Protein AF-0000000069166174 (afdb_homodimer)

Secondary structure (DSSP, 8-state):
-EE--------SS-EEEEEEEEEEE-S-HHHHHHHHHHHH--EEEEEESGGGT-SSEEEEEEEETTEEEEEEEE-STT-HHHHHHHHHHSSEEEEEEEEEE-HHHHHHHHHHTT--EEEEEEEEEETTEEEEEEEEE-STT-EEEEEEEEEE-SSSSTT-B--S---GGGGGSPP--EEEEEEEEEE--TT-HHHHHHHIIIII--EEEEEE-HHHH--SS-EEEEEEEE-TTS-SEEEEEEEE--SS--HHHHHHHHHTSSEEEEEEEEES-HHHHHHTTT-TTEEEESTT-----TT--SSSS---TTHHHHHHHHTSSS-EEEEEE--S----S---S--------------/-EE--------SS-EEEEEEEEEEE-S-HHHHHHHHHHHH--EEEEEESGGGT-SSEEEEEEEETTEEEEEEEE-STT-HHHHHHHHHHSSEEEEEEEEEE-HHHHHHHHHHTT--EEEEEEEEEETTEEEEEEEEE-STT-EEEEEEEEEE-SSSSTT-B--S---GGGGGSPP--EEEEEEEEEE--TT-HHHHHHHIIIII--EEEEEE-HHHH--SS-EEEEEEEE-TTS-SEEEEEEEE--SS--HHHHHHHHHTSSEEEEEEEEES-HHHHHHTTT-TTEEEESTT-----TT--SSSS---TTHHHHHHHHTSSS-EEEEEE--S----S------------------

pLDDT: mean 79.1, std 25.5, range [17.84, 98.94]

Structure (mmCIF, N/CA/C/O backbone):
data_AF-0000000069166174-model_v1
#
loop_
_entity.id
_entity.type
_entity.pdbx_description
1 polymer '4-hydroxyphenylpyruvate dioxygenase'
#
loop_
_atom_site.group_PDB
_atom_site.id
_atom_site.type_symbol
_atom_site.label_atom_id
_atom_site.label_alt_id
_atom_site.label_comp_id
_atom_site.label_asym_id
_atom_site.label_entity_id
_atom_site.label_seq_id
_atom_site.pdbx_PDB_ins_code
_atom_site.Cartn_x
_atom_site.Cartn_y
_atom_site.Cartn_z
_atom_site.occupancy
_atom_site.B_iso_or_equiv
_atom_site.auth_seq_id
_atom_site.auth_comp_id
_atom_site.auth_asym_id
_atom_site.auth_atom_id
_atom_site.pdbx_PDB_model_num
ATOM 1 N N . GLN A 1 1 ? -22.594 30.578 10.625 1 45.16 1 GLN A N 1
ATOM 2 C CA . GLN A 1 1 ? -21.141 30.547 10.734 1 45.16 1 GLN A CA 1
ATOM 3 C C . GLN A 1 1 ? -20.656 31.531 11.797 1 45.16 1 GLN A C 1
ATOM 5 O O . GLN A 1 1 ? -21.094 32.688 11.844 1 45.16 1 GLN A O 1
ATOM 10 N N . THR A 1 2 ? -20.219 30.969 12.828 1 47 2 THR A N 1
ATOM 11 C CA . THR A 1 2 ? -19.719 31.859 13.859 1 47 2 THR A CA 1
ATOM 12 C C . THR A 1 2 ? -18.219 32.094 13.695 1 47 2 THR A C 1
ATOM 14 O O . THR A 1 2 ? -17.438 31.125 13.648 1 47 2 THR A O 1
ATOM 17 N N . THR A 1 3 ? -17.828 33.344 13.242 1 56.03 3 THR A N 1
ATOM 18 C CA . THR A 1 3 ? -16.422 33.75 13.195 1 56.03 3 THR A CA 1
ATOM 19 C C . THR A 1 3 ? -15.961 34.281 14.562 1 56.03 3 THR A C 1
ATOM 21 O O . THR A 1 3 ? -16.719 34.938 15.258 1 56.03 3 THR A O 1
ATOM 24 N N . TYR A 1 4 ? -14.844 33.781 14.938 1 65.44 4 TYR A N 1
ATOM 25 C CA . TYR A 1 4 ? -14.273 34.25 16.203 1 65.44 4 TYR A CA 1
ATOM 26 C C . TYR A 1 4 ? -13.203 35.281 15.953 1 65.44 4 TYR A C 1
ATOM 28 O O . TYR A 1 4 ? -12.336 35.125 15.102 1 65.44 4 TYR A O 1
ATOM 36 N N . THR A 1 5 ? -13.383 36.469 16.547 1 67.75 5 THR A N 1
ATOM 37 C CA . THR A 1 5 ? -12.406 37.531 16.375 1 67.75 5 THR A CA 1
ATOM 38 C C . THR A 1 5 ? -11.359 37.5 17.484 1 67.75 5 THR A C 1
ATOM 40 O O . THR A 1 5 ? -10.281 38.062 17.359 1 67.75 5 THR A O 1
ATOM 43 N N . ASP A 1 6 ? -11.641 36.781 18.5 1 76.25 6 ASP A N 1
ATOM 44 C CA . ASP A 1 6 ? -10.688 36.688 19.609 1 76.25 6 ASP A CA 1
ATOM 45 C C . ASP A 1 6 ? -9.688 35.562 19.375 1 76.25 6 ASP A C 1
ATOM 47 O O . ASP A 1 6 ? -10.039 34.375 19.422 1 76.25 6 ASP A O 1
ATOM 51 N N . LYS A 1 7 ? -8.406 36 19.141 1 83.94 7 LYS A N 1
ATOM 52 C CA . LYS A 1 7 ? -7.383 35 18.859 1 83.94 7 LYS A CA 1
ATOM 53 C C . LYS A 1 7 ? -6.73 34.5 20.141 1 83.94 7 LYS A C 1
ATOM 55 O O . LYS A 1 7 ? -5.961 33.562 20.125 1 83.94 7 LYS A O 1
ATOM 60 N N . GLY A 1 8 ? -7.078 35.062 21.156 1 85.56 8 GLY A N 1
ATOM 61 C CA . GLY A 1 8 ? -6.574 34.594 22.438 1 85.56 8 GLY A CA 1
ATOM 62 C C . GLY A 1 8 ? -5.113 34.938 22.672 1 85.56 8 GLY A C 1
ATOM 63 O O . GLY A 1 8 ? -4.629 35.969 22.188 1 85.56 8 GLY A O 1
ATOM 64 N N . GLU A 1 9 ? -4.473 34.219 23.547 1 89.5 9 GLU A N 1
ATOM 65 C CA . GLU A 1 9 ? -3.082 34.406 23.938 1 89.5 9 GLU A CA 1
ATOM 66 C C . GLU A 1 9 ? -2.131 34.031 22.797 1 89.5 9 GLU A C 1
ATOM 68 O O . GLU A 1 9 ? -2.412 33.094 22.031 1 89.5 9 GLU A O 1
ATOM 73 N N . LYS A 1 10 ? -1.096 34.781 22.75 1 92.69 10 LYS A N 1
ATOM 74 C CA . LYS A 1 10 ? 0.006 34.531 21.828 1 92.69 10 LYS A CA 1
ATOM 75 C C . LYS A 1 10 ? 1.261 34.094 22.578 1 92.69 10 LYS A C 1
ATOM 77 O O . LYS A 1 10 ? 1.539 34.594 23.672 1 92.69 10 LYS A O 1
ATOM 82 N N . HIS A 1 11 ? 2.004 33.188 22.016 1 95 11 HIS A N 1
ATOM 83 C CA . HIS A 1 11 ? 3.264 32.812 22.641 1 95 11 HIS A CA 1
ATOM 84 C C . HIS A 1 11 ? 4.199 34 22.781 1 95 11 HIS A C 1
ATOM 86 O O . HIS A 1 11 ? 4.285 34.844 21.875 1 95 11 HIS A O 1
ATOM 92 N N . GLU A 1 12 ? 4.895 34.031 23.859 1 94.81 12 GLU A N 1
ATOM 93 C CA . GLU A 1 12 ? 5.879 35.094 24.078 1 94.81 12 GLU A CA 1
ATOM 94 C C . GLU A 1 12 ? 7.07 34.938 23.141 1 94.81 12 GLU A C 1
ATOM 96 O O . GLU A 1 12 ? 7.633 35.938 22.672 1 94.81 12 GLU A O 1
ATOM 101 N N . LYS A 1 13 ? 7.43 33.75 23.031 1 95.31 13 LYS A N 1
ATOM 102 C CA . LYS A 1 13 ? 8.516 33.375 22.125 1 95.31 13 LYS A CA 1
ATOM 103 C C . LYS A 1 13 ? 8.109 32.188 21.234 1 95.31 13 LYS A C 1
ATOM 105 O O . LYS A 1 13 ? 7.277 31.375 21.625 1 95.31 13 LYS A O 1
ATOM 110 N N . GLY A 1 14 ? 8.703 32.188 20.016 1 94.88 14 GLY A N 1
ATOM 111 C CA . GLY A 1 14 ? 8.391 31.094 19.109 1 94.88 14 GLY A CA 1
ATOM 112 C C . GLY A 1 14 ? 7.082 31.297 18.359 1 94.88 14 GLY A C 1
ATOM 113 O O . GLY A 1 14 ? 6.23 32.094 18.797 1 94.88 14 GLY A O 1
ATOM 114 N N . LYS A 1 15 ? 6.949 30.656 17.297 1 96.25 15 LYS A N 1
ATOM 115 C CA . LYS A 1 15 ? 5.691 30.719 16.562 1 96.25 15 LYS A CA 1
ATOM 116 C C . LYS A 1 15 ? 5.586 29.562 15.555 1 96.25 15 LYS A C 1
ATOM 118 O O . LYS A 1 15 ? 6.602 28.984 15.164 1 96.25 15 LYS A O 1
ATOM 123 N N . PHE A 1 16 ? 4.379 29.219 15.227 1 98.06 16 PHE A N 1
ATOM 124 C CA . PHE A 1 16 ? 4.066 28.312 14.141 1 98.06 16 PHE A CA 1
ATOM 125 C C . PHE A 1 16 ? 4.008 29.047 12.805 1 98.06 16 PHE A C 1
ATOM 127 O O . PHE A 1 16 ? 3.387 30.109 12.703 1 98.06 16 PHE A O 1
ATOM 134 N N . LEU A 1 17 ? 4.672 28.5 11.805 1 97.44 17 LEU A N 1
ATOM 135 C CA . LEU A 1 17 ? 4.801 29.234 10.547 1 97.44 17 LEU A CA 1
ATOM 136 C C . LEU A 1 17 ? 3.871 28.656 9.484 1 97.44 17 LEU A C 1
ATOM 138 O O . LEU A 1 17 ? 3.143 29.406 8.828 1 97.44 17 LEU A O 1
ATOM 142 N N . CYS A 1 18 ? 3.889 27.391 9.234 1 97.69 18 CYS A N 1
ATOM 143 C CA . CYS A 1 18 ? 3.105 26.719 8.211 1 97.69 18 CYS A CA 1
ATOM 144 C C . CYS A 1 18 ? 3.162 25.203 8.391 1 97.69 18 CYS A C 1
ATOM 146 O O . CYS A 1 18 ? 3.842 24.703 9.289 1 97.69 18 CYS A O 1
ATOM 148 N N . PHE A 1 19 ? 2.324 24.531 7.641 1 98.44 19 PHE A N 1
ATOM 149 C CA . PHE A 1 19 ? 2.514 23.094 7.547 1 98.44 19 PHE A CA 1
ATOM 150 C C . PHE A 1 19 ? 3.877 22.766 6.949 1 98.44 19 PHE A C 1
ATOM 152 O O . PHE A 1 19 ? 4.281 23.359 5.945 1 98.44 19 PHE A O 1
ATOM 159 N N . ASP A 1 20 ? 4.594 21.891 7.594 1 98.69 20 ASP A N 1
ATOM 160 C CA . ASP A 1 20 ? 5.906 21.5 7.09 1 98.69 20 ASP A CA 1
ATOM 161 C C . ASP A 1 20 ? 5.785 20.328 6.117 1 98.69 20 ASP A C 1
ATOM 163 O O . ASP A 1 20 ? 6.219 20.422 4.965 1 98.69 20 ASP A O 1
ATOM 167 N N . HIS A 1 21 ? 5.344 19.234 6.531 1 98.75 21 HIS A N 1
ATOM 168 C CA . HIS A 1 21 ? 5.098 18.031 5.754 1 98.75 21 HIS A CA 1
ATOM 169 C C . HIS A 1 21 ? 4.16 17.078 6.496 1 98.75 21 HIS A C 1
ATOM 171 O O . HIS A 1 21 ? 3.93 17.25 7.695 1 98.75 21 HIS A O 1
ATOM 177 N N . LEU A 1 22 ? 3.537 16.156 5.801 1 98.69 22 LEU A N 1
ATOM 178 C CA . LEU A 1 22 ? 2.736 15.102 6.398 1 98.69 22 LEU A CA 1
ATOM 179 C C . LEU A 1 22 ? 3.387 13.742 6.18 1 98.69 22 LEU A C 1
ATOM 181 O O . LEU A 1 22 ? 3.879 13.453 5.086 1 98.69 22 LEU A O 1
ATOM 185 N N . THR A 1 23 ? 3.408 12.961 7.227 1 98.81 23 THR A N 1
ATOM 186 C CA . THR A 1 23 ? 3.938 11.609 7.145 1 98.81 23 THR A CA 1
ATOM 187 C C . THR A 1 23 ? 2.809 10.578 7.176 1 98.81 23 THR A C 1
ATOM 189 O O . THR A 1 23 ? 1.985 10.586 8.094 1 98.81 23 THR A O 1
ATOM 192 N N . PHE A 1 24 ? 2.82 9.742 6.168 1 98.44 24 PHE A N 1
ATOM 193 C CA . PHE A 1 24 ? 1.901 8.617 6.07 1 98.44 24 PHE A CA 1
ATOM 194 C C . PHE A 1 24 ? 2.602 7.312 6.449 1 98.44 24 PHE A C 1
ATOM 196 O O . PHE A 1 24 ? 3.711 7.043 5.984 1 98.44 24 PHE A O 1
ATOM 203 N N . TRP A 1 25 ? 1.977 6.609 7.332 1 98.06 25 TRP A N 1
ATOM 204 C CA . TRP A 1 25 ? 2.352 5.207 7.465 1 98.06 25 TRP A CA 1
ATOM 205 C C . TRP A 1 25 ? 1.491 4.324 6.562 1 98.06 25 TRP A C 1
ATOM 207 O O . TRP A 1 25 ? 0.261 4.359 6.641 1 98.06 25 TRP A O 1
ATOM 217 N N . VAL A 1 26 ? 2.207 3.609 5.719 1 97.38 26 VAL A N 1
ATOM 218 C CA . VAL A 1 26 ? 1.524 2.873 4.66 1 97.38 26 VAL A CA 1
ATOM 219 C C . VAL A 1 26 ? 2.117 1.47 4.543 1 97.38 26 VAL A C 1
ATOM 221 O O . VAL A 1 26 ? 3.176 1.186 5.109 1 97.38 26 VAL A O 1
ATOM 224 N N . GLY A 1 27 ? 1.354 0.621 3.871 1 94.88 27 GLY A N 1
ATOM 225 C CA . GLY A 1 27 ? 1.841 -0.733 3.664 1 94.88 27 GLY A CA 1
ATOM 226 C C . GLY A 1 27 ? 3.031 -0.803 2.727 1 94.88 27 GLY A C 1
ATOM 227 O O . GLY A 1 27 ? 3.945 -1.604 2.934 1 94.88 27 GLY A O 1
ATOM 228 N N . ASN A 1 28 ? 2.996 -0.038 1.695 1 94.88 28 ASN A N 1
ATOM 229 C CA . ASN A 1 28 ? 4.039 0.008 0.676 1 94.88 28 ASN A CA 1
ATOM 230 C C . ASN A 1 28 ? 4.355 1.443 0.264 1 94.88 28 ASN A C 1
ATOM 232 O O . ASN A 1 28 ? 3.68 2.012 -0.594 1 94.88 28 ASN A O 1
ATOM 236 N N . ALA A 1 29 ? 5.441 1.91 0.824 1 97 29 ALA A N 1
ATOM 237 C CA . ALA A 1 29 ? 5.801 3.318 0.667 1 97 29 ALA A CA 1
ATOM 238 C C . ALA A 1 29 ? 6.094 3.648 -0.793 1 97 29 ALA A C 1
ATOM 240 O O . ALA A 1 29 ? 5.723 4.719 -1.281 1 97 29 ALA A O 1
ATOM 241 N N . LYS A 1 30 ? 6.754 2.789 -1.473 1 93.88 30 LYS A N 1
ATOM 242 C CA . LYS A 1 30 ? 7.105 3.006 -2.873 1 93.88 30 LYS A CA 1
ATOM 243 C C . LYS A 1 30 ? 5.859 3.131 -3.742 1 93.88 30 LYS A C 1
ATOM 245 O O . LYS A 1 30 ? 5.746 4.055 -4.551 1 93.88 30 LYS A O 1
ATOM 250 N N . GLN A 1 31 ? 4.953 2.23 -3.559 1 93 31 GLN A N 1
ATOM 251 C CA . GLN A 1 31 ? 3.721 2.252 -4.34 1 93 31 GLN A CA 1
ATOM 252 C C . GLN A 1 31 ? 2.873 3.475 -3.998 1 93 31 GLN A C 1
ATOM 254 O O . GLN A 1 31 ? 2.258 4.078 -4.879 1 93 31 GLN A O 1
ATOM 259 N N . ALA A 1 32 ? 2.83 3.82 -2.74 1 95.44 32 ALA A N 1
ATOM 260 C CA . ALA A 1 32 ? 2.098 5.02 -2.342 1 95.44 32 ALA A CA 1
ATOM 261 C C . ALA A 1 32 ? 2.689 6.266 -2.996 1 95.44 32 ALA A C 1
ATOM 263 O O . ALA A 1 32 ? 1.96 7.074 -3.574 1 95.44 32 ALA A O 1
ATOM 264 N N . ALA A 1 33 ? 3.98 6.379 -2.93 1 96.19 33 ALA A N 1
ATOM 265 C CA . ALA A 1 33 ? 4.652 7.516 -3.557 1 96.19 33 ALA A CA 1
ATOM 266 C C . ALA A 1 33 ? 4.367 7.562 -5.055 1 96.19 33 ALA A C 1
ATOM 268 O O . ALA A 1 33 ? 4.051 8.625 -5.602 1 96.19 33 ALA A O 1
ATOM 269 N N . SER A 1 34 ? 4.48 6.438 -5.656 1 92.69 34 SER A N 1
ATOM 270 C CA . SER A 1 34 ? 4.223 6.34 -7.09 1 92.69 34 SER A CA 1
ATOM 271 C C . SER A 1 34 ? 2.805 6.789 -7.43 1 92.69 34 SER A C 1
ATOM 273 O O . SER A 1 34 ? 2.592 7.488 -8.422 1 92.69 34 SER A O 1
ATOM 275 N N . PHE A 1 35 ? 1.894 6.43 -6.609 1 92.69 35 PHE A N 1
ATOM 276 C CA . PHE A 1 35 ? 0.494 6.785 -6.816 1 92.69 35 PHE A CA 1
ATOM 277 C C . PHE A 1 35 ? 0.312 8.297 -6.812 1 92.69 35 PHE A C 1
ATOM 279 O O . PHE A 1 35 ? -0.27 8.859 -7.742 1 92.69 35 PHE A O 1
ATOM 286 N N . TYR A 1 36 ? 0.823 8.977 -5.844 1 93.44 36 TYR A N 1
ATOM 287 C CA . TYR A 1 36 ? 0.668 10.422 -5.711 1 93.44 36 TYR A CA 1
ATOM 288 C C . TYR A 1 36 ? 1.413 11.156 -6.82 1 93.44 36 TYR A C 1
ATOM 290 O O . TYR A 1 36 ? 0.977 12.219 -7.273 1 93.44 36 TYR A O 1
ATOM 298 N N . CYS A 1 37 ? 2.463 10.594 -7.25 1 93.56 37 CYS A N 1
ATOM 299 C CA . CYS A 1 37 ? 3.201 11.203 -8.352 1 93.56 37 CYS A CA 1
ATOM 300 C C . CYS A 1 37 ? 2.445 11.055 -9.664 1 93.56 37 CYS A C 1
ATOM 302 O O . CYS A 1 37 ? 2.283 12.031 -10.406 1 93.56 37 CYS A O 1
ATOM 304 N N . ASN A 1 38 ? 1.945 9.883 -9.867 1 89.31 38 ASN A N 1
ATOM 305 C CA . ASN A 1 38 ? 1.285 9.609 -11.141 1 89.31 38 ASN A CA 1
ATOM 306 C C . ASN A 1 38 ? -0.099 10.242 -11.203 1 89.31 38 ASN A C 1
ATOM 308 O O . ASN A 1 38 ? -0.503 10.758 -12.25 1 89.31 38 ASN A O 1
ATOM 312 N N . LYS A 1 39 ? -0.758 10.227 -10.055 1 87.88 39 LYS A N 1
ATOM 313 C CA . LYS A 1 39 ? -2.166 10.617 -10.102 1 87.88 39 LYS A CA 1
ATOM 314 C C . LYS A 1 39 ? -2.344 12.078 -9.711 1 87.88 39 LYS A C 1
ATOM 316 O O . LYS A 1 39 ? -3.303 12.727 -10.133 1 87.88 39 LYS A O 1
ATOM 321 N N . LEU A 1 40 ? -1.406 12.617 -8.938 1 88.12 40 LEU A N 1
ATOM 322 C CA . LEU A 1 40 ? -1.65 13.953 -8.422 1 88.12 40 LEU A CA 1
ATOM 323 C C . LEU A 1 40 ? -0.551 14.914 -8.859 1 88.12 40 LEU A C 1
ATOM 325 O O . LEU A 1 40 ? -0.608 16.109 -8.555 1 88.12 40 LEU A O 1
ATOM 329 N N . GLY A 1 41 ? 0.458 14.438 -9.508 1 90 41 GLY A N 1
ATOM 330 C CA . GLY A 1 41 ? 1.454 15.312 -10.109 1 90 41 GLY A CA 1
ATOM 331 C C . GLY A 1 41 ? 2.6 15.633 -9.172 1 90 41 GLY A C 1
ATOM 332 O O . GLY A 1 41 ? 3.34 16.594 -9.398 1 90 41 GLY A O 1
ATOM 333 N N . PHE A 1 42 ? 2.721 14.906 -8.148 1 94.81 42 PHE A N 1
ATOM 334 C CA . PHE A 1 42 ? 3.867 15.102 -7.27 1 94.81 42 PHE A CA 1
ATOM 335 C C . PHE A 1 42 ? 5.148 14.602 -7.93 1 94.81 42 PHE A C 1
ATOM 337 O O . PHE A 1 42 ? 5.098 13.906 -8.945 1 94.81 42 PHE A O 1
ATOM 344 N N . GLU A 1 43 ? 6.316 15.016 -7.289 1 95.94 43 GLU A N 1
ATOM 345 C CA . GLU A 1 43 ? 7.633 14.562 -7.73 1 95.94 43 GLU A CA 1
ATOM 346 C C . GLU A 1 43 ? 8.445 14.008 -6.562 1 95.94 43 GLU A C 1
ATOM 348 O O . GLU A 1 43 ? 8.43 14.578 -5.469 1 95.94 43 GLU A O 1
ATOM 353 N N . PRO A 1 44 ? 9.109 12.836 -6.844 1 96.94 44 PRO A N 1
ATOM 354 C CA . PRO A 1 44 ? 10.008 12.359 -5.789 1 96.94 44 PRO A CA 1
ATOM 355 C C . PRO A 1 44 ? 11.156 13.328 -5.512 1 96.94 44 PRO A C 1
ATOM 357 O O . PRO A 1 44 ? 11.797 13.812 -6.445 1 96.94 44 PRO A O 1
ATOM 360 N N . VAL A 1 45 ? 11.492 13.57 -4.18 1 97.75 45 VAL A N 1
ATOM 361 C CA . VAL A 1 45 ? 12.531 14.57 -3.924 1 97.75 45 VAL A CA 1
ATOM 362 C C . VAL A 1 45 ? 13.547 14.016 -2.924 1 97.75 45 VAL A C 1
ATOM 364 O O . VAL A 1 45 ? 14.68 14.5 -2.854 1 97.75 45 VAL A O 1
ATOM 367 N N . ALA A 1 46 ? 13.188 13.07 -2.104 1 98.19 46 ALA A N 1
ATOM 368 C CA . ALA A 1 46 ? 14.109 12.531 -1.111 1 98.19 46 ALA A CA 1
ATOM 369 C C . ALA A 1 46 ? 13.75 11.086 -0.756 1 98.19 46 ALA A C 1
ATOM 371 O O . ALA A 1 46 ? 12.617 10.648 -0.986 1 98.19 46 ALA A O 1
ATOM 372 N N . TYR A 1 47 ? 14.742 10.414 -0.255 1 97.56 47 TYR A N 1
ATOM 373 C CA . TYR A 1 47 ? 14.617 8.992 0.043 1 97.56 47 TYR A CA 1
ATOM 374 C C . TYR A 1 47 ? 15.453 8.617 1.259 1 97.56 47 TYR A C 1
ATOM 376 O O . TYR A 1 47 ? 16.547 9.156 1.46 1 97.56 47 TYR A O 1
ATOM 384 N N . GLN A 1 48 ? 14.953 7.789 2.098 1 97.5 48 GLN A N 1
ATOM 385 C CA . GLN A 1 48 ? 15.695 7.176 3.193 1 97.5 48 GLN A CA 1
ATOM 386 C C . GLN A 1 48 ? 15.328 5.703 3.352 1 97.5 48 GLN A C 1
ATOM 388 O O . GLN A 1 48 ? 14.148 5.367 3.498 1 97.5 48 GLN A O 1
ATOM 393 N N . GLY A 1 49 ? 16.234 4.82 3.299 1 95.69 49 GLY A N 1
ATOM 394 C CA . GLY A 1 49 ? 16.031 3.383 3.41 1 95.69 49 GLY A CA 1
ATOM 395 C C . GLY A 1 49 ? 17.344 2.615 3.535 1 95.69 49 GLY A C 1
ATOM 396 O O . GLY A 1 49 ? 18.312 3.121 4.102 1 95.69 49 GLY A O 1
ATOM 397 N N . LEU A 1 50 ? 17.344 1.393 3.076 1 90.5 50 LEU A N 1
ATOM 398 C CA . LEU A 1 50 ? 18.5 0.526 3.225 1 90.5 50 LEU A CA 1
ATOM 399 C C . LEU A 1 50 ? 19.734 1.154 2.578 1 90.5 50 LEU A C 1
ATOM 401 O O . LEU A 1 50 ? 20.828 1.117 3.148 1 90.5 50 LEU A O 1
ATOM 405 N N . GLU A 1 51 ? 19.531 1.795 1.443 1 89.94 51 GLU A N 1
ATOM 406 C CA . GLU A 1 51 ? 20.625 2.375 0.672 1 89.94 51 GLU A CA 1
ATOM 407 C C . GLU A 1 51 ? 21.219 3.588 1.384 1 89.94 51 GLU A C 1
ATOM 409 O O . GLU A 1 51 ? 22.328 4.035 1.045 1 89.94 51 GLU A O 1
ATOM 414 N N . THR A 1 52 ? 20.516 4.129 2.314 1 93.44 52 THR A N 1
ATOM 415 C CA . THR A 1 52 ? 21 5.293 3.043 1 93.44 52 THR A CA 1
ATOM 416 C C . THR A 1 52 ? 21.375 4.922 4.477 1 93.44 52 THR A C 1
ATOM 418 O O . THR A 1 52 ? 21.594 5.797 5.312 1 93.44 52 THR A O 1
ATOM 421 N N . GLY A 1 53 ? 21.266 3.635 4.809 1 92.69 53 GLY A N 1
ATOM 422 C CA . GLY A 1 53 ? 21.719 3.166 6.105 1 92.69 53 GLY A CA 1
ATOM 423 C C . GLY A 1 53 ? 20.594 2.912 7.082 1 92.69 53 GLY A C 1
ATOM 424 O O . GLY A 1 53 ? 20.812 2.455 8.203 1 92.69 53 GLY A O 1
ATOM 425 N N . ARG A 1 54 ? 19.453 3.258 6.684 1 93.81 54 ARG A N 1
ATOM 426 C CA . ARG A 1 54 ? 18.312 2.957 7.539 1 93.81 54 ARG A CA 1
ATOM 427 C C . ARG A 1 54 ? 17.875 1.506 7.375 1 93.81 54 ARG A C 1
ATOM 429 O O . ARG A 1 54 ? 17.609 1.054 6.262 1 93.81 54 ARG A O 1
ATOM 436 N N . ARG A 1 55 ? 17.625 0.814 8.484 1 92.81 55 ARG A N 1
ATOM 437 C CA . ARG A 1 55 ? 17.438 -0.63 8.398 1 92.81 55 ARG A CA 1
ATOM 438 C C . ARG A 1 55 ? 16.016 -1.021 8.75 1 92.81 55 ARG A C 1
ATOM 440 O O . ARG A 1 55 ? 15.578 -2.143 8.477 1 92.81 55 ARG A O 1
ATOM 447 N N . ASP A 1 56 ? 15.25 -0.102 9.266 1 94.56 56 ASP A N 1
ATOM 448 C CA . ASP A 1 56 ? 13.977 -0.522 9.836 1 94.56 56 ASP A CA 1
ATOM 449 C C . ASP A 1 56 ? 12.805 0.038 9.039 1 94.56 56 ASP A C 1
ATOM 451 O O . ASP A 1 56 ? 11.727 -0.558 9.008 1 94.56 56 ASP A O 1
ATOM 455 N N . VAL A 1 57 ? 13.055 1.249 8.531 1 97.06 57 VAL A N 1
ATOM 456 C CA . VAL A 1 57 ? 11.961 1.949 7.867 1 97.06 57 VAL A CA 1
ATOM 457 C C . VAL A 1 57 ? 12.445 2.555 6.555 1 97.06 57 VAL A C 1
ATOM 459 O O . VAL A 1 57 ? 13.57 3.07 6.48 1 97.06 57 VAL A O 1
ATOM 462 N N . VAL A 1 58 ? 11.633 2.424 5.543 1 97.25 58 VAL A N 1
ATOM 463 C CA . VAL A 1 58 ? 11.898 3.125 4.293 1 97.25 58 VAL A CA 1
ATOM 464 C C . VAL A 1 58 ? 10.938 4.301 4.145 1 97.25 58 VAL A C 1
ATOM 466 O O . VAL A 1 58 ? 9.766 4.199 4.516 1 97.25 58 VAL A O 1
ATOM 469 N N . SER A 1 59 ? 11.438 5.414 3.676 1 98.44 59 SER A N 1
ATOM 470 C CA . SER A 1 59 ? 10.633 6.617 3.492 1 98.44 59 SER A CA 1
ATOM 471 C C . SER A 1 59 ? 10.891 7.25 2.129 1 98.44 59 SER A C 1
ATOM 473 O O . SER A 1 59 ? 12.039 7.441 1.733 1 98.44 59 SER A O 1
ATOM 475 N N . HIS A 1 60 ? 9.789 7.484 1.411 1 98.19 60 HIS A N 1
ATOM 476 C CA . HIS A 1 60 ? 9.805 8.242 0.166 1 98.19 60 HIS A CA 1
ATOM 477 C C . HIS A 1 60 ? 9.156 9.609 0.345 1 98.19 60 HIS A C 1
ATOM 479 O O . HIS A 1 60 ? 8.016 9.703 0.812 1 98.19 60 HIS A O 1
ATOM 485 N N . VAL A 1 61 ? 9.867 10.633 -0.029 1 98.69 61 VAL A N 1
ATOM 486 C CA . VAL A 1 61 ? 9.344 11.992 0.059 1 98.69 61 VAL A CA 1
ATOM 487 C C . VAL A 1 61 ? 8.977 12.5 -1.334 1 98.69 61 VAL A C 1
ATOM 489 O O . VAL A 1 61 ? 9.773 12.398 -2.268 1 98.69 61 VAL A O 1
ATOM 492 N N . VAL A 1 62 ? 7.758 12.977 -1.466 1 97.94 62 VAL A N 1
ATOM 493 C CA . VAL A 1 62 ? 7.312 13.562 -2.729 1 97.94 62 VAL A CA 1
ATOM 494 C C . VAL A 1 62 ? 6.902 15.016 -2.51 1 97.94 62 VAL A C 1
ATOM 496 O O . VAL A 1 62 ? 6.488 15.391 -1.41 1 97.94 62 VAL A O 1
ATOM 499 N N . LYS A 1 63 ? 7.031 15.797 -3.578 1 97.69 63 LYS A N 1
ATOM 500 C CA . LYS A 1 63 ? 6.824 17.234 -3.445 1 97.69 63 LYS A CA 1
ATOM 501 C C . LYS A 1 63 ? 6.012 17.781 -4.617 1 97.69 63 LYS A C 1
ATOM 503 O O . LYS A 1 63 ? 6.141 17.312 -5.746 1 97.69 63 LYS A O 1
ATOM 508 N N . GLN A 1 64 ? 5.184 18.656 -4.371 1 95.56 64 GLN A N 1
ATOM 509 C CA . GLN A 1 64 ? 4.535 19.562 -5.316 1 95.56 64 GLN A CA 1
ATOM 510 C C . GLN A 1 64 ? 4.359 20.953 -4.723 1 95.56 64 GLN A C 1
ATOM 512 O O . GLN A 1 64 ? 3.725 21.109 -3.676 1 95.56 64 GLN A O 1
ATOM 517 N N . GLY A 1 65 ? 4.887 22 -5.469 1 95.19 65 GLY A N 1
ATOM 518 C CA . GLY A 1 65 ? 4.922 23.281 -4.801 1 95.19 65 GLY A CA 1
ATOM 519 C C . GLY A 1 65 ? 5.594 23.234 -3.441 1 95.19 65 GLY A C 1
ATOM 520 O O . GLY A 1 65 ? 6.727 22.766 -3.32 1 95.19 65 GLY A O 1
ATOM 521 N N . LYS A 1 66 ? 4.867 23.688 -2.451 1 96.5 66 LYS A N 1
ATOM 522 C CA . LYS A 1 66 ? 5.383 23.688 -1.086 1 96.5 66 LYS A CA 1
ATOM 523 C C . LYS A 1 66 ? 4.875 22.484 -0.306 1 96.5 66 LYS A C 1
ATOM 525 O O . LYS A 1 66 ? 5.129 22.359 0.894 1 96.5 66 LYS A O 1
ATOM 530 N N . ILE A 1 67 ? 4.18 21.594 -0.948 1 97.25 67 ILE A N 1
ATOM 531 C CA . ILE A 1 67 ? 3.6 20.438 -0.29 1 97.25 67 ILE A CA 1
ATOM 532 C C . ILE A 1 67 ? 4.629 19.312 -0.231 1 97.25 67 ILE A C 1
ATOM 534 O O . ILE A 1 67 ? 5.227 18.953 -1.25 1 97.25 67 ILE A O 1
ATOM 538 N N . LEU A 1 68 ? 4.852 18.781 0.935 1 98.44 68 LEU A N 1
ATOM 539 C CA . LEU A 1 68 ? 5.715 17.609 1.123 1 98.44 68 LEU A CA 1
ATOM 540 C C . LEU A 1 68 ? 4.957 16.484 1.813 1 98.44 68 LEU A C 1
ATOM 542 O O . LEU A 1 68 ? 4.379 16.688 2.885 1 98.44 68 LEU A O 1
ATOM 546 N N . TYR A 1 69 ? 4.898 15.336 1.185 1 98.5 69 TYR A N 1
ATOM 547 C CA . TYR A 1 69 ? 4.383 14.109 1.782 1 98.5 69 TYR A CA 1
ATOM 548 C C . TYR A 1 69 ? 5.492 13.078 1.959 1 98.5 69 TYR A C 1
ATOM 550 O O . TYR A 1 69 ? 6.34 12.914 1.078 1 98.5 69 TYR A O 1
ATOM 558 N N . VAL A 1 70 ? 5.504 12.492 3.092 1 98.81 70 VAL A N 1
ATOM 559 C CA . VAL A 1 70 ? 6.418 11.398 3.396 1 98.81 70 VAL A CA 1
ATOM 560 C C . VAL A 1 70 ? 5.629 10.094 3.531 1 98.81 70 VAL A C 1
ATOM 562 O O . VAL A 1 70 ? 4.762 9.977 4.398 1 98.81 70 VAL A O 1
ATOM 565 N N . PHE A 1 71 ? 5.906 9.133 2.68 1 98.38 71 PHE A N 1
ATOM 566 C CA . PHE A 1 71 ? 5.328 7.797 2.803 1 98.38 71 PHE A CA 1
ATOM 567 C C . PHE A 1 71 ? 6.336 6.824 3.408 1 98.38 71 PHE A C 1
ATOM 569 O O . PHE A 1 71 ? 7.438 6.656 2.883 1 98.38 71 PHE A O 1
ATOM 576 N N . SER A 1 72 ? 5.941 6.219 4.512 1 98.38 72 SER A N 1
ATOM 577 C CA . SER A 1 72 ? 6.863 5.352 5.238 1 98.38 72 SER A CA 1
ATOM 578 C C . SER A 1 72 ? 6.27 3.961 5.441 1 98.38 72 SER A C 1
ATOM 580 O O . SER A 1 72 ? 5.07 3.824 5.711 1 98.38 72 SER A O 1
ATOM 582 N N . SER A 1 73 ? 7.047 2.943 5.312 1 97.31 73 SER A N 1
ATOM 583 C CA . SER A 1 73 ? 6.668 1.56 5.582 1 97.31 73 SER A CA 1
ATOM 584 C C . SER A 1 73 ? 7.797 0.805 6.281 1 97.31 73 SER A C 1
ATOM 586 O O . SER A 1 73 ? 8.969 1.144 6.117 1 97.31 73 SER A O 1
ATOM 588 N N . ALA A 1 74 ? 7.395 -0.145 7.051 1 96.69 74 ALA A N 1
ATOM 589 C CA . ALA A 1 74 ? 8.375 -0.988 7.738 1 96.69 74 ALA A CA 1
ATOM 590 C C . ALA A 1 74 ? 9.133 -1.865 6.746 1 96.69 74 ALA A C 1
ATOM 592 O O . ALA A 1 74 ? 8.562 -2.346 5.766 1 96.69 74 ALA A O 1
ATOM 593 N N . LEU A 1 75 ? 10.398 -2.104 7.059 1 93.25 75 LEU A N 1
ATOM 594 C CA . LEU A 1 75 ? 11.234 -2.934 6.199 1 93.25 75 LEU A CA 1
ATOM 595 C C . LEU A 1 75 ? 11.305 -4.363 6.727 1 93.25 75 LEU A C 1
ATOM 597 O O . LEU A 1 75 ? 11.414 -5.312 5.945 1 93.25 75 LEU A O 1
ATOM 601 N N . ASN A 1 76 ? 11.25 -4.488 8 1 94.06 76 ASN A N 1
ATOM 602 C CA . ASN A 1 76 ? 11.469 -5.793 8.609 1 94.06 76 ASN A CA 1
ATOM 603 C C . ASN A 1 76 ? 10.164 -6.418 9.094 1 94.06 76 ASN A C 1
ATOM 605 O O . ASN A 1 76 ? 9.266 -5.711 9.555 1 94.06 76 ASN A O 1
ATOM 609 N N . PRO A 1 77 ? 10.141 -7.758 9 1 95.25 77 PRO A N 1
ATOM 610 C CA . PRO A 1 77 ? 9 -8.445 9.602 1 95.25 77 PRO A CA 1
ATOM 611 C C . PRO A 1 77 ? 8.875 -8.18 11.102 1 95.25 77 PRO A C 1
ATOM 613 O O . PRO A 1 77 ? 9.883 -8.062 11.797 1 95.25 77 PRO A O 1
ATOM 616 N N . GLY A 1 78 ? 7.691 -8.102 11.539 1 94.5 78 GLY A N 1
ATOM 617 C CA . GLY A 1 78 ? 7.453 -8.062 12.969 1 94.5 78 GLY A CA 1
ATOM 618 C C . GLY A 1 78 ? 7.531 -6.66 13.547 1 94.5 78 GLY A C 1
ATOM 619 O O . GLY A 1 78 ? 7.547 -6.488 14.766 1 94.5 78 GLY A O 1
ATOM 620 N N . ASN A 1 79 ? 7.664 -5.68 12.734 1 94.75 79 ASN A N 1
ATOM 621 C CA . ASN A 1 79 ? 7.559 -4.32 13.258 1 94.75 79 ASN A CA 1
ATOM 622 C C . ASN A 1 79 ? 6.203 -4.078 13.914 1 94.75 79 ASN A C 1
ATOM 624 O O . ASN A 1 79 ? 5.207 -3.844 13.227 1 94.75 79 ASN A O 1
ATOM 628 N N . LYS A 1 80 ? 6.188 -4.039 15.125 1 93.44 80 LYS A N 1
ATOM 629 C CA . LYS A 1 80 ? 4.922 -3.99 15.852 1 93.44 80 LYS A CA 1
ATOM 630 C C . LYS A 1 80 ? 4.305 -2.596 15.789 1 93.44 80 LYS A C 1
ATOM 632 O O . LYS A 1 80 ? 3.098 -2.455 15.586 1 93.44 80 LYS A O 1
ATOM 637 N N . GLU A 1 81 ? 5.094 -1.583 15.945 1 96.19 81 GLU A N 1
ATOM 638 C CA . GLU A 1 81 ? 4.57 -0.222 16 1 96.19 81 GLU A CA 1
ATOM 639 C C . GLU A 1 81 ? 3.84 0.147 14.711 1 96.19 81 GLU A C 1
ATOM 641 O O . GLU A 1 81 ? 2.65 0.467 14.742 1 96.19 81 GLU A O 1
ATOM 646 N N . MET A 1 82 ? 4.477 0.071 13.641 1 96.81 82 MET A N 1
ATOM 647 C CA . MET A 1 82 ? 3.842 0.402 12.367 1 96.81 82 MET A CA 1
ATOM 648 C C . MET A 1 82 ? 2.818 -0.659 11.977 1 96.81 82 MET A C 1
ATOM 650 O O . MET A 1 82 ? 1.797 -0.347 11.359 1 96.81 82 MET A O 1
ATOM 654 N N . GLY A 1 83 ? 3.125 -1.885 12.32 1 95.62 83 GLY A N 1
ATOM 655 C CA . GLY A 1 83 ? 2.209 -2.973 12.023 1 95.62 83 GLY A CA 1
ATOM 656 C C . GLY A 1 83 ? 0.853 -2.811 12.688 1 95.62 83 GLY A C 1
ATOM 657 O O . GLY A 1 83 ? -0.183 -2.961 12.031 1 95.62 83 GLY A O 1
ATOM 658 N N . GLU A 1 84 ? 0.882 -2.541 13.945 1 96.44 84 GLU A N 1
ATOM 659 C CA . GLU A 1 84 ? -0.372 -2.342 14.664 1 96.44 84 GLU A CA 1
ATOM 660 C C . GLU A 1 84 ? -1.136 -1.138 14.125 1 96.44 84 GLU A C 1
ATOM 662 O O . GLU A 1 84 ? -2.367 -1.155 14.055 1 96.44 84 GLU A O 1
ATOM 667 N N . HIS A 1 85 ? -0.414 -0.129 13.789 1 97.06 85 HIS A N 1
ATOM 668 C CA . HIS A 1 85 ? -1.042 1.034 13.172 1 97.06 85 HIS A CA 1
ATOM 669 C C . HIS A 1 85 ? -1.724 0.663 11.859 1 97.06 85 HIS A C 1
ATOM 671 O O . HIS A 1 85 ? -2.848 1.096 11.594 1 97.06 85 HIS A O 1
ATOM 677 N N . LEU A 1 86 ? -1.099 -0.166 11.086 1 95.12 86 LEU A N 1
ATOM 678 C CA . LEU A 1 86 ? -1.648 -0.584 9.797 1 95.12 86 LEU A CA 1
ATOM 679 C C . LEU A 1 86 ? -2.875 -1.469 9.992 1 95.12 86 LEU A C 1
ATOM 681 O O . LEU A 1 86 ? -3.848 -1.363 9.242 1 95.12 86 LEU A O 1
ATOM 685 N N . ILE A 1 87 ? -2.791 -2.33 10.961 1 95.88 87 ILE A N 1
ATOM 686 C CA . ILE A 1 87 ? -3.912 -3.225 11.234 1 95.88 87 ILE A CA 1
ATOM 687 C C . ILE A 1 87 ? -5.133 -2.408 11.648 1 95.88 87 ILE A C 1
ATOM 689 O O . ILE A 1 87 ? -6.258 -2.703 11.234 1 95.88 87 ILE A O 1
ATOM 693 N N . LYS A 1 88 ? -4.875 -1.434 12.367 1 96.69 88 LYS A N 1
ATOM 694 C CA . LYS A 1 88 ? -5.969 -0.64 12.914 1 96.69 88 LYS A CA 1
ATOM 695 C C . LYS A 1 88 ? -6.48 0.376 11.898 1 96.69 88 LYS A C 1
ATOM 697 O O . LYS A 1 88 ? -7.688 0.514 11.703 1 96.69 88 LYS A O 1
ATOM 702 N N . HIS A 1 89 ? -5.586 1.089 11.227 1 96.06 89 HIS A N 1
ATOM 703 C CA . HIS A 1 89 ? -5.961 2.266 10.445 1 96.06 89 HIS A CA 1
ATOM 704 C C . HIS A 1 89 ? -5.832 2 8.953 1 96.06 89 HIS A C 1
ATOM 706 O O . HIS A 1 89 ? -6.414 2.721 8.133 1 96.06 89 HIS A O 1
ATOM 712 N N . GLY A 1 90 ? -5.059 0.959 8.539 1 94.25 90 GLY A N 1
ATOM 713 C CA . GLY A 1 90 ? -4.609 0.897 7.16 1 94.25 90 GLY A CA 1
ATOM 714 C C . GLY A 1 90 ? -3.65 2.012 6.793 1 94.25 90 GLY A C 1
ATOM 715 O O . GLY A 1 90 ? -2.865 2.463 7.629 1 94.25 90 GLY A O 1
ATOM 716 N N . ASP A 1 91 ? -3.588 2.35 5.512 1 95.06 91 ASP A N 1
ATOM 717 C CA . ASP A 1 91 ? -2.82 3.535 5.137 1 95.06 91 ASP A CA 1
ATOM 718 C C . ASP A 1 91 ? -3.428 4.797 5.746 1 95.06 91 ASP A C 1
ATOM 720 O O . ASP A 1 91 ? -4.645 4.992 5.699 1 95.06 91 ASP A O 1
ATOM 724 N N . GLY A 1 92 ? -2.576 5.594 6.32 1 95.5 92 GLY A N 1
ATOM 725 C CA . GLY A 1 92 ? -3.115 6.805 6.918 1 95.5 92 GLY A CA 1
ATOM 726 C C . GLY A 1 92 ? -2.043 7.777 7.375 1 95.5 92 GLY A C 1
ATOM 727 O O . GLY A 1 92 ? -0.861 7.426 7.418 1 95.5 92 GLY A O 1
ATOM 728 N N . VAL A 1 93 ? -2.51 8.953 7.648 1 97.94 93 VAL A N 1
ATOM 729 C CA . VAL A 1 93 ? -1.602 9.984 8.141 1 97.94 93 VAL A CA 1
ATOM 730 C C . VAL A 1 93 ? -1.243 9.711 9.594 1 97.94 93 VAL A C 1
ATOM 732 O O . VAL A 1 93 ? -2.123 9.641 10.453 1 97.94 93 VAL A O 1
ATOM 735 N N . LYS A 1 94 ? -0.016 9.562 9.812 1 98.56 94 LYS A N 1
ATOM 736 C CA . LYS A 1 94 ? 0.469 9.336 11.164 1 98.56 94 LYS A CA 1
ATOM 737 C C . LYS A 1 94 ? 0.876 10.656 11.828 1 98.56 94 LYS A C 1
ATOM 739 O O . LYS A 1 94 ? 0.728 10.812 13.039 1 98.56 94 LYS A O 1
ATOM 744 N N . ASP A 1 95 ? 1.387 11.57 10.984 1 98.81 95 ASP A N 1
ATOM 745 C CA . ASP A 1 95 ? 1.968 12.773 11.578 1 98.81 95 ASP A CA 1
ATOM 746 C C . ASP A 1 95 ? 1.72 14 10.695 1 98.81 95 ASP A C 1
ATOM 748 O O . ASP A 1 95 ? 1.85 13.93 9.477 1 98.81 95 ASP A O 1
ATOM 752 N N . VAL A 1 96 ? 1.317 15.055 11.352 1 98.81 96 VAL A N 1
ATOM 753 C CA . VAL A 1 96 ? 1.227 16.375 10.734 1 98.81 96 VAL A CA 1
ATOM 754 C C . VAL A 1 96 ? 2.299 17.297 11.32 1 98.81 96 VAL A C 1
ATOM 756 O O . VAL A 1 96 ? 2.193 17.719 12.477 1 98.81 96 VAL A O 1
ATOM 759 N N . ALA A 1 97 ? 3.252 17.656 10.477 1 98.94 97 ALA A N 1
ATOM 760 C CA . ALA A 1 97 ? 4.387 18.438 10.969 1 98.94 97 ALA A CA 1
ATOM 761 C C . ALA A 1 97 ? 4.188 19.922 10.703 1 98.94 97 ALA A C 1
ATOM 763 O O . ALA A 1 97 ? 3.656 20.312 9.656 1 98.94 97 ALA A O 1
ATOM 764 N N . PHE A 1 98 ? 4.711 20.75 11.648 1 98.81 98 PHE A N 1
ATOM 765 C CA . PHE A 1 98 ? 4.68 22.203 11.539 1 98.81 98 PHE A CA 1
ATOM 766 C C . PHE A 1 98 ? 6.09 22.781 11.516 1 98.81 98 PHE A C 1
ATOM 768 O O . PHE A 1 98 ? 6.949 22.375 12.297 1 98.81 98 PHE A O 1
ATOM 775 N N . THR A 1 99 ? 6.254 23.688 10.586 1 98.56 99 THR A N 1
ATOM 776 C CA . THR A 1 99 ? 7.445 24.516 10.695 1 98.56 99 THR A CA 1
ATOM 777 C C . THR A 1 99 ? 7.293 25.531 11.828 1 98.56 99 THR A C 1
ATOM 779 O O . THR A 1 99 ? 6.273 26.219 11.914 1 98.56 99 THR A O 1
ATOM 782 N N . VAL A 1 100 ? 8.352 25.609 12.688 1 98.56 100 VAL A N 1
ATOM 783 C CA . VAL A 1 100 ? 8.219 26.5 13.828 1 98.56 100 VAL A CA 1
ATOM 784 C C . VAL A 1 100 ? 9.508 27.312 14.016 1 98.56 100 VAL A C 1
ATOM 786 O O . VAL A 1 100 ? 10.547 26.969 13.445 1 98.56 100 VAL A O 1
ATOM 789 N N . GLU A 1 101 ? 9.383 28.391 14.727 1 97.56 101 GLU A N 1
ATOM 790 C CA . GLU A 1 101 ? 10.492 29.125 15.336 1 97.56 101 GLU A CA 1
ATOM 791 C C . GLU A 1 101 ? 10.57 28.859 16.828 1 97.56 101 GLU A C 1
ATOM 793 O O . GLU A 1 101 ? 9.562 28.953 17.531 1 97.56 101 GLU A O 1
ATOM 798 N N . ASP A 1 102 ? 11.758 28.453 17.266 1 97.75 102 ASP A N 1
ATOM 799 C CA . ASP A 1 102 ? 12.031 28.188 18.672 1 97.75 102 ASP A CA 1
ATOM 800 C C . ASP A 1 102 ? 11.281 26.953 19.156 1 97.75 102 ASP A C 1
ATOM 802 O O . ASP A 1 102 ? 10.438 27.047 20.047 1 97.75 102 ASP A O 1
ATOM 806 N N . CYS A 1 103 ? 11.633 25.859 18.672 1 98.31 103 CYS A N 1
ATOM 807 C CA . CYS A 1 103 ? 11.055 24.562 18.984 1 98.31 103 CYS A CA 1
ATOM 808 C C . CYS A 1 103 ? 11.133 24.25 20.469 1 98.31 103 CYS A C 1
ATOM 810 O O . CYS A 1 103 ? 10.148 23.828 21.078 1 98.31 103 CYS A O 1
ATOM 812 N N . ASP A 1 104 ? 12.211 24.625 21.109 1 98.25 104 ASP A N 1
ATOM 813 C CA . ASP A 1 104 ? 12.422 24.344 22.516 1 98.25 104 ASP A CA 1
ATOM 814 C C . ASP A 1 104 ? 11.383 25.047 23.375 1 98.25 104 ASP A C 1
ATOM 816 O O . ASP A 1 104 ? 10.781 24.438 24.266 1 98.25 104 ASP A O 1
ATOM 820 N N . TYR A 1 105 ? 11.195 26.234 23.078 1 98.31 105 TYR A N 1
ATOM 821 C CA . TYR A 1 105 ? 10.266 27.031 23.875 1 98.31 105 TYR A CA 1
ATOM 822 C C . TYR A 1 105 ? 8.836 26.516 23.703 1 98.31 105 TYR A C 1
ATOM 824 O O . TYR A 1 105 ? 8.102 26.391 24.688 1 98.31 105 TYR A O 1
ATOM 832 N N . LEU A 1 106 ? 8.461 26.266 22.5 1 98.44 106 LEU A N 1
ATOM 833 C CA . LEU A 1 106 ? 7.102 25.812 22.219 1 98.44 106 LEU A CA 1
ATOM 834 C C . LEU A 1 106 ? 6.82 24.484 22.922 1 98.44 106 LEU A C 1
ATOM 836 O O . LEU A 1 106 ? 5.734 24.281 23.469 1 98.44 106 LEU A O 1
ATOM 840 N N . VAL A 1 107 ? 7.801 23.594 22.922 1 98.69 107 VAL A N 1
ATOM 841 C CA . VAL A 1 107 ? 7.629 22.297 23.547 1 98.69 107 VAL A CA 1
ATOM 842 C C . VAL A 1 107 ? 7.559 22.469 25.062 1 98.69 107 VAL A C 1
ATOM 844 O O . VAL A 1 107 ? 6.758 21.812 25.734 1 98.69 107 VAL A O 1
ATOM 847 N N . GLN A 1 108 ? 8.398 23.297 25.578 1 98.31 108 GLN A N 1
ATOM 848 C CA . GLN A 1 108 ? 8.375 23.594 27 1 98.31 108 GLN A CA 1
ATOM 849 C C . GLN A 1 108 ? 7 24.094 27.438 1 98.31 108 GLN A C 1
ATOM 851 O O . GLN A 1 108 ? 6.449 23.625 28.438 1 98.31 108 GLN A O 1
ATOM 856 N N . LYS A 1 109 ? 6.492 25.031 26.719 1 97.75 109 LYS A N 1
ATOM 857 C CA . LYS A 1 109 ? 5.195 25.609 27.062 1 97.75 109 LYS A CA 1
ATOM 858 C C . LYS A 1 109 ? 4.078 24.578 26.906 1 97.75 109 LYS A C 1
ATOM 860 O O . LYS A 1 109 ? 3.168 24.516 27.734 1 97.75 109 LYS A O 1
ATOM 865 N N . ALA A 1 110 ? 4.113 23.797 25.844 1 98.25 110 ALA A N 1
ATOM 866 C CA . ALA A 1 110 ? 3.119 22.75 25.641 1 98.25 110 ALA A CA 1
ATOM 867 C C . ALA A 1 110 ? 3.143 21.75 26.797 1 98.25 110 ALA A C 1
ATOM 869 O O . ALA A 1 110 ? 2.09 21.359 27.312 1 98.25 110 ALA A O 1
ATOM 870 N N . ARG A 1 111 ? 4.309 21.391 27.203 1 97.5 111 ARG A N 1
ATOM 871 C CA . ARG A 1 111 ? 4.473 20.453 28.312 1 97.5 111 ARG A CA 1
ATOM 872 C C . ARG A 1 111 ? 3.885 21.016 29.594 1 97.5 111 ARG A C 1
ATOM 874 O O . ARG A 1 111 ? 3.188 20.328 30.328 1 97.5 111 ARG A O 1
ATOM 881 N N . GLU A 1 112 ? 4.156 22.234 29.844 1 97.69 112 GLU A N 1
ATOM 882 C CA . GLU A 1 112 ? 3.654 22.922 31.047 1 97.69 112 GLU A CA 1
ATOM 883 C C . GLU A 1 112 ? 2.129 22.938 31.062 1 97.69 112 GLU A C 1
ATOM 885 O O . GLU A 1 112 ? 1.518 22.938 32.125 1 97.69 112 GLU A O 1
ATOM 890 N N . ARG A 1 113 ? 1.641 22.891 29.906 1 97.19 113 ARG A N 1
ATOM 891 C CA . ARG A 1 113 ? 0.191 23.016 29.797 1 97.19 113 ARG A CA 1
ATOM 892 C C . ARG A 1 113 ? -0.466 21.641 29.672 1 97.19 113 ARG A C 1
ATOM 894 O O . ARG A 1 113 ? -1.675 21.547 29.438 1 97.19 113 ARG A O 1
ATOM 901 N N . GLY A 1 114 ? 0.361 20.578 29.641 1 97.06 114 GLY A N 1
ATOM 902 C CA . GLY A 1 114 ? -0.213 19.25 29.797 1 97.06 114 GLY A CA 1
ATOM 903 C C . GLY A 1 114 ? -0.088 18.391 28.547 1 97.06 114 GLY A C 1
ATOM 904 O O . GLY A 1 114 ? -0.579 17.266 28.5 1 97.06 114 GLY A O 1
ATOM 905 N N . ALA A 1 115 ? 0.526 18.859 27.578 1 98.19 115 ALA A N 1
ATOM 906 C CA . ALA A 1 115 ? 0.697 18.062 26.375 1 98.19 115 ALA A CA 1
ATOM 907 C C . ALA A 1 115 ? 1.626 16.891 26.625 1 98.19 115 ALA A C 1
ATOM 909 O O . ALA A 1 115 ? 2.623 17.016 27.344 1 98.19 115 ALA A O 1
ATOM 910 N N . LEU A 1 116 ? 1.288 15.742 26.078 1 98.31 116 LEU A N 1
ATOM 911 C CA . LEU A 1 116 ? 2.195 14.602 26.078 1 98.31 116 LEU A CA 1
ATOM 912 C C . LEU A 1 116 ? 3.26 14.766 25 1 98.31 116 LEU A C 1
ATOM 914 O O . LEU A 1 116 ? 2.943 14.805 23.797 1 98.31 116 LEU A O 1
ATOM 918 N N . VAL A 1 117 ? 4.453 14.852 25.438 1 98.56 117 VAL A N 1
ATOM 919 C CA . VAL A 1 117 ? 5.578 14.93 24.516 1 98.56 117 VAL A CA 1
ATOM 920 C C . VAL A 1 117 ? 6.078 13.523 24.188 1 98.56 117 VAL A C 1
ATOM 922 O O . VAL A 1 117 ? 6.688 12.859 25.031 1 98.56 117 VAL A O 1
ATOM 925 N N . VAL A 1 118 ? 5.859 13.07 23 1 98.44 118 VAL A N 1
ATOM 926 C CA . VAL A 1 118 ? 6.23 11.734 22.547 1 98.44 118 VAL A CA 1
ATOM 927 C C . VAL A 1 118 ? 7.746 11.641 22.375 1 98.44 118 VAL A C 1
ATOM 929 O O . VAL A 1 118 ? 8.352 10.625 22.719 1 98.44 118 VAL A O 1
ATOM 932 N N . ARG A 1 119 ? 8.297 12.688 21.797 1 98.38 119 ARG A N 1
ATOM 933 C CA . ARG A 1 119 ? 9.742 12.82 21.672 1 98.38 119 ARG A CA 1
ATOM 934 C C . ARG A 1 119 ? 10.195 14.227 22.031 1 98.38 119 ARG A C 1
ATOM 936 O O . ARG A 1 119 ? 9.781 15.203 21.391 1 98.38 119 ARG A O 1
ATOM 943 N N . GLU A 1 120 ? 11.016 14.25 23 1 98.5 120 GLU A N 1
ATOM 944 C CA . GLU A 1 120 ? 11.57 15.531 23.422 1 98.5 120 GLU A CA 1
ATOM 945 C C . GLU A 1 120 ? 12.406 16.156 22.312 1 98.5 120 GLU A C 1
ATOM 947 O O . GLU A 1 120 ? 12.859 15.461 21.391 1 98.5 120 GLU A O 1
ATOM 952 N N . PRO A 1 121 ? 12.594 17.484 22.422 1 98.5 121 PRO A N 1
ATOM 953 C CA . PRO A 1 121 ? 13.383 18.141 21.375 1 98.5 121 PRO A CA 1
ATOM 954 C C . PRO A 1 121 ? 14.742 17.484 21.156 1 98.5 121 PRO A C 1
ATOM 956 O O . PRO A 1 121 ? 15.438 17.156 22.125 1 98.5 121 PRO A O 1
ATOM 959 N N . TYR A 1 122 ? 15.016 17.234 19.953 1 98.12 122 TYR A N 1
ATOM 960 C CA . TYR A 1 122 ? 16.297 16.672 19.562 1 98.12 122 TYR A CA 1
ATOM 961 C C . TYR A 1 122 ? 16.781 17.281 18.25 1 98.12 122 TYR A C 1
ATOM 963 O O . TYR A 1 122 ? 15.992 17.844 17.484 1 98.12 122 TYR A O 1
ATOM 971 N N . THR A 1 123 ? 18.078 17.203 18.062 1 97 123 THR A N 1
ATOM 972 C CA . THR A 1 123 ? 18.688 17.781 16.875 1 97 123 THR A CA 1
ATOM 973 C C . THR A 1 123 ? 19.156 16.688 15.914 1 97 123 THR A C 1
ATOM 975 O O . THR A 1 123 ? 19.812 15.742 16.344 1 97 123 THR A O 1
ATOM 978 N N . MET A 1 124 ? 18.688 16.797 14.633 1 96.31 124 MET A N 1
ATOM 979 C CA . MET A 1 124 ? 19.266 16 13.547 1 96.31 124 MET A CA 1
ATOM 980 C C . MET A 1 124 ? 20.266 16.812 12.75 1 96.31 124 MET A C 1
ATOM 982 O O . MET A 1 124 ? 20.078 18 12.516 1 96.31 124 MET A O 1
ATOM 986 N N . GLU A 1 125 ? 21.359 16.125 12.336 1 95.69 125 GLU A N 1
ATOM 987 C CA . GLU A 1 125 ? 22.375 16.891 11.641 1 95.69 125 GLU A CA 1
ATOM 988 C C . GLU A 1 125 ? 23.062 16.047 10.562 1 95.69 125 GLU A C 1
ATOM 990 O O . GLU A 1 125 ? 23.078 14.82 10.641 1 95.69 125 GLU A O 1
ATOM 995 N N . ASP A 1 126 ? 23.438 16.625 9.523 1 94.62 126 ASP A N 1
ATOM 996 C CA . ASP A 1 126 ? 24.344 16.094 8.5 1 94.62 126 ASP A CA 1
ATOM 997 C C . ASP A 1 126 ? 25.203 17.203 7.895 1 94.62 126 ASP A C 1
ATOM 999 O O . ASP A 1 126 ? 25.375 18.266 8.5 1 94.62 126 ASP A O 1
ATOM 1003 N N . THR A 1 127 ? 25.922 17 6.793 1 94.81 127 THR A N 1
ATOM 1004 C CA . THR A 1 127 ? 26.859 17.938 6.207 1 94.81 127 THR A CA 1
ATOM 1005 C C . THR A 1 127 ? 26.156 19.203 5.75 1 94.81 127 THR A C 1
ATOM 1007 O O . THR A 1 127 ? 26.797 20.234 5.496 1 94.81 127 THR A O 1
ATOM 1010 N N . GLN A 1 128 ? 24.844 19.109 5.789 1 95.75 128 GLN A N 1
ATOM 1011 C CA . GLN A 1 128 ? 24.109 20.25 5.262 1 95.75 128 GLN A CA 1
ATOM 1012 C C . GLN A 1 128 ? 23.531 21.109 6.391 1 95.75 128 GLN A C 1
ATOM 1014 O O . GLN A 1 128 ? 22.828 22.094 6.141 1 95.75 128 GLN A O 1
ATOM 1019 N N . GLY A 1 129 ? 23.75 20.734 7.598 1 96.31 129 GLY A N 1
ATOM 1020 C CA . GLY A 1 129 ? 23.297 21.562 8.711 1 96.31 129 GLY A CA 1
ATOM 1021 C C . GLY A 1 129 ? 22.516 20.766 9.75 1 96.31 129 GLY A C 1
ATOM 1022 O O . GLY A 1 129 ? 22.734 19.562 9.906 1 96.31 129 GLY A O 1
ATOM 1023 N N . GLN A 1 130 ? 21.781 21.609 10.5 1 96.62 130 GLN A N 1
ATOM 1024 C CA . GLN A 1 130 ? 21.062 21.016 11.625 1 96.62 130 GLN A CA 1
ATOM 1025 C C . GLN A 1 130 ? 19.578 21.375 11.586 1 96.62 130 GLN A C 1
ATOM 1027 O O . GLN A 1 130 ? 19.219 22.469 11.148 1 96.62 130 GLN A O 1
ATOM 1032 N N . VAL A 1 131 ? 18.766 20.422 12.055 1 98.19 131 VAL A N 1
ATOM 1033 C CA . VAL A 1 131 ? 17.328 20.609 12.219 1 98.19 131 VAL A CA 1
ATOM 1034 C C . VAL A 1 131 ? 16.891 20.156 13.609 1 98.19 131 VAL A C 1
ATOM 1036 O O . VAL A 1 131 ? 17.281 19.062 14.055 1 98.19 131 VAL A O 1
ATOM 1039 N N . LYS A 1 132 ? 16.156 20.984 14.312 1 98.19 132 LYS A N 1
ATOM 1040 C CA . LYS A 1 132 ? 15.586 20.609 15.609 1 98.19 132 LYS A CA 1
ATOM 1041 C C . LYS A 1 132 ? 14.148 20.125 15.461 1 98.19 132 LYS A C 1
ATOM 1043 O O . LYS A 1 132 ? 13.344 20.734 14.758 1 98.19 132 LYS A O 1
ATOM 1048 N N . LEU A 1 133 ? 13.875 19 16.125 1 98.62 133 LEU A N 1
ATOM 1049 C CA . LEU A 1 133 ? 12.555 18.391 16.016 1 98.62 133 LEU A CA 1
ATOM 1050 C C . LEU A 1 133 ? 12.016 18.031 17.391 1 98.62 133 LEU A C 1
ATOM 1052 O O . LEU A 1 133 ? 12.781 17.859 18.344 1 98.62 133 LEU A O 1
ATOM 1056 N N . ALA A 1 134 ? 10.734 17.953 17.516 1 98.88 134 ALA A N 1
ATOM 1057 C CA . ALA A 1 134 ? 10.016 17.391 18.656 1 98.88 134 ALA A CA 1
ATOM 1058 C C . ALA A 1 134 ? 8.656 16.844 18.234 1 98.88 134 ALA A C 1
ATOM 1060 O O . ALA A 1 134 ? 8.094 17.281 17.234 1 98.88 134 ALA A O 1
ATOM 1061 N N . VAL A 1 135 ? 8.211 15.844 19 1 98.88 135 VAL A N 1
ATOM 1062 C CA . VAL A 1 135 ? 6.957 15.211 18.625 1 98.88 135 VAL A CA 1
ATOM 1063 C C . VAL A 1 135 ? 5.977 15.266 19.797 1 98.88 135 VAL A C 1
ATOM 1065 O O . VAL A 1 135 ? 6.316 14.883 20.922 1 98.88 135 VAL A O 1
ATOM 1068 N N . LEU A 1 136 ? 4.766 15.781 19.484 1 98.81 136 LEU A N 1
ATOM 1069 C CA . LEU A 1 136 ? 3.682 15.859 20.469 1 98.81 136 LEU A CA 1
ATOM 1070 C C . LEU A 1 136 ? 2.539 14.93 20.078 1 98.81 136 LEU A C 1
ATOM 1072 O O . LEU A 1 136 ? 2.236 14.758 18.891 1 98.81 136 LEU A O 1
ATOM 1076 N N . GLN A 1 137 ? 1.913 14.359 21.109 1 98.56 137 GLN A N 1
ATOM 1077 C CA . GLN A 1 137 ? 0.706 13.57 20.875 1 98.56 137 GLN A CA 1
ATOM 1078 C C . GLN A 1 137 ? -0.526 14.469 20.781 1 98.56 137 GLN A C 1
ATOM 1080 O O . GLN A 1 137 ? -0.691 15.383 21.594 1 98.56 137 GLN A O 1
ATOM 1085 N N . THR A 1 138 ? -1.32 14.305 19.766 1 98.19 138 THR A N 1
ATOM 1086 C CA . THR A 1 138 ? -2.627 14.945 19.703 1 98.19 138 THR A CA 1
ATOM 1087 C C . THR A 1 138 ? -3.744 13.906 19.734 1 98.19 138 THR A C 1
ATOM 1089 O O . THR A 1 138 ? -3.773 13.047 20.625 1 98.19 138 THR A O 1
ATOM 1092 N N . TYR A 1 139 ? -4.758 13.977 18.797 1 98.31 139 TYR A N 1
ATOM 1093 C CA . TYR A 1 139 ? -5.91 13.086 18.875 1 98.31 139 TYR A CA 1
ATOM 1094 C C . TYR A 1 139 ? -5.59 11.727 18.266 1 98.31 139 TYR A C 1
ATOM 1096 O O . TYR A 1 139 ? -4.844 11.633 17.281 1 98.31 139 TYR A O 1
ATOM 1104 N N . GLY A 1 140 ? -6.234 10.695 18.844 1 97.44 140 GLY A N 1
ATOM 1105 C CA . GLY A 1 140 ? -6 9.352 18.344 1 97.44 140 GLY A CA 1
ATOM 1106 C C . GLY A 1 140 ? -4.535 8.961 18.359 1 97.44 140 GLY A C 1
ATOM 1107 O O . GLY A 1 140 ? -3.848 9.141 19.375 1 97.44 140 GLY A O 1
ATOM 1108 N N . ASP A 1 141 ? -4.137 8.352 17.25 1 97.5 141 ASP A N 1
ATOM 1109 C CA . ASP A 1 141 ? -2.744 7.945 17.109 1 97.5 141 ASP A CA 1
ATOM 1110 C C . ASP A 1 141 ? -1.943 8.984 16.328 1 97.5 141 ASP A C 1
ATOM 1112 O O . ASP A 1 141 ? -0.783 8.75 15.977 1 97.5 141 ASP A O 1
ATOM 1116 N N . THR A 1 142 ? -2.564 10.117 16.047 1 98.38 142 THR A N 1
ATOM 1117 C CA . THR A 1 142 ? -1.917 11.18 15.281 1 98.38 142 THR A CA 1
ATOM 1118 C C . THR A 1 142 ? -0.941 11.961 16.156 1 98.38 142 THR A C 1
ATOM 1120 O O . THR A 1 142 ? -1.21 12.195 17.344 1 98.38 142 THR A O 1
ATOM 1123 N N . THR A 1 143 ? 0.156 12.352 15.547 1 98.81 143 THR A N 1
ATOM 1124 C CA . THR A 1 143 ? 1.137 13.188 16.234 1 98.81 143 THR A CA 1
ATOM 1125 C C . THR A 1 143 ? 1.415 14.461 15.43 1 98.81 143 THR A C 1
ATOM 1127 O O . THR A 1 143 ? 1.074 14.547 14.25 1 98.81 143 THR A O 1
ATOM 1130 N N . HIS A 1 144 ? 1.921 15.461 16.094 1 98.88 144 HIS A N 1
ATOM 1131 C CA . HIS A 1 144 ? 2.498 16.641 15.484 1 98.88 144 HIS A CA 1
ATOM 1132 C C . HIS A 1 144 ? 4.008 16.703 15.695 1 98.88 144 HIS A C 1
ATOM 1134 O O . HIS A 1 144 ? 4.492 16.516 16.812 1 98.88 144 HIS A O 1
ATOM 1140 N N . THR A 1 145 ? 4.699 16.891 14.633 1 98.94 145 THR A N 1
ATOM 1141 C CA . THR A 1 145 ? 6.129 17.156 14.719 1 98.94 145 THR A CA 1
ATOM 1142 C C . THR A 1 145 ? 6.406 18.641 14.539 1 98.94 145 THR A C 1
ATOM 1144 O O . THR A 1 145 ? 5.898 19.266 13.609 1 98.94 145 THR A O 1
ATOM 1147 N N . LEU A 1 146 ? 7.086 19.234 15.492 1 98.88 146 LEU A N 1
ATOM 1148 C CA . LEU A 1 146 ? 7.617 20.578 15.344 1 98.88 146 LEU A CA 1
ATOM 1149 C C . LEU A 1 146 ? 8.992 20.547 14.68 1 98.88 146 LEU A C 1
ATOM 1151 O O . LEU A 1 146 ? 9.883 19.812 15.125 1 98.88 146 LEU A O 1
ATOM 1155 N N . VAL A 1 147 ? 9.109 21.312 13.625 1 98.75 147 VAL A N 1
ATOM 1156 C CA . VAL A 1 147 ? 10.344 21.312 12.844 1 98.75 147 VAL A CA 1
ATOM 1157 C C . VAL A 1 147 ? 10.953 22.719 12.828 1 98.75 147 VAL A C 1
ATOM 1159 O O . VAL A 1 147 ? 10.328 23.656 12.336 1 98.75 147 VAL A O 1
ATOM 1162 N N . GLU A 1 148 ? 12.133 22.891 13.273 1 98.5 148 GLU A N 1
ATOM 1163 C CA . GLU A 1 148 ? 12.859 24.141 13.219 1 98.5 148 GLU A CA 1
ATOM 1164 C C . GLU A 1 148 ? 14.148 24 12.414 1 98.5 148 GLU A C 1
ATOM 1166 O O . GLU A 1 148 ? 15.086 23.328 12.844 1 98.5 148 GLU A O 1
ATOM 1171 N N . ARG A 1 149 ? 14.086 24.672 11.242 1 95.88 149 ARG A N 1
ATOM 1172 C CA . ARG A 1 149 ? 15.281 24.719 10.406 1 95.88 149 ARG A CA 1
ATOM 1173 C C . ARG A 1 149 ? 16.016 26.031 10.578 1 95.88 149 ARG A C 1
ATOM 1175 O O . ARG A 1 149 ? 15.492 27.094 10.242 1 95.88 149 ARG A O 1
ATOM 1182 N N . THR A 1 150 ? 17.094 26.156 11.234 1 83.81 150 THR A N 1
ATOM 1183 C CA . THR A 1 150 ? 17.828 27.406 11.414 1 83.81 150 THR A CA 1
ATOM 1184 C C . THR A 1 150 ? 18.984 27.5 10.414 1 83.81 150 THR A C 1
ATOM 1186 O O . THR A 1 150 ? 19.188 28.547 9.797 1 83.81 150 THR A O 1
ATOM 1189 N N . ALA A 1 151 ? 19.766 26.469 10.289 1 86.75 151 ALA A N 1
ATOM 1190 C CA . ALA A 1 151 ? 20.891 26.453 9.367 1 86.75 151 ALA A CA 1
ATOM 1191 C C . ALA A 1 151 ? 20.969 25.141 8.602 1 86.75 151 ALA A C 1
ATOM 1193 O O . ALA A 1 151 ? 22 24.453 8.633 1 86.75 151 ALA A O 1
ATOM 1194 N N . TYR A 1 152 ? 19.781 24.828 7.988 1 95.25 152 TYR A N 1
ATOM 1195 C CA . TYR A 1 152 ? 19.797 23.594 7.215 1 95.25 152 TYR A CA 1
ATOM 1196 C C . TYR A 1 152 ? 19.547 23.875 5.738 1 95.25 152 TYR A C 1
ATOM 1198 O O . TYR A 1 152 ? 18.516 24.453 5.379 1 95.25 152 TYR A O 1
ATOM 1206 N N . ASN A 1 153 ? 20.422 23.453 4.895 1 91.81 153 ASN A N 1
ATOM 1207 C CA . ASN A 1 153 ? 20.328 23.719 3.463 1 91.81 153 ASN A CA 1
ATOM 1208 C C . ASN A 1 153 ? 20.203 22.438 2.654 1 91.81 153 ASN A C 1
ATOM 1210 O O . ASN A 1 153 ? 20.484 22.422 1.457 1 91.81 153 ASN A O 1
ATOM 1214 N N . GLY A 1 154 ? 19.812 21.406 3.295 1 93.31 154 GLY A N 1
ATOM 1215 C CA . GLY A 1 154 ? 19.719 20.125 2.615 1 93.31 154 GLY A CA 1
ATOM 1216 C C . GLY A 1 154 ? 18.391 19.906 1.93 1 93.31 154 GLY A C 1
ATOM 1217 O O . GLY A 1 154 ? 17.562 20.812 1.854 1 93.31 154 GLY A O 1
ATOM 1218 N N . LEU A 1 155 ? 18.172 18.75 1.392 1 91.88 155 LEU A N 1
ATOM 1219 C CA . LEU A 1 155 ? 17.047 18.375 0.532 1 91.88 155 LEU A CA 1
ATOM 1220 C C . LEU A 1 155 ? 15.742 18.359 1.312 1 91.88 155 LEU A C 1
ATOM 1222 O O . LEU A 1 155 ? 14.727 18.875 0.831 1 91.88 155 LEU A O 1
ATOM 1226 N N . PHE A 1 156 ? 15.656 17.797 2.426 1 97.25 156 PHE A N 1
ATOM 1227 C CA . PHE A 1 156 ? 14.469 17.641 3.246 1 97.25 156 PHE A CA 1
ATOM 1228 C C . PHE A 1 156 ? 14.82 17.656 4.727 1 97.25 156 PHE A C 1
ATOM 1230 O O . PHE A 1 156 ? 14.812 18.719 5.359 1 97.25 156 PHE A O 1
ATOM 1237 N N . LEU A 1 157 ? 15.273 16.641 5.172 1 97.81 157 LEU A N 1
ATOM 1238 C CA . LEU A 1 157 ? 15.789 16.484 6.527 1 97.81 157 LEU A CA 1
ATOM 1239 C C . LEU A 1 157 ? 17.141 15.766 6.516 1 97.81 157 LEU A C 1
ATOM 1241 O O . LEU A 1 157 ? 17.453 15.039 5.566 1 97.81 157 LEU A O 1
ATOM 1245 N N . PRO A 1 158 ? 17.969 16.031 7.57 1 97 158 PRO A N 1
ATOM 1246 C CA . PRO A 1 158 ? 19.234 15.297 7.629 1 97 158 PRO A CA 1
ATOM 1247 C C . PRO A 1 158 ? 19.047 13.789 7.539 1 97 158 PRO A C 1
ATOM 1249 O O . PRO A 1 158 ? 18.141 13.234 8.164 1 97 158 PRO A O 1
ATOM 1252 N N . GLY A 1 159 ? 19.859 13.148 6.73 1 95.44 159 GLY A N 1
ATOM 1253 C CA . GLY A 1 159 ? 19.797 11.711 6.566 1 95.44 159 GLY A CA 1
ATOM 1254 C C . GLY A 1 159 ? 19.094 11.289 5.285 1 95.44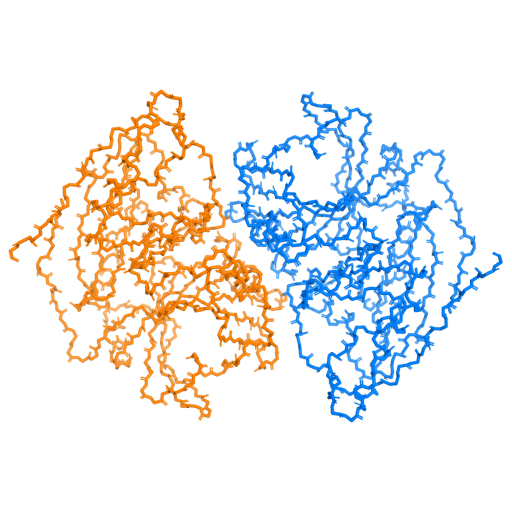 159 GLY A C 1
ATOM 1255 O O . GLY A 1 159 ? 19.25 10.148 4.832 1 95.44 159 GLY A O 1
ATOM 1256 N N . PHE A 1 160 ? 18.312 12.133 4.762 1 97.5 160 PHE A N 1
ATOM 1257 C CA . PHE A 1 160 ? 17.656 11.844 3.488 1 97.5 160 PHE A CA 1
ATOM 1258 C C . PHE A 1 160 ? 18.594 12.125 2.322 1 97.5 160 PHE A C 1
ATOM 1260 O O . PHE A 1 160 ? 19.438 13.016 2.398 1 97.5 160 PHE A O 1
ATOM 1267 N N . LYS A 1 161 ? 18.453 11.312 1.278 1 96.81 161 LYS A N 1
ATOM 1268 C CA . LYS A 1 161 ? 19.234 11.438 0.052 1 96.81 161 LYS A CA 1
ATOM 1269 C C . LYS A 1 161 ? 18.328 11.594 -1.165 1 96.81 161 LYS A C 1
ATOM 1271 O O . LYS A 1 161 ? 17.125 11.367 -1.079 1 96.81 161 LYS A O 1
ATOM 1276 N N . PRO A 1 162 ? 18.969 12.031 -2.256 1 96.19 162 PRO A N 1
ATOM 1277 C CA . PRO A 1 162 ? 18.156 12.078 -3.475 1 96.19 162 PRO A CA 1
ATOM 1278 C C . PRO A 1 162 ? 17.578 10.719 -3.861 1 96.19 162 PRO A C 1
ATOM 1280 O O . PRO A 1 162 ? 18.188 9.688 -3.547 1 96.19 162 PRO A O 1
ATOM 1283 N N . PRO A 1 163 ? 16.406 10.781 -4.496 1 94.38 163 PRO A N 1
ATOM 1284 C CA . PRO A 1 163 ? 15.828 9.508 -4.926 1 94.38 163 PRO A CA 1
ATOM 1285 C C . PRO A 1 163 ? 16.781 8.68 -5.781 1 94.38 163 PRO A C 1
ATOM 1287 O O . PRO A 1 163 ? 17.547 9.242 -6.57 1 94.38 163 PRO A O 1
ATOM 1290 N N . LEU A 1 164 ? 16.641 7.441 -5.645 1 85.44 164 LEU A N 1
ATOM 1291 C CA . LEU A 1 164 ? 17.547 6.512 -6.297 1 85.44 164 LEU A CA 1
ATOM 1292 C C . LEU A 1 164 ? 17.266 6.434 -7.797 1 85.44 164 LEU A C 1
ATOM 1294 O O . LEU A 1 164 ? 18.188 6.191 -8.594 1 85.44 164 LEU A O 1
ATOM 1298 N N . HIS A 1 165 ? 16.016 6.555 -8.141 1 82.62 165 HIS A N 1
ATOM 1299 C CA . HIS A 1 165 ? 15.625 6.414 -9.531 1 82.62 165 HIS A CA 1
ATOM 1300 C C . HIS A 1 165 ? 14.672 7.531 -9.953 1 82.62 165 HIS A C 1
ATOM 1302 O O . HIS A 1 165 ? 13.883 8.016 -9.133 1 82.62 165 HIS A O 1
ATOM 1308 N N . LYS A 1 166 ? 14.875 7.914 -11.203 1 84.5 166 LYS A N 1
ATOM 1309 C CA . LYS A 1 166 ? 13.93 8.844 -11.805 1 84.5 166 LYS A CA 1
ATOM 1310 C C . LYS A 1 166 ? 12.938 8.117 -12.703 1 84.5 166 LYS A C 1
ATOM 1312 O O . LYS A 1 166 ? 13.328 7.289 -13.523 1 84.5 166 LYS A O 1
ATOM 1317 N N . ASP A 1 167 ? 11.742 8.367 -12.461 1 85.56 167 ASP A N 1
ATOM 1318 C CA . ASP A 1 167 ? 10.703 7.793 -13.305 1 85.56 167 ASP A CA 1
ATOM 1319 C C . ASP A 1 167 ? 10.469 8.641 -14.555 1 85.56 167 ASP A C 1
ATOM 1321 O O . ASP A 1 167 ? 9.922 9.742 -14.469 1 85.56 167 ASP A O 1
ATOM 1325 N N . PRO A 1 168 ? 10.789 8.164 -15.695 1 83.81 168 PRO A N 1
ATOM 1326 C CA . PRO A 1 168 ? 10.664 8.969 -16.922 1 83.81 168 PRO A CA 1
ATOM 1327 C C . PRO A 1 168 ? 9.219 9.297 -17.266 1 83.81 168 PRO A C 1
ATOM 1329 O O . PRO A 1 168 ? 8.953 10.281 -17.969 1 83.81 168 PRO A O 1
ATOM 1332 N N . LEU A 1 169 ? 8.344 8.508 -16.859 1 84.62 169 LEU A N 1
ATOM 1333 C CA . LEU A 1 169 ? 6.934 8.727 -17.141 1 84.62 169 LEU A CA 1
ATOM 1334 C C . LEU A 1 169 ? 6.461 10.047 -16.547 1 84.62 169 LEU A C 1
ATOM 1336 O O . LEU A 1 169 ? 5.602 10.719 -17.125 1 84.62 169 LEU A O 1
ATOM 1340 N N . LEU A 1 170 ? 7 10.414 -15.461 1 89 170 LEU A N 1
ATOM 1341 C CA . LEU A 1 170 ? 6.512 11.57 -14.727 1 89 170 LEU A CA 1
ATOM 1342 C C . LEU A 1 170 ? 6.699 12.852 -15.539 1 89 170 LEU A C 1
ATOM 1344 O O . LEU A 1 170 ? 5.875 13.766 -15.469 1 89 170 LEU A O 1
ATOM 1348 N N . ALA A 1 171 ? 7.711 12.852 -16.328 1 87.06 171 ALA A N 1
ATOM 1349 C CA . ALA A 1 171 ? 8 14.031 -17.141 1 87.06 171 ALA A CA 1
ATOM 1350 C C . ALA A 1 171 ? 6.945 14.219 -18.219 1 87.06 171 ALA A C 1
ATOM 1352 O O . ALA A 1 171 ? 6.793 15.32 -18.766 1 87.06 171 ALA A O 1
ATOM 1353 N N . THR A 1 172 ? 6.262 13.195 -18.516 1 84.94 172 THR A N 1
ATOM 1354 C CA . THR A 1 172 ? 5.277 13.258 -19.578 1 84.94 172 THR A CA 1
ATOM 1355 C C . THR A 1 172 ? 3.9 13.617 -19.031 1 84.94 172 THR A C 1
ATOM 1357 O O . THR A 1 172 ? 2.982 13.922 -19.797 1 84.94 172 THR A O 1
ATOM 1360 N N . LEU A 1 173 ? 3.785 13.633 -17.797 1 85.81 173 LEU A N 1
ATOM 1361 C CA . LEU A 1 173 ? 2.482 13.859 -17.188 1 85.81 173 LEU A CA 1
ATOM 1362 C C . LEU A 1 173 ? 2.242 15.344 -16.938 1 85.81 173 LEU A C 1
ATOM 1364 O O . LEU A 1 173 ? 3.189 16.109 -16.734 1 85.81 173 LEU A O 1
ATOM 1368 N N . PRO A 1 174 ? 0.956 15.664 -16.969 1 82.94 174 PRO A N 1
ATOM 1369 C CA . PRO A 1 174 ? 0.648 17.078 -16.703 1 82.94 174 PRO A CA 1
ATOM 1370 C C . PRO A 1 174 ? 0.944 17.469 -15.258 1 82.94 174 PRO A C 1
ATOM 1372 O O . PRO A 1 174 ? 0.895 16.641 -14.359 1 82.94 174 PRO A O 1
ATOM 1375 N N . SER A 1 175 ? 1.122 18.75 -15.164 1 83.5 175 SER A N 1
ATOM 1376 C CA . SER A 1 175 ? 1.339 19.281 -13.82 1 83.5 175 SER A CA 1
ATOM 1377 C C . SER A 1 175 ? 0.058 19.25 -12.992 1 83.5 175 SER A C 1
ATOM 1379 O O . SER A 1 175 ? -1.037 19.438 -13.531 1 83.5 175 SER A O 1
ATOM 1381 N N . GLY A 1 176 ? 0.193 19.062 -11.719 1 85.5 176 GLY A N 1
ATOM 1382 C CA . GLY A 1 176 ? -0.97 19.031 -10.852 1 85.5 176 GLY A CA 1
ATOM 1383 C C . GLY A 1 176 ? -1.484 20.406 -10.477 1 85.5 176 GLY A C 1
ATOM 1384 O O . GLY A 1 176 ? -2.654 20.562 -10.117 1 85.5 176 GLY A O 1
ATOM 1385 N N . LYS A 1 177 ? -0.675 21.344 -10.484 1 88.19 177 LYS A N 1
ATOM 1386 C CA . LYS A 1 177 ? -1.005 22.734 -10.234 1 88.19 177 LYS A CA 1
ATOM 1387 C C . LYS A 1 177 ? -1.371 22.969 -8.766 1 88.19 177 LYS A C 1
ATOM 1389 O O . LYS A 1 177 ? -2.221 23.797 -8.453 1 88.19 177 LYS A O 1
ATOM 1394 N N . LEU A 1 178 ? -0.874 22.109 -7.898 1 90.31 178 LEU A N 1
ATOM 1395 C CA . LEU A 1 178 ? -1.043 22.297 -6.461 1 90.31 178 LEU A CA 1
ATOM 1396 C C . LEU A 1 178 ? 0.106 23.109 -5.879 1 90.31 178 LEU A C 1
ATOM 1398 O O . LEU A 1 178 ? 1.249 22.984 -6.324 1 90.31 178 LEU A O 1
ATOM 1402 N N . ASP A 1 179 ? -0.199 23.859 -4.875 1 92.25 179 ASP A N 1
ATOM 1403 C CA . ASP A 1 179 ? 0.806 24.812 -4.422 1 92.25 179 ASP A CA 1
ATOM 1404 C C . ASP A 1 179 ? 1.211 24.547 -2.977 1 92.25 179 ASP A C 1
ATOM 1406 O O . ASP A 1 179 ? 2.387 24.312 -2.688 1 92.25 179 ASP A O 1
ATOM 1410 N N . PHE A 1 180 ? 0.278 24.625 -2.074 1 93.81 180 PHE A N 1
ATOM 1411 C CA . PHE A 1 180 ? 0.585 24.406 -0.665 1 93.81 180 PHE A CA 1
ATOM 1412 C C . PHE A 1 180 ? -0.594 23.766 0.053 1 93.81 180 PHE A C 1
ATOM 1414 O O . PHE A 1 180 ? -1.699 23.703 -0.49 1 93.81 180 PHE A O 1
ATOM 1421 N N . ILE A 1 181 ? -0.29 23.203 1.257 1 94.69 181 ILE A N 1
ATOM 1422 C CA . ILE A 1 181 ? -1.342 22.609 2.082 1 94.69 181 ILE A CA 1
ATOM 1423 C C . ILE A 1 181 ? -2.221 23.719 2.658 1 94.69 181 ILE A C 1
ATOM 1425 O O . ILE A 1 181 ? -1.739 24.594 3.391 1 94.69 181 ILE A O 1
ATOM 1429 N N . ASP A 1 182 ? -3.469 23.672 2.279 1 91.81 182 ASP A N 1
ATOM 1430 C CA . ASP A 1 182 ? -4.41 24.688 2.768 1 91.81 182 ASP A CA 1
ATOM 1431 C C . ASP A 1 182 ? -4.875 24.359 4.184 1 91.81 182 ASP A C 1
ATOM 1433 O O . ASP A 1 182 ? -4.832 25.219 5.07 1 91.81 182 ASP A O 1
ATOM 1437 N N . HIS A 1 183 ? -5.395 23.219 4.348 1 92.88 183 HIS A N 1
ATOM 1438 C CA . HIS A 1 183 ? -5.805 22.781 5.676 1 92.88 183 HIS A CA 1
ATOM 1439 C C . HIS A 1 183 ? -5.824 21.266 5.773 1 92.88 183 HIS A C 1
ATOM 1441 O O . HIS A 1 183 ? -5.805 20.578 4.75 1 92.88 183 HIS A O 1
ATOM 1447 N N . VAL A 1 184 ? -5.793 20.766 7 1 95.81 184 VAL A N 1
ATOM 1448 C CA . VAL A 1 184 ? -5.848 19.344 7.305 1 95.81 184 VAL A CA 1
ATOM 1449 C C . VAL A 1 184 ? -7.02 19.047 8.242 1 95.81 184 VAL A C 1
ATOM 1451 O O . VAL A 1 184 ? -7.125 19.656 9.312 1 95.81 184 VAL A O 1
ATOM 1454 N N . VAL A 1 185 ? -7.871 18.109 7.836 1 93.19 185 VAL A N 1
ATOM 1455 C CA . VAL A 1 185 ? -9.094 17.844 8.594 1 93.19 185 VAL A CA 1
ATOM 1456 C C . VAL A 1 185 ? -8.891 16.641 9.5 1 93.19 185 VAL A C 1
ATOM 1458 O O . VAL A 1 185 ? -8.5 15.562 9.039 1 93.19 185 VAL A O 1
ATOM 1461 N N . GLY A 1 186 ? -9.156 16.844 10.789 1 96.31 186 GLY A N 1
ATOM 1462 C CA . GLY A 1 186 ? -9.18 15.75 11.75 1 96.31 186 GLY A CA 1
ATOM 1463 C C . GLY A 1 186 ? -10.586 15.344 12.156 1 96.31 186 GLY A C 1
ATOM 1464 O O . GLY A 1 186 ? -11.344 16.156 12.68 1 96.31 186 GLY A O 1
ATOM 1465 N N . ASN A 1 187 ? -10.93 14.102 11.883 1 95.62 187 ASN A N 1
ATOM 1466 C CA . ASN A 1 187 ? -12.227 13.57 12.273 1 95.62 187 ASN A CA 1
ATOM 1467 C C . ASN A 1 187 ? -12.156 12.852 13.625 1 95.62 187 ASN A C 1
ATOM 1469 O O . ASN A 1 187 ? -11.195 12.133 13.891 1 95.62 187 ASN A O 1
ATOM 1473 N N . GLN A 1 188 ? -13.18 13.141 14.43 1 97.38 188 GLN A N 1
ATOM 1474 C CA . GLN A 1 188 ? -13.266 12.602 15.781 1 97.38 188 GLN A CA 1
ATOM 1475 C C . GLN A 1 188 ? -14.539 11.781 15.969 1 97.38 188 GLN A C 1
ATOM 1477 O O . GLN A 1 188 ? -15.461 11.867 15.156 1 97.38 188 GLN A O 1
ATOM 1482 N N . GLY A 1 189 ? -14.508 10.875 17.109 1 95.25 189 GLY A N 1
ATOM 1483 C CA . GLY A 1 189 ? -15.742 10.219 17.516 1 95.25 189 GLY A CA 1
ATOM 1484 C C . GLY A 1 189 ? -16.75 11.164 18.156 1 95.25 189 GLY A C 1
ATOM 1485 O O . GLY A 1 189 ? -16.5 12.367 18.234 1 95.25 189 GLY A O 1
ATOM 1486 N N . ASP A 1 190 ? -17.828 10.547 18.578 1 92.69 190 ASP A N 1
ATOM 1487 C CA . ASP A 1 190 ? -18.891 11.32 19.219 1 92.69 190 ASP A CA 1
ATOM 1488 C C . ASP A 1 190 ? -18.391 12.031 20.469 1 92.69 190 ASP A C 1
ATOM 1490 O O . ASP A 1 190 ? -17.75 11.422 21.328 1 92.69 190 ASP A O 1
ATOM 1494 N N . ASP A 1 191 ? -18.641 13.359 20.453 1 93.69 191 ASP A N 1
ATOM 1495 C CA . ASP A 1 191 ? -18.359 14.203 21.609 1 93.69 191 ASP A CA 1
ATOM 1496 C C . ASP A 1 191 ? -16.859 14.328 21.859 1 93.69 191 ASP A C 1
ATOM 1498 O O . ASP A 1 191 ? -16.438 14.539 23 1 93.69 191 ASP A O 1
ATOM 1502 N N . GLU A 1 192 ? -16.125 14.164 20.844 1 96.38 192 GLU A N 1
ATOM 1503 C CA . GLU A 1 192 ? -14.68 14.227 21.016 1 96.38 192 GLU A CA 1
ATOM 1504 C C . GLU A 1 192 ? -14.094 15.453 20.312 1 96.38 192 GLU A C 1
ATOM 1506 O O . GLU A 1 192 ? -12.906 15.742 20.453 1 96.38 192 GLU A O 1
ATOM 1511 N N . MET A 1 193 ? -14.859 16.203 19.625 1 95.88 193 MET A N 1
ATOM 1512 C CA . MET A 1 193 ? -14.391 17.375 18.891 1 95.88 193 MET A CA 1
ATOM 1513 C C . MET A 1 193 ? -13.914 18.469 19.844 1 95.88 193 MET A C 1
ATOM 1515 O O . MET A 1 193 ? -12.797 18.969 19.719 1 95.88 193 MET A O 1
ATOM 1519 N N . VAL A 1 194 ? -14.711 18.828 20.812 1 96.25 194 VAL A N 1
ATOM 1520 C CA . VAL A 1 194 ? -14.445 19.953 21.703 1 96.25 194 VAL A CA 1
ATOM 1521 C C . VAL A 1 194 ? -13.188 19.688 22.516 1 96.25 194 VAL A C 1
ATOM 1523 O O . VAL A 1 194 ? -12.297 20.531 22.609 1 96.25 194 VAL A O 1
ATOM 1526 N N . PRO A 1 195 ? -13.078 18.453 23.094 1 97.69 195 PRO A N 1
ATOM 1527 C CA . PRO A 1 195 ? -11.836 18.172 23.812 1 97.69 195 PRO A CA 1
ATOM 1528 C C . PRO A 1 195 ? -10.594 18.359 22.953 1 97.69 195 PRO A C 1
ATOM 1530 O O . PRO A 1 195 ? -9.562 18.844 23.422 1 97.69 195 PRO A O 1
ATOM 1533 N N . VAL A 1 196 ? -10.625 17.969 21.766 1 98.25 196 VAL A N 1
ATOM 1534 C CA . VAL A 1 196 ? -9.477 18.094 20.859 1 98.25 196 VAL A CA 1
ATOM 1535 C C . VAL A 1 196 ? -9.227 19.578 20.562 1 98.25 196 VAL A C 1
ATOM 1537 O O . VAL A 1 196 ? -8.078 20.016 20.547 1 98.25 196 VAL A O 1
ATOM 1540 N N . VAL A 1 197 ? -10.258 20.312 20.312 1 97.06 197 VAL A N 1
ATOM 1541 C CA . VAL A 1 197 ? -10.133 21.75 20.078 1 97.06 197 VAL A CA 1
ATOM 1542 C C . VAL A 1 197 ? -9.477 22.406 21.297 1 97.06 197 VAL A C 1
ATOM 1544 O O . VAL A 1 197 ? -8.562 23.219 21.141 1 97.06 197 VAL A O 1
ATOM 1547 N N . GLU A 1 198 ? -9.969 22.031 22.406 1 97.38 198 GLU A N 1
ATOM 1548 C CA . GLU A 1 198 ? -9.414 22.578 23.641 1 97.38 198 GLU A CA 1
ATOM 1549 C C . GLU A 1 198 ? -7.941 22.219 23.797 1 97.38 198 GLU A C 1
ATOM 1551 O O . GLU A 1 198 ? -7.152 23 24.328 1 97.38 198 GLU A O 1
ATOM 1556 N N . TRP A 1 199 ? -7.621 21.016 23.375 1 98.25 199 TRP A N 1
ATOM 1557 C CA . TRP A 1 199 ? -6.219 20.625 23.406 1 98.25 199 TRP A CA 1
ATOM 1558 C C . TRP A 1 199 ? -5.371 21.594 22.578 1 98.25 199 TRP A C 1
ATOM 1560 O O . TRP A 1 199 ? -4.305 22.031 23.031 1 98.25 199 TRP A O 1
ATOM 1570 N N . TYR A 1 200 ? -5.742 21.969 21.422 1 98.12 200 TYR A N 1
ATOM 1571 C CA . TYR A 1 200 ? -4.996 22.875 20.562 1 98.12 200 TYR A CA 1
ATOM 1572 C C . TYR A 1 200 ? -4.914 24.266 21.172 1 98.12 200 TYR A C 1
ATOM 1574 O O . TYR A 1 200 ? -3.873 24.922 21.109 1 98.12 200 TYR A O 1
ATOM 1582 N N . GLN A 1 201 ? -5.992 24.703 21.734 1 96.81 201 GLN A N 1
ATOM 1583 C CA . GLN A 1 201 ? -6.027 26.016 22.359 1 96.81 201 GLN A CA 1
ATOM 1584 C C . GLN A 1 201 ? -5.086 26.078 23.562 1 96.81 201 GLN A C 1
ATOM 1586 O O . GLN A 1 201 ? -4.305 27.031 23.688 1 96.81 201 GLN A O 1
ATOM 1591 N N . ARG A 1 202 ? -5.164 25.094 24.344 1 97.06 202 ARG A N 1
ATOM 1592 C CA . ARG A 1 202 ? -4.418 25.078 25.594 1 97.06 202 ARG A CA 1
ATOM 1593 C C . ARG A 1 202 ? -2.934 24.812 25.344 1 97.06 202 ARG A C 1
ATOM 1595 O O . ARG A 1 202 ? -2.078 25.547 25.844 1 97.06 202 ARG A O 1
ATOM 1602 N N . ASN A 1 203 ? -2.645 23.797 24.562 1 97.62 203 ASN A N 1
ATOM 1603 C CA . ASN A 1 203 ? -1.276 23.297 24.469 1 97.62 203 ASN A CA 1
ATOM 1604 C C . ASN A 1 203 ? -0.475 24.031 23.406 1 97.62 203 ASN A C 1
ATOM 1606 O O . ASN A 1 203 ? 0.746 24.156 23.516 1 97.62 203 ASN A O 1
ATOM 1610 N N . LEU A 1 204 ? -1.164 24.5 22.344 1 97.88 204 LEU A N 1
ATOM 1611 C CA . LEU A 1 204 ? -0.426 25.109 21.25 1 97.88 204 LEU A CA 1
ATOM 1612 C C . LEU A 1 204 ? -0.812 26.578 21.094 1 97.88 204 LEU A C 1
ATOM 1614 O O . LEU A 1 204 ? -0.231 27.297 20.266 1 97.88 204 LEU A O 1
ATOM 1618 N N . LEU A 1 205 ? -1.781 27.062 21.812 1 97.12 205 LEU A N 1
ATOM 1619 C CA . LEU A 1 205 ? -2.326 28.406 21.766 1 97.12 205 LEU A CA 1
ATOM 1620 C C . LEU A 1 205 ? -2.889 28.719 20.375 1 97.12 205 LEU A C 1
ATOM 1622 O O . LEU A 1 205 ? -2.736 29.844 19.875 1 97.12 205 LEU A O 1
ATOM 1626 N N . PHE A 1 206 ? -3.359 27.688 19.734 1 97.06 206 PHE A N 1
ATOM 1627 C CA . PHE A 1 206 ? -4.211 27.938 18.578 1 97.06 206 PHE A CA 1
ATOM 1628 C C . PHE A 1 206 ? -5.539 28.562 19.016 1 97.06 206 PHE A C 1
ATOM 1630 O O . PHE A 1 206 ? -5.848 28.609 20.203 1 97.06 206 PHE A O 1
ATOM 1637 N N . HIS A 1 207 ? -6.309 29.172 18.078 1 94.62 207 HIS A N 1
ATOM 1638 C CA . HIS A 1 207 ? -7.605 29.75 18.406 1 94.62 207 HIS A CA 1
ATOM 1639 C C . HIS A 1 207 ? -8.695 29.219 17.484 1 94.62 207 HIS A C 1
ATOM 1641 O O . HIS A 1 207 ? -8.406 28.688 16.406 1 94.62 207 HIS A O 1
ATOM 1647 N N . ARG A 1 208 ? -9.922 29.344 17.984 1 91.62 208 ARG A N 1
ATOM 1648 C CA . ARG A 1 208 ? -11.062 29 17.141 1 91.62 208 ARG A CA 1
ATOM 1649 C C . ARG A 1 208 ? -11.227 30.016 16.016 1 91.62 208 ARG A C 1
ATOM 1651 O O . ARG A 1 208 ? -11.383 31.203 16.25 1 91.62 208 ARG A O 1
ATOM 1658 N N . PHE A 1 209 ? -11.117 29.562 14.891 1 85.44 209 PHE A N 1
ATOM 1659 C CA . PHE A 1 209 ? -11.188 30.406 13.711 1 85.44 209 PHE A CA 1
ATOM 1660 C C . PHE A 1 209 ? -12.609 30.469 13.156 1 85.44 209 PHE A C 1
ATOM 1662 O O . PHE A 1 209 ? -13.125 31.531 12.852 1 85.44 209 PHE A O 1
ATOM 1669 N N . TRP A 1 210 ? -13.164 29.312 12.898 1 77.12 210 TRP A N 1
ATOM 1670 C CA . TRP A 1 210 ? -14.516 29.188 12.375 1 77.12 210 TRP A CA 1
ATOM 1671 C C . TRP A 1 210 ? -15.211 27.953 12.938 1 77.12 210 TRP A C 1
ATOM 1673 O O . TRP A 1 210 ? -14.555 26.969 13.297 1 77.12 210 TRP A O 1
ATOM 1683 N N . SER A 1 211 ? -16.484 28.188 13.352 1 72.56 211 SER A N 1
ATOM 1684 C CA . SER A 1 211 ? -17.25 27.016 13.766 1 72.56 211 SER A CA 1
ATOM 1685 C C . SER A 1 211 ? -18.531 26.875 12.93 1 72.56 211 SER A C 1
ATOM 1687 O O . SER A 1 211 ? -19.094 27.875 12.477 1 72.56 211 SER A O 1
ATOM 1689 N N . VAL A 1 212 ? -18.641 25.75 12.344 1 62 212 VAL A N 1
ATOM 1690 C CA . VAL A 1 212 ? -19.906 25.438 11.695 1 62 212 VAL A CA 1
ATOM 1691 C C . VAL A 1 212 ? -20.719 24.469 12.562 1 62 212 VAL A C 1
ATOM 1693 O O . VAL A 1 212 ? -20.188 23.469 13.039 1 62 212 VAL A O 1
ATOM 1696 N N . ASP A 1 213 ? -21.859 24.875 13.25 1 55.56 213 ASP A N 1
ATOM 1697 C CA . ASP A 1 213 ? -22.781 23.984 13.961 1 55.56 213 ASP A CA 1
ATOM 1698 C C . ASP A 1 213 ? -23.797 23.359 13.008 1 55.56 213 ASP A C 1
ATOM 1700 O O . ASP A 1 213 ? -24 23.859 11.891 1 55.56 213 ASP A O 1
ATOM 1704 N N . ASP A 1 214 ? -24.375 22.125 13.398 1 51.09 214 ASP A N 1
ATOM 1705 C CA . ASP A 1 214 ? -25.328 21.25 12.719 1 51.09 214 ASP A CA 1
ATOM 1706 C C . ASP A 1 214 ? -26.344 22.047 11.906 1 51.09 214 ASP A C 1
ATOM 1708 O O . ASP A 1 214 ? -26.719 21.641 10.805 1 51.09 214 ASP A O 1
ATOM 1712 N N . LYS A 1 215 ? -26.844 22.922 12.547 1 47.78 215 LYS A N 1
ATOM 1713 C CA . LYS A 1 215 ? -28 23.531 11.914 1 47.78 215 LYS A CA 1
ATOM 1714 C C . LYS A 1 215 ? -27.625 24.203 10.594 1 47.78 215 LYS A C 1
ATOM 1716 O O . LYS A 1 215 ? -28.484 24.406 9.727 1 47.78 215 LYS A O 1
ATOM 1721 N N . GLN A 1 216 ? -26.391 24.297 10.477 1 44.56 216 GLN A N 1
ATOM 1722 C CA . GLN A 1 216 ? -26.016 25.062 9.297 1 44.56 216 GLN A CA 1
ATOM 1723 C C . GLN A 1 216 ? -25.438 24.172 8.211 1 44.56 216 GLN A C 1
ATOM 1725 O O . GLN A 1 216 ? -25.438 24.516 7.031 1 44.56 216 GLN A O 1
ATOM 1730 N N . LEU A 1 217 ? -24.797 23.047 8.531 1 50.12 217 LEU A N 1
ATOM 1731 C CA . LEU A 1 217 ? -24.203 22.156 7.539 1 50.12 217 LEU A CA 1
ATOM 1732 C C . LEU A 1 217 ? -25.016 20.875 7.398 1 50.12 217 LEU A C 1
ATOM 1734 O O . LEU A 1 217 ? -24.516 19.875 6.887 1 50.12 217 LEU A O 1
ATOM 1738 N N . GLN A 1 218 ? -26.219 20.938 7.953 1 45.66 218 GLN A N 1
ATOM 1739 C CA . GLN A 1 218 ? -27.094 19.781 7.824 1 45.66 218 GLN A CA 1
ATOM 1740 C C . GLN A 1 218 ? -27.547 19.578 6.383 1 45.66 218 GLN A C 1
ATOM 1742 O O . GLN A 1 218 ? -28.016 20.531 5.746 1 45.66 218 GLN A O 1
ATOM 1747 N N . THR A 1 219 ? -26.844 18.719 5.816 1 50 219 THR A N 1
ATOM 1748 C CA . THR A 1 219 ? -27.703 18.234 4.746 1 50 219 THR A CA 1
ATOM 1749 C C . THR A 1 219 ? -28.859 17.391 5.316 1 50 219 THR A C 1
ATOM 1751 O O . THR A 1 219 ? -28.844 17.031 6.492 1 50 219 THR A O 1
ATOM 1754 N N . GLU A 1 220 ? -29.953 17.406 4.648 1 48.53 220 GLU A N 1
ATOM 1755 C CA . GLU A 1 220 ? -31.094 16.594 5.066 1 48.53 220 GLU A CA 1
ATOM 1756 C C . GLU A 1 220 ? -30.641 15.258 5.629 1 48.53 220 GLU A C 1
ATOM 1758 O O . GLU A 1 220 ? -31.297 14.688 6.5 1 48.53 220 GLU A O 1
ATOM 1763 N N . PHE A 1 221 ? -29.531 14.719 5.25 1 50.28 221 PHE A N 1
ATOM 1764 C CA . PHE A 1 221 ? -29.25 13.32 5.555 1 50.28 221 PHE A CA 1
ATOM 1765 C C . PHE A 1 221 ? -28.016 13.195 6.445 1 50.28 221 PHE A C 1
ATOM 1767 O O . PHE A 1 221 ? -27.906 12.258 7.234 1 50.28 221 PHE A O 1
ATOM 1774 N N . SER A 1 222 ? -27.141 14.148 6.277 1 57.28 222 SER A N 1
ATOM 1775 C CA . SER A 1 222 ? -25.891 14.016 7.02 1 57.28 222 SER A CA 1
ATOM 1776 C C . SER A 1 222 ? -25.531 15.32 7.727 1 57.28 222 SER A C 1
ATOM 1778 O O . SER A 1 222 ? -25.609 16.391 7.133 1 57.28 222 SER A O 1
ATOM 1780 N N . ALA A 1 223 ? -25.484 15.156 9.156 1 65.38 223 ALA A N 1
ATOM 1781 C CA . ALA A 1 223 ? -25.125 16.312 9.961 1 65.38 223 ALA A CA 1
ATOM 1782 C C . ALA A 1 223 ? -23.734 16.156 10.562 1 65.38 223 ALA A C 1
ATOM 1784 O O . ALA A 1 223 ? -23.297 15.039 10.844 1 65.38 223 ALA A O 1
ATOM 1785 N N . LEU A 1 224 ? -22.922 17.188 10.266 1 77.38 224 LEU A N 1
ATOM 1786 C CA . LEU A 1 224 ? -21.641 17.203 10.961 1 77.38 224 LEU A CA 1
ATOM 1787 C C . LEU A 1 224 ? -21.438 18.516 11.711 1 77.38 224 LEU A C 1
ATOM 1789 O O . LEU A 1 224 ? -22.094 19.516 11.414 1 77.38 224 LEU A O 1
ATOM 1793 N N . ARG A 1 225 ? -20.719 18.406 12.867 1 86.12 225 ARG A N 1
ATOM 1794 C CA . ARG A 1 225 ? -20.203 19.562 13.586 1 86.12 225 ARG A CA 1
ATOM 1795 C C . ARG A 1 225 ? -18.719 19.766 13.32 1 86.12 225 ARG A C 1
ATOM 1797 O O . ARG A 1 225 ? -17.953 18.797 13.227 1 86.12 225 ARG A O 1
ATOM 1804 N N . SER A 1 226 ? -18.391 21.047 13.086 1 90 226 SER A N 1
ATOM 1805 C CA . SER A 1 226 ? -17 21.344 12.766 1 90 226 SER A CA 1
ATOM 1806 C C . SER A 1 226 ? -16.531 22.641 13.445 1 90 226 SER A C 1
ATOM 1808 O O . SER A 1 226 ? -17.281 23.609 13.5 1 90 226 SER A O 1
ATOM 1810 N N . ILE A 1 227 ? -15.344 22.562 14.039 1 92.75 227 ILE A N 1
ATOM 1811 C CA . ILE A 1 227 ? -14.648 23.734 14.531 1 92.75 227 ILE A CA 1
ATOM 1812 C C . ILE A 1 227 ? -13.258 23.828 13.898 1 92.75 227 ILE A C 1
ATOM 1814 O O . ILE A 1 227 ? -12.484 22.859 13.969 1 92.75 227 ILE A O 1
ATOM 1818 N N . VAL A 1 228 ? -12.969 24.922 13.289 1 93.62 228 VAL A N 1
ATOM 1819 C CA . VAL A 1 228 ? -11.641 25.125 12.719 1 93.62 228 VAL A CA 1
ATOM 1820 C C . VAL A 1 228 ? -10.734 25.797 13.742 1 93.62 228 VAL A C 1
ATOM 1822 O O . VAL A 1 228 ? -11.07 26.875 14.266 1 93.62 228 VAL A O 1
ATOM 1825 N N . VAL A 1 229 ? -9.602 25.156 14.055 1 95.69 229 VAL A N 1
ATOM 1826 C CA . VAL A 1 229 ? -8.594 25.797 14.875 1 95.69 229 VAL A CA 1
ATOM 1827 C C . VAL A 1 229 ? -7.449 26.297 14 1 95.69 229 VAL A C 1
ATOM 1829 O O . VAL A 1 229 ? -7.098 25.656 13.008 1 95.69 229 VAL A O 1
ATOM 1832 N N . ALA A 1 230 ? -6.883 27.422 14.352 1 96 230 ALA A N 1
ATOM 1833 C CA . ALA A 1 230 ? -5.785 28.016 13.602 1 96 230 ALA A CA 1
ATOM 1834 C C . ALA A 1 230 ? -4.719 28.578 14.539 1 96 230 ALA A C 1
ATOM 1836 O O . ALA A 1 230 ? -5.023 28.969 15.672 1 96 230 ALA A O 1
ATOM 1837 N N . ASN A 1 231 ? -3.48 28.516 14.031 1 96.25 231 ASN A N 1
ATOM 1838 C CA . ASN A 1 231 ? -2.461 29.234 14.781 1 96.25 231 ASN A CA 1
ATOM 1839 C C . ASN A 1 231 ? -2.725 30.75 14.773 1 96.25 231 ASN A C 1
ATOM 1841 O O . ASN A 1 231 ? -3.596 31.219 14.047 1 96.25 231 ASN A O 1
ATOM 1845 N N . TYR A 1 232 ? -1.972 31.453 15.57 1 93.94 232 TYR A N 1
ATOM 1846 C CA . TYR A 1 232 ? -2.217 32.875 15.758 1 93.94 232 TYR A CA 1
ATOM 1847 C C . TYR A 1 232 ? -2.152 33.625 14.438 1 93.94 232 TYR A C 1
ATOM 1849 O O . TYR A 1 232 ? -2.979 34.5 14.172 1 93.94 232 TYR A O 1
ATOM 1857 N N . GLU A 1 233 ? -1.177 33.281 13.578 1 92.69 233 GLU A N 1
ATOM 1858 C CA . GLU A 1 233 ? -0.962 33.938 12.289 1 92.69 233 GLU A CA 1
ATOM 1859 C C . GLU A 1 233 ? -1.964 33.469 11.25 1 92.69 233 GLU A C 1
ATOM 1861 O O . GLU A 1 233 ? -2.057 34.031 10.156 1 92.69 233 GLU A O 1
ATOM 1866 N N . GLU A 1 234 ? -2.693 32.344 11.562 1 93.88 234 GLU A N 1
ATOM 1867 C CA . GLU A 1 234 ? -3.732 31.766 10.727 1 93.88 234 GLU A CA 1
ATOM 1868 C C . GLU A 1 234 ? -3.15 31.234 9.414 1 93.88 234 GLU A C 1
ATOM 1870 O O . GLU A 1 234 ? -3.779 31.328 8.359 1 93.88 234 GLU A O 1
ATOM 1875 N N . THR A 1 235 ? -1.936 30.781 9.484 1 94.94 235 THR A N 1
ATOM 1876 C CA . THR A 1 235 ? -1.27 30.109 8.367 1 94.94 235 THR A CA 1
ATOM 1877 C C . THR A 1 235 ? -1.481 28.609 8.438 1 94.94 235 THR A C 1
ATOM 1879 O O . THR A 1 235 ? -1.269 27.906 7.445 1 94.94 235 THR A O 1
ATOM 1882 N N . VAL A 1 236 ? -1.807 28.109 9.586 1 96.75 236 VAL A N 1
ATOM 1883 C CA . VAL A 1 236 ? -2.141 26.703 9.805 1 96.75 236 VAL A CA 1
ATOM 1884 C C . VAL A 1 236 ? -3.6 26.578 10.242 1 96.75 236 VAL A C 1
ATOM 1886 O O . VAL A 1 236 ? -4.012 27.188 11.234 1 96.75 236 VAL A O 1
ATOM 1889 N N . LYS A 1 237 ? -4.355 25.859 9.516 1 94.56 237 LYS A N 1
ATOM 1890 C CA . LYS A 1 237 ? -5.77 25.656 9.828 1 94.56 237 LYS A CA 1
ATOM 1891 C C . LYS A 1 237 ? -6.102 24.172 9.906 1 94.56 237 LYS A C 1
ATOM 1893 O O . LYS A 1 237 ? -5.746 23.406 9.008 1 94.56 237 LYS A O 1
ATOM 1898 N N . MET A 1 238 ? -6.758 23.828 11 1 96.38 238 MET A N 1
ATOM 1899 C CA . MET A 1 238 ? -7.129 22.438 11.219 1 96.38 238 MET A CA 1
ATOM 1900 C C . MET A 1 238 ? -8.602 22.312 11.602 1 96.38 238 MET A C 1
ATOM 1902 O O . MET A 1 238 ? -8.953 22.484 12.766 1 96.38 238 MET A O 1
ATOM 1906 N N . PRO A 1 239 ? -9.477 22.062 10.594 1 94.19 239 PRO A N 1
ATOM 1907 C CA . PRO A 1 239 ? -10.844 21.703 10.984 1 94.19 239 PRO A CA 1
ATOM 1908 C C . PRO A 1 239 ? -10.906 20.406 11.781 1 94.19 239 PRO A C 1
ATOM 1910 O O . PRO A 1 239 ? -10.281 19.422 11.398 1 94.19 239 PRO A O 1
ATOM 1913 N N . ILE A 1 240 ? -11.562 20.438 12.875 1 96.44 240 ILE A N 1
ATOM 1914 C CA . ILE A 1 240 ? -11.836 19.281 13.719 1 96.44 240 ILE A CA 1
ATOM 1915 C C . ILE A 1 240 ? -13.336 18.969 13.688 1 96.44 240 ILE A C 1
ATOM 1917 O O . ILE A 1 240 ? -14.156 19.828 14.039 1 96.44 240 ILE A O 1
ATOM 1921 N N . ASN A 1 241 ? -13.703 17.719 13.211 1 93.56 241 ASN A N 1
ATOM 1922 C CA . ASN A 1 241 ? -15.102 17.375 12.984 1 93.56 241 ASN A CA 1
ATOM 1923 C C . ASN A 1 241 ? -15.547 16.219 13.875 1 93.56 241 ASN A C 1
ATOM 1925 O O . ASN A 1 241 ? -14.727 15.422 14.32 1 93.56 241 ASN A O 1
ATOM 1929 N N . GLU A 1 242 ? -16.797 16.188 14.211 1 94.19 242 GLU A N 1
ATOM 1930 C CA . GLU A 1 242 ? -17.453 15.039 14.828 1 94.19 242 GLU A CA 1
ATOM 1931 C C . GLU A 1 242 ? -18.828 14.805 14.203 1 94.19 242 GLU A C 1
ATOM 1933 O O . GLU A 1 242 ? -19.391 15.695 13.562 1 94.19 242 GLU A O 1
ATOM 1938 N N . PRO A 1 243 ? -19.281 13.508 14.328 1 89.19 243 PRO A N 1
ATOM 1939 C CA . PRO A 1 243 ? -20.609 13.258 13.773 1 89.19 243 PRO A CA 1
ATOM 1940 C C . PRO A 1 243 ? -21.719 14.031 14.5 1 89.19 243 PRO A C 1
ATOM 1942 O O . PRO A 1 243 ? -21.547 14.391 15.672 1 89.19 243 PRO A O 1
ATOM 1945 N N . ALA A 1 244 ? -22.688 14.359 13.719 1 82.19 244 ALA A N 1
ATOM 1946 C CA . ALA A 1 244 ? -23.891 14.945 14.312 1 82.19 244 ALA A CA 1
ATOM 1947 C C . ALA A 1 244 ? -25.109 14.055 14.086 1 82.19 244 ALA A C 1
ATOM 1949 O O . ALA A 1 244 ? -25.109 13.203 13.195 1 82.19 244 ALA A O 1
ATOM 1950 N N . THR A 1 245 ? -25.984 14.102 15.016 1 72.94 245 THR A N 1
ATOM 1951 C CA . THR A 1 245 ? -27.203 13.289 14.938 1 72.94 245 THR A CA 1
ATOM 1952 C C . THR A 1 245 ? -27.953 13.562 13.641 1 72.94 245 THR A C 1
ATOM 1954 O O . THR A 1 245 ? -28.188 14.719 13.289 1 72.94 245 THR A O 1
ATOM 1957 N N . GLY A 1 246 ? -27.906 12.688 12.766 1 68.69 246 GLY A N 1
ATOM 1958 C CA . GLY A 1 246 ? -28.688 12.797 11.539 1 68.69 246 GLY A CA 1
ATOM 1959 C C . GLY A 1 246 ? -29.391 11.508 11.172 1 68.69 246 GLY A C 1
ATOM 1960 O O . GLY A 1 246 ? -29.375 10.539 11.93 1 68.69 246 GLY A O 1
ATOM 1961 N N . LYS A 1 247 ? -30.25 11.648 10.117 1 62.59 247 LYS A N 1
ATOM 1962 C CA . LYS A 1 247 ? -31.047 10.523 9.641 1 62.59 247 LYS A CA 1
ATOM 1963 C C . LYS A 1 247 ? -30.156 9.422 9.086 1 62.59 247 LYS A C 1
ATOM 1965 O O . LYS A 1 247 ? -30.5 8.234 9.148 1 62.59 247 LYS A O 1
ATOM 1970 N N . ARG A 1 248 ? -29.078 9.852 8.586 1 67.75 248 ARG A N 1
ATOM 1971 C CA . ARG A 1 248 ? -28.156 8.891 7.996 1 67.75 248 ARG A CA 1
ATOM 1972 C C . ARG A 1 248 ? -26.781 9 8.617 1 67.75 248 ARG A C 1
ATOM 1974 O O . ARG A 1 248 ? -26.453 10 9.266 1 67.75 248 ARG A O 1
ATOM 1981 N N . LYS A 1 249 ? -26.094 7.867 8.391 1 76.06 249 LYS A N 1
ATOM 1982 C CA . LYS A 1 249 ? -24.719 7.836 8.891 1 76.06 249 LYS A CA 1
ATOM 1983 C C . LYS A 1 249 ? -23.859 8.906 8.219 1 76.06 249 LYS A C 1
ATOM 1985 O O . LYS A 1 249 ? -23.891 9.047 6.992 1 76.06 249 LYS A O 1
ATOM 1990 N N . SER A 1 250 ? -23.266 9.68 9.07 1 79.44 250 SER A N 1
ATOM 1991 C CA . SER A 1 250 ? -22.438 10.766 8.555 1 79.44 250 SER A CA 1
ATOM 1992 C C . SER A 1 250 ? -21.125 10.227 8 1 79.44 250 SER A C 1
ATOM 1994 O O . SER A 1 250 ? -20.656 9.156 8.391 1 79.44 250 SER A O 1
ATOM 1996 N N . GLN A 1 251 ? -20.516 10.867 7.047 1 80.31 251 GLN A N 1
ATOM 1997 C CA . GLN A 1 251 ? -19.203 10.547 6.492 1 80.31 251 GLN A CA 1
ATOM 1998 C C . GLN A 1 251 ? -18.141 10.508 7.586 1 80.31 251 GLN A C 1
ATOM 2000 O O . GLN A 1 251 ? -17.203 9.711 7.512 1 80.31 251 GLN A O 1
ATOM 2005 N N . ILE A 1 252 ? -18.359 11.359 8.523 1 89.25 252 ILE A N 1
ATOM 2006 C CA . ILE A 1 252 ? -17.422 11.391 9.641 1 89.25 252 ILE A CA 1
ATOM 2007 C C . ILE A 1 252 ? -17.5 10.078 10.422 1 89.25 252 ILE A C 1
ATOM 2009 O O . ILE A 1 252 ? -16.469 9.484 10.734 1 89.25 252 ILE A O 1
ATOM 2013 N N . GLN A 1 253 ? -18.688 9.719 10.719 1 89.44 253 GLN A N 1
ATOM 2014 C CA . GLN A 1 253 ? -18.875 8.469 11.438 1 89.44 253 GLN A CA 1
ATOM 2015 C C . GLN A 1 253 ? -18.297 7.289 10.648 1 89.44 253 GLN A C 1
ATOM 2017 O O . GLN A 1 253 ? -17.656 6.406 11.227 1 89.44 253 GLN A O 1
ATOM 2022 N N . GLU A 1 254 ? -18.562 7.258 9.438 1 87 254 GLU A N 1
ATOM 2023 C CA . GLU A 1 254 ? -18.016 6.215 8.586 1 87 254 GLU A CA 1
ATOM 2024 C C . GLU A 1 254 ? -16.484 6.203 8.641 1 87 254 GLU A C 1
ATOM 2026 O O . GLU A 1 254 ? -15.875 5.141 8.734 1 87 254 GLU A O 1
ATOM 2031 N N . TYR A 1 255 ? -15.945 7.355 8.562 1 90 255 TYR A N 1
ATOM 2032 C CA . TYR A 1 255 ? -14.492 7.441 8.648 1 90 255 TYR A CA 1
ATOM 2033 C C . TYR A 1 255 ? -13.977 6.836 9.945 1 90 255 TYR A C 1
ATOM 2035 O O . TYR A 1 255 ? -13.062 6.016 9.938 1 90 255 TYR A O 1
ATOM 2043 N N . VAL A 1 256 ? -14.523 7.258 11 1 93.81 256 VAL A N 1
ATOM 2044 C CA . VAL A 1 256 ? -14.055 6.832 12.312 1 93.81 256 VAL A CA 1
ATOM 2045 C C . VAL A 1 256 ? -14.195 5.32 12.453 1 93.81 256 VAL A C 1
ATOM 2047 O O . VAL A 1 256 ? -13.344 4.66 13.047 1 93.81 256 VAL A O 1
ATOM 2050 N N . GLU A 1 257 ? -15.234 4.812 11.867 1 91.44 257 GLU A N 1
ATOM 2051 C CA . GLU A 1 257 ? -15.477 3.373 11.922 1 91.44 257 GLU A CA 1
ATOM 2052 C C . GLU A 1 257 ? -14.438 2.604 11.117 1 91.44 257 GLU A C 1
ATOM 2054 O O . GLU A 1 257 ? -13.828 1.661 11.617 1 91.44 257 GLU A O 1
ATOM 2059 N N . TYR A 1 258 ? -14.18 3.039 9.914 1 90.69 258 TYR A N 1
ATOM 2060 C CA . TYR A 1 258 ? -13.297 2.295 9.023 1 90.69 258 TYR A CA 1
ATOM 2061 C C . TYR A 1 258 ? -11.836 2.596 9.336 1 90.69 258 TYR A C 1
ATOM 2063 O O . TYR A 1 258 ? -10.953 1.788 9.039 1 90.69 258 TYR A O 1
ATOM 2071 N N . TYR A 1 259 ? -11.594 3.744 9.945 1 94.56 259 TYR A N 1
ATOM 2072 C CA . TYR A 1 259 ? -10.234 4.094 10.344 1 94.56 259 TYR A CA 1
ATOM 2073 C C . TYR A 1 259 ? -9.906 3.516 11.719 1 94.56 259 TYR A C 1
ATOM 2075 O O . TYR A 1 259 ? -8.734 3.439 12.102 1 94.56 259 TYR A O 1
ATOM 2083 N N . GLY A 1 260 ? -10.867 3.158 12.477 1 95.94 260 GLY A N 1
ATOM 2084 C CA . GLY A 1 260 ? -10.672 2.605 13.805 1 95.94 260 GLY A CA 1
ATOM 2085 C C . GLY A 1 260 ? -10.367 3.662 14.852 1 95.94 260 GLY A C 1
ATOM 2086 O O . GLY A 1 260 ? -9.594 3.42 15.781 1 95.94 260 GLY A O 1
ATOM 2087 N N . GLY A 1 261 ? -10.875 4.844 14.727 1 97.06 261 GLY A N 1
ATOM 2088 C CA . GLY A 1 261 ? -10.648 5.93 15.672 1 97.06 261 GLY A CA 1
ATOM 2089 C C . GLY A 1 261 ? -10.461 7.277 14.992 1 97.06 261 GLY A C 1
ATOM 2090 O O . GLY A 1 261 ? -10.742 7.422 13.797 1 97.06 261 GLY A O 1
ATOM 2091 N N . ALA A 1 262 ? -10.078 8.234 15.773 1 98.06 262 ALA A N 1
ATOM 2092 C CA . ALA A 1 262 ? -9.844 9.586 15.281 1 98.06 262 ALA A CA 1
ATOM 2093 C C . ALA A 1 262 ? -8.609 9.641 14.383 1 98.06 262 ALA A C 1
ATOM 2095 O O . ALA A 1 262 ? -7.66 8.883 14.586 1 98.06 262 ALA A O 1
ATOM 2096 N N . GLY A 1 263 ? -8.688 10.484 13.383 1 97.5 263 GLY A N 1
ATOM 2097 C CA . GLY A 1 263 ? -7.555 10.625 12.484 1 97.5 263 GLY A CA 1
ATOM 2098 C C . GLY A 1 263 ? -7.777 11.672 11.406 1 97.5 263 GLY A C 1
ATOM 2099 O O . GLY A 1 263 ? -8.828 12.312 11.367 1 97.5 263 GLY A O 1
ATOM 2100 N N . VAL A 1 264 ? -6.762 11.883 10.586 1 97 264 VAL A N 1
ATOM 2101 C CA . VAL A 1 264 ? -6.824 12.836 9.484 1 97 264 VAL A CA 1
ATOM 2102 C C . VAL A 1 264 ? -7.59 12.227 8.312 1 97 264 VAL A C 1
ATOM 2104 O O . VAL A 1 264 ? -7.129 11.273 7.688 1 97 264 VAL A O 1
ATOM 2107 N N . GLN A 1 265 ? -8.688 12.781 8.031 1 91.12 265 GLN A N 1
ATOM 2108 C CA . GLN A 1 265 ? -9.5 12.234 6.945 1 91.12 265 GLN A CA 1
ATOM 2109 C C . GLN A 1 265 ? -9.016 12.734 5.59 1 91.12 265 GLN A C 1
ATOM 2111 O O . GLN A 1 265 ? -8.812 11.945 4.664 1 91.12 265 GLN A O 1
ATOM 2116 N N . HIS A 1 266 ? -8.859 14.086 5.461 1 89.25 266 HIS A N 1
ATOM 2117 C CA . HIS A 1 266 ? -8.414 14.586 4.168 1 89.25 266 HIS A CA 1
ATOM 2118 C C . HIS A 1 266 ? -7.473 15.773 4.332 1 89.25 266 HIS A C 1
ATOM 2120 O O . HIS A 1 266 ? -7.422 16.391 5.402 1 89.25 266 HIS A O 1
ATOM 2126 N N . ILE A 1 267 ? -6.742 16 3.346 1 93.31 267 ILE A N 1
ATOM 2127 C CA . ILE A 1 267 ? -5.805 17.109 3.213 1 93.31 267 ILE A CA 1
ATOM 2128 C C . ILE A 1 267 ? -6.207 17.984 2.027 1 93.31 267 ILE A C 1
ATOM 2130 O O . ILE A 1 267 ? -6.285 17.5 0.893 1 93.31 267 ILE A O 1
ATOM 2134 N N . ALA A 1 268 ? -6.488 19.188 2.316 1 90.62 268 ALA A N 1
ATOM 2135 C CA . ALA A 1 268 ? -6.824 20.141 1.252 1 90.62 268 ALA A CA 1
ATOM 2136 C C . ALA A 1 268 ? -5.582 20.875 0.76 1 90.62 268 ALA A C 1
ATOM 2138 O O . ALA A 1 268 ? -4.816 21.422 1.561 1 90.62 268 ALA A O 1
ATOM 2139 N N . MET A 1 269 ? -5.414 20.766 -0.506 1 91.69 269 MET A N 1
ATOM 2140 C CA . MET A 1 269 ? -4.273 21.438 -1.135 1 91.69 269 MET A CA 1
ATOM 2141 C C . MET A 1 269 ? -4.73 22.594 -2.01 1 91.69 269 MET A C 1
ATOM 2143 O O . MET A 1 269 ? -5.66 22.453 -2.803 1 91.69 269 MET A O 1
ATOM 2147 N N . ASN A 1 270 ? -4.055 23.672 -1.866 1 89.94 270 ASN A N 1
ATOM 2148 C CA . ASN A 1 270 ? -4.367 24.891 -2.6 1 89.94 270 ASN A CA 1
ATOM 2149 C C . ASN A 1 270 ? -3.982 24.781 -4.07 1 89.94 270 ASN A C 1
ATOM 2151 O O . ASN A 1 270 ? -2.988 24.125 -4.41 1 89.94 270 ASN A O 1
ATOM 2155 N N . THR A 1 271 ? -4.816 25.266 -4.926 1 87.5 271 THR A N 1
ATOM 2156 C CA . THR A 1 271 ? -4.504 25.359 -6.348 1 87.5 271 THR A CA 1
ATOM 2157 C C . THR A 1 271 ? -4.957 26.703 -6.914 1 87.5 271 THR A C 1
ATOM 2159 O O . THR A 1 271 ? -5.988 27.25 -6.5 1 87.5 271 THR A O 1
ATOM 2162 N N . SER A 1 272 ? -4.125 27.266 -7.832 1 81.56 272 SER A N 1
ATOM 2163 C CA . SER A 1 272 ? -4.5 28.516 -8.492 1 81.56 272 SER A CA 1
ATOM 2164 C C . SER A 1 272 ? -5.352 28.25 -9.727 1 81.56 272 SER A C 1
ATOM 2166 O O . SER A 1 272 ? -5.871 29.188 -10.336 1 81.56 272 SER A O 1
ATOM 2168 N N . ASP A 1 273 ? -5.5 27.047 -10.094 1 79.12 273 ASP A N 1
ATOM 2169 C CA . ASP A 1 273 ? -6.246 26.641 -11.281 1 79.12 273 ASP A CA 1
ATOM 2170 C C . ASP A 1 273 ? -7.02 25.344 -11.031 1 79.12 273 ASP A C 1
ATOM 2172 O O . ASP A 1 273 ? -6.629 24.281 -11.508 1 79.12 273 ASP A O 1
ATOM 2176 N N . ILE A 1 274 ? -8.141 25.531 -10.398 1 72.94 274 ILE A N 1
ATOM 2177 C CA . ILE A 1 274 ? -8.898 24.375 -9.938 1 72.94 274 ILE A CA 1
ATOM 2178 C C . ILE A 1 274 ? -9.438 23.594 -11.133 1 72.94 274 ILE A C 1
ATOM 2180 O O . ILE A 1 274 ? -9.492 22.359 -11.109 1 72.94 274 ILE A O 1
ATOM 2184 N N . ILE A 1 275 ? -9.766 24.328 -12.133 1 69.94 275 ILE A N 1
ATOM 2185 C CA . ILE A 1 275 ? -10.352 23.672 -13.305 1 69.94 275 ILE A CA 1
ATOM 2186 C C . ILE A 1 275 ? -9.32 22.734 -13.938 1 69.94 275 ILE A C 1
ATOM 2188 O O . ILE A 1 275 ? -9.602 21.562 -14.188 1 69.94 275 ILE A O 1
ATOM 2192 N N . THR A 1 276 ? -8.211 23.328 -14.156 1 72.81 276 THR A N 1
ATOM 2193 C CA . THR A 1 276 ? -7.152 22.531 -14.75 1 72.81 276 THR A CA 1
ATOM 2194 C C . THR A 1 276 ? -6.746 21.391 -13.812 1 72.81 276 THR A C 1
ATOM 2196 O O . THR A 1 276 ? -6.5 20.266 -14.258 1 72.81 276 THR A O 1
ATOM 2199 N N . ALA A 1 277 ? -6.754 21.703 -12.57 1 74.38 277 ALA A N 1
ATOM 2200 C CA . ALA A 1 277 ? -6.324 20.719 -11.586 1 74.38 277 ALA A CA 1
ATOM 2201 C C . ALA A 1 277 ? -7.27 19.516 -11.562 1 74.38 277 ALA A C 1
ATOM 2203 O O . ALA A 1 277 ? -6.832 18.375 -11.43 1 74.38 277 ALA A O 1
ATOM 2204 N N . VAL A 1 278 ? -8.484 19.828 -11.688 1 68.38 278 VAL A N 1
ATOM 2205 C CA . VAL A 1 278 ? -9.492 18.766 -11.617 1 68.38 278 VAL A CA 1
ATOM 2206 C C . VAL A 1 278 ? -9.594 18.062 -12.969 1 68.38 278 VAL A C 1
ATOM 2208 O O . VAL A 1 278 ? -9.766 16.844 -13.031 1 68.38 278 VAL A O 1
ATOM 2211 N N . SER A 1 279 ? -9.562 18.875 -14.055 1 64.44 279 SER A N 1
ATOM 2212 C CA . SER A 1 279 ? -9.766 18.328 -15.391 1 64.44 279 SER A CA 1
ATOM 2213 C C . SER A 1 279 ? -8.594 17.453 -15.82 1 64.44 279 SER A C 1
ATOM 2215 O O . SER A 1 279 ? -8.773 16.5 -16.578 1 64.44 279 SER A O 1
ATOM 2217 N N . THR A 1 280 ? -7.539 18.031 -15.672 1 58.31 280 THR A N 1
ATOM 2218 C CA . THR A 1 280 ? -6.363 17.297 -16.109 1 58.31 280 THR A CA 1
ATOM 2219 C C . THR A 1 280 ? -6.359 15.883 -15.516 1 58.31 280 THR A C 1
ATOM 2221 O O . THR A 1 280 ? -5.875 14.945 -16.156 1 58.31 280 THR A O 1
ATOM 2224 N N . ARG A 1 281 ? -6.902 15.961 -14.344 1 55.56 281 ARG A N 1
ATOM 2225 C CA . ARG A 1 281 ? -6.719 14.648 -13.742 1 55.56 281 ARG A CA 1
ATOM 2226 C C . ARG A 1 281 ? -8.047 13.906 -13.617 1 55.56 281 ARG A C 1
ATOM 2228 O O . ARG A 1 281 ? -8.117 12.844 -13.008 1 55.56 281 ARG A O 1
ATOM 2235 N N . LYS A 1 282 ? -8.805 14.078 -14.617 1 51.53 282 LYS A N 1
ATOM 2236 C CA . LYS A 1 282 ? -10.023 13.281 -14.539 1 51.53 282 LYS A CA 1
ATOM 2237 C C . LYS A 1 282 ? -9.953 12.266 -13.406 1 51.53 282 LYS A C 1
ATOM 2239 O O . LYS A 1 282 ? -10.406 11.125 -13.555 1 51.53 282 LYS A O 1
ATOM 2244 N N . ASN A 1 283 ? -9.141 12.758 -12.445 1 54.06 283 ASN A N 1
ATOM 2245 C CA . ASN A 1 283 ? -8.719 11.82 -11.406 1 54.06 283 ASN A CA 1
ATOM 2246 C C . ASN A 1 283 ? -9.773 11.695 -10.305 1 54.06 283 ASN A C 1
ATOM 2248 O O . ASN A 1 283 ? -10.18 12.695 -9.711 1 54.06 283 ASN A O 1
ATOM 2252 N N . THR A 1 284 ? -10.445 10.641 -10.375 1 50.22 284 THR A N 1
ATOM 2253 C CA . THR A 1 284 ? -11.445 10.25 -9.391 1 50.22 284 THR A CA 1
ATOM 2254 C C . THR A 1 284 ? -10.883 10.336 -7.977 1 50.22 284 THR A C 1
ATOM 2256 O O . THR A 1 284 ? -11.617 10.172 -7 1 50.22 284 THR A O 1
ATOM 2259 N N . TYR A 1 285 ? -9.594 10.883 -7.965 1 56.78 285 TYR A N 1
ATOM 2260 C CA . TYR A 1 285 ? -8.992 10.805 -6.637 1 56.78 285 TYR A CA 1
ATOM 2261 C C . TYR A 1 285 ? -9.023 12.164 -5.945 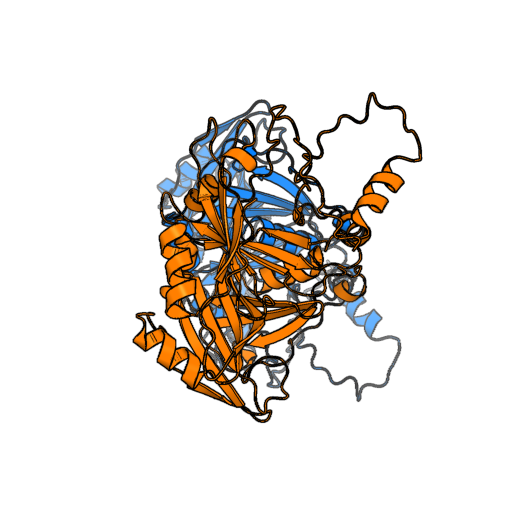1 56.78 285 TYR A C 1
ATOM 2263 O O . TYR A 1 285 ? -8.766 12.258 -4.742 1 56.78 285 TYR A O 1
ATOM 2271 N N . LEU A 1 286 ? -9.25 13.18 -6.711 1 50.12 286 LEU A N 1
ATOM 2272 C CA . LEU A 1 286 ? -9.297 14.531 -6.152 1 50.12 286 LEU A CA 1
ATOM 2273 C C . LEU A 1 286 ? -10.734 15.055 -6.125 1 50.12 286 LEU A C 1
ATOM 2275 O O . LEU A 1 286 ? -11.5 14.828 -7.062 1 50.12 286 LEU A O 1
ATOM 2279 N N . HIS A 1 287 ? -11.031 15.461 -4.91 1 56.75 287 HIS A N 1
ATOM 2280 C CA . HIS A 1 287 ? -12.336 16.094 -4.777 1 56.75 287 HIS A CA 1
ATOM 2281 C C . HIS A 1 287 ? -12.203 17.562 -4.383 1 56.75 287 HIS A C 1
ATOM 2283 O O . HIS A 1 287 ? -11.273 17.938 -3.662 1 56.75 287 HIS A O 1
ATOM 2289 N N . GLN A 1 288 ? -12.93 18.391 -5.148 1 47.09 288 GLN A N 1
ATOM 2290 C CA . GLN A 1 288 ? -12.922 19.797 -4.793 1 47.09 288 GLN A CA 1
ATOM 2291 C C . GLN A 1 288 ? -13.273 20 -3.322 1 47.09 288 GLN A C 1
ATOM 2293 O O . GLN A 1 288 ? -14.211 19.391 -2.814 1 47.09 288 GLN A O 1
ATOM 2298 N N . ALA A 1 289 ? -12.078 20.594 -2.773 1 47.84 289 ALA A N 1
A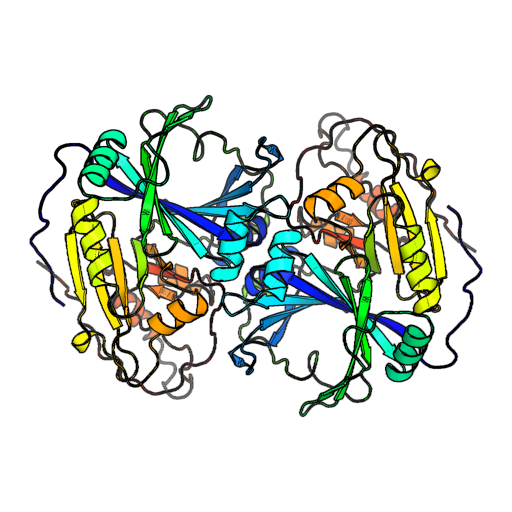TOM 2299 C CA . ALA A 1 289 ? -12.273 20.984 -1.377 1 47.84 289 ALA A CA 1
ATOM 2300 C C . ALA A 1 289 ? -12.734 22.422 -1.263 1 47.84 289 ALA A C 1
ATOM 2302 O O . ALA A 1 289 ? -12.242 23.297 -1.977 1 47.84 289 ALA A O 1
ATOM 2303 N N . GLY A 1 290 ? -13.922 22.812 -0.839 1 43 290 GLY A N 1
ATOM 2304 C CA . GLY A 1 290 ? -14.344 24.188 -0.644 1 43 290 GLY A CA 1
ATOM 2305 C C . GLY A 1 290 ? -15.719 24.312 -0.009 1 43 290 GLY A C 1
ATOM 2306 O O . GLY A 1 290 ? -16.453 23.328 0.061 1 43 290 GLY A O 1
ATOM 2307 N N . PRO A 1 291 ? -15.68 25.625 0.484 1 36.59 291 PRO A N 1
ATOM 2308 C CA . PRO A 1 291 ? -17.031 25.938 0.933 1 36.59 291 PRO A CA 1
ATOM 2309 C C . PRO A 1 291 ? -18.062 25.922 -0.204 1 36.59 291 PRO A C 1
ATOM 2311 O O . PRO A 1 291 ? -17.812 26.484 -1.271 1 36.59 291 PRO A O 1
ATOM 2314 N N . GLY A 1 292 ? -18.953 24.938 -0.388 1 35.31 292 GLY A N 1
ATOM 2315 C CA . GLY A 1 292 ? -20 24.812 -1.384 1 35.31 292 GLY A CA 1
ATOM 2316 C C . GLY A 1 292 ? -19.781 23.656 -2.342 1 35.31 292 GLY A C 1
ATOM 2317 O O . GLY A 1 292 ? -20.562 23.453 -3.271 1 35.31 292 GLY A O 1
ATOM 2318 N N . SER A 1 293 ? -18.453 23.438 -2.633 1 34.03 293 SER A N 1
ATOM 2319 C CA . SER A 1 293 ? -18.25 22.312 -3.545 1 34.03 293 SER A CA 1
ATOM 2320 C C . SER A 1 293 ? -18.859 21.031 -2.986 1 34.03 293 SER A C 1
ATOM 2322 O O . SER A 1 293 ? -18.438 20.547 -1.942 1 34.03 293 SER A O 1
ATOM 2324 N N . SER A 1 294 ? -20.109 20.938 -3.146 1 31 294 SER A N 1
ATOM 2325 C CA . SER A 1 294 ? -20.641 19.594 -2.979 1 31 294 SER A CA 1
ATOM 2326 C C . SER A 1 294 ? -19.812 18.578 -3.746 1 31 294 SER A C 1
ATOM 2328 O O . SER A 1 294 ? -19.453 18.797 -4.902 1 31 294 SER A O 1
ATOM 2330 N N . HIS A 1 295 ? -18.875 18.031 -3.23 1 32.94 295 HIS A N 1
ATOM 2331 C CA . HIS A 1 295 ? -18.422 16.844 -3.953 1 32.94 295 HIS A CA 1
ATOM 2332 C C . HIS A 1 295 ? -19.516 16.266 -4.836 1 32.94 295 HIS A C 1
ATOM 2334 O O . HIS A 1 295 ? -20.516 15.75 -4.328 1 32.94 295 HIS A O 1
ATOM 2340 N N . GLY A 1 296 ? -19.984 17.094 -5.926 1 29.16 296 GLY A N 1
ATOM 2341 C CA . GLY A 1 296 ? -20.938 16.656 -6.941 1 29.16 296 GLY A CA 1
ATOM 2342 C C . GLY A 1 296 ? -20.812 15.188 -7.285 1 29.16 296 GLY A C 1
ATOM 2343 O O . GLY A 1 296 ? -19.703 14.664 -7.414 1 29.16 296 GLY A O 1
ATOM 2344 N N . VAL A 1 297 ? -21.812 14.555 -6.945 1 29.08 297 VAL A N 1
ATOM 2345 C CA . VAL A 1 297 ? -22.125 13.219 -7.434 1 29.08 297 VAL A CA 1
ATOM 2346 C C . VAL A 1 297 ? -22.156 13.211 -8.961 1 29.08 297 VAL A C 1
ATOM 2348 O O . VAL A 1 297 ? -22.844 14.031 -9.578 1 29.08 297 VAL A O 1
ATOM 2351 N N . PRO A 1 298 ? -21.188 12.82 -9.688 1 29.22 298 PRO A N 1
ATOM 2352 C CA . PRO A 1 298 ? -21.203 12.797 -11.156 1 29.22 298 PRO A CA 1
ATOM 2353 C C . PRO A 1 298 ? -22.547 12.32 -11.711 1 29.22 298 PRO A C 1
ATOM 2355 O O . PRO A 1 298 ? -22.672 12.109 -12.922 1 29.22 298 PRO A O 1
ATOM 2358 N N . GLY A 1 299 ? -23.594 12.062 -11.008 1 28.8 299 GLY A N 1
ATOM 2359 C CA . GLY A 1 299 ? -24.672 11.352 -11.68 1 28.8 299 GLY A CA 1
ATOM 2360 C C . GLY A 1 299 ? -25.531 12.242 -12.547 1 28.8 299 GLY A C 1
ATOM 2361 O O . GLY A 1 299 ? -26.672 11.898 -12.875 1 28.8 299 GLY A O 1
ATOM 2362 N N . GLY A 1 300 ? -25.188 13.539 -12.844 1 27.09 300 GLY A N 1
ATOM 2363 C CA . GLY A 1 300 ? -26.266 14.125 -13.625 1 27.09 300 GLY A CA 1
ATOM 2364 C C . GLY A 1 300 ? -26.406 13.508 -15.008 1 27.09 300 GLY A C 1
ATOM 2365 O O . GLY A 1 300 ? -25.406 13.117 -15.617 1 27.09 300 GLY A O 1
ATOM 2366 N N . ASP A 1 301 ? -27.5 12.742 -15.219 1 26.56 301 ASP A N 1
ATOM 2367 C CA . ASP A 1 301 ? -27.922 12.383 -16.562 1 26.56 301 ASP A CA 1
ATOM 2368 C C . ASP A 1 301 ? -27.812 13.57 -17.516 1 26.56 301 ASP A C 1
ATOM 2370 O O . ASP A 1 301 ? -28.328 14.656 -17.234 1 26.56 301 ASP A O 1
ATOM 2374 N N . PRO A 1 302 ? -26.844 13.547 -18.359 1 28.5 302 PRO A N 1
ATOM 2375 C CA . PRO A 1 302 ? -26.781 14.562 -19.422 1 28.5 302 PRO A CA 1
ATOM 2376 C C . PRO A 1 302 ? -28.109 14.773 -20.125 1 28.5 302 PRO A C 1
ATOM 2378 O O . PRO A 1 302 ? -28.203 15.578 -21.062 1 28.5 302 PRO A O 1
ATOM 2381 N N . GLU A 1 303 ? -29.078 13.945 -19.891 1 28.88 303 GLU A N 1
ATOM 2382 C CA . GLU A 1 303 ? -30.078 14.094 -20.953 1 28.88 303 GLU A CA 1
ATOM 2383 C C . GLU A 1 303 ? -30.609 15.516 -21 1 28.88 303 GLU A C 1
ATOM 2385 O O . GLU A 1 303 ? -30.906 16.031 -22.078 1 28.88 303 GLU A O 1
ATOM 2390 N N . THR A 1 304 ? -31.344 15.969 -20 1 27.77 304 THR A N 1
ATOM 2391 C CA . THR A 1 304 ? -32.344 16.969 -20.391 1 27.77 304 THR A CA 1
ATOM 2392 C C . THR A 1 304 ? -31.672 18.328 -20.594 1 27.77 304 THR A C 1
ATOM 2394 O O . THR A 1 304 ? -32.344 19.312 -20.906 1 27.77 304 THR A O 1
ATOM 2397 N N . GLN A 1 305 ? -30.625 18.719 -19.828 1 26.45 305 GLN A N 1
ATOM 2398 C CA . GLN A 1 305 ? -30.453 20.109 -20.188 1 26.45 305 GLN A CA 1
ATOM 2399 C C . GLN A 1 305 ? -29.859 20.266 -21.578 1 26.45 305 GLN A C 1
ATOM 2401 O O . GLN A 1 305 ? -29.047 19.438 -22.016 1 26.45 305 GLN A O 1
ATOM 2406 N N . PRO A 1 306 ? -30.547 21.016 -22.469 1 28.33 306 PRO A N 1
ATOM 2407 C CA . PRO A 1 306 ? -30 21.328 -23.781 1 28.33 306 PRO A CA 1
ATOM 2408 C C . PRO A 1 306 ? -28.531 21.734 -23.734 1 28.33 306 PRO A C 1
ATOM 2410 O O . PRO A 1 306 ? -28.078 22.25 -22.703 1 28.33 306 PRO A O 1
ATOM 2413 N N . PRO A 1 307 ? -27.625 21.219 -24.656 1 29.17 307 PRO A N 1
ATOM 2414 C CA . PRO A 1 307 ? -26.219 21.531 -24.906 1 29.17 307 PRO A CA 1
ATOM 2415 C C . PRO A 1 307 ? -25.906 23.016 -24.812 1 29.17 307 PRO A C 1
ATOM 2417 O O . PRO A 1 307 ? -24.875 23.484 -25.312 1 29.17 307 PRO A O 1
ATOM 2420 N N . GLY A 1 308 ? -26.734 23.812 -24.094 1 25.77 308 GLY A N 1
ATOM 2421 C CA . GLY A 1 308 ? -26.266 25.156 -24.359 1 25.77 308 GLY A CA 1
ATOM 2422 C C . GLY A 1 308 ? -24.844 25.391 -23.891 1 25.77 308 GLY A C 1
ATOM 2423 O O . GLY A 1 308 ? -24.375 24.734 -22.953 1 25.77 308 GLY A O 1
ATOM 2424 N N . GLU A 1 309 ? -23.891 26 -24.781 1 30.19 309 GLU A N 1
ATOM 2425 C CA . GLU A 1 309 ? -22.484 26.344 -24.891 1 30.19 309 GLU A CA 1
ATOM 2426 C C . GLU A 1 309 ? -21.938 26.844 -23.547 1 30.19 309 GLU A C 1
ATOM 2428 O O . GLU A 1 309 ? -20.766 26.594 -23.219 1 30.19 309 GLU A O 1
ATOM 2433 N N . ASP A 1 310 ? -22.656 27.766 -22.844 1 27.48 310 ASP A N 1
ATOM 2434 C CA . ASP A 1 310 ? -22.047 28.812 -22.016 1 27.48 310 ASP A CA 1
ATOM 2435 C C . ASP A 1 310 ? -21.844 28.312 -20.578 1 27.48 310 ASP A C 1
ATOM 2437 O O . ASP A 1 310 ? -21.438 29.078 -19.703 1 27.48 310 ASP A O 1
ATOM 2441 N N . SER A 1 311 ? -22.516 27.219 -20.188 1 29.39 311 SER A N 1
ATOM 2442 C CA . SER A 1 311 ? -22.656 27.047 -18.75 1 29.39 311 SER A CA 1
ATOM 2443 C C . SER A 1 311 ? -21.375 26.5 -18.125 1 29.39 311 SER A C 1
ATOM 2445 O O . SER A 1 311 ? -21.25 26.453 -16.906 1 29.39 311 SER A O 1
ATOM 2447 N N . GLN A 1 312 ? -20.625 25.797 -18.891 1 28.64 312 GLN A N 1
ATOM 2448 C CA . GLN A 1 312 ? -19.375 25.297 -18.328 1 28.64 312 GLN A CA 1
ATOM 2449 C C . GLN A 1 312 ? -18.453 26.453 -17.938 1 28.64 312 GLN A C 1
ATOM 2451 O O . GLN A 1 312 ? -17.547 26.281 -17.109 1 28.64 312 GLN A O 1
ATOM 2456 N N . ALA A 1 313 ? -18.516 27.625 -18.703 1 27.86 313 ALA A N 1
ATOM 2457 C CA . ALA A 1 313 ? -17.719 28.828 -18.5 1 27.86 313 ALA A CA 1
ATOM 2458 C C . ALA A 1 313 ? -18.188 29.578 -17.234 1 27.86 313 ALA A C 1
ATOM 2460 O O . ALA A 1 313 ? -17.391 30.281 -16.609 1 27.86 313 ALA A O 1
ATOM 2461 N N . SER A 1 314 ? -19.5 29.562 -16.984 1 28.88 314 SER A N 1
ATOM 2462 C CA . SER A 1 314 ? -20.016 30.422 -15.922 1 28.88 314 SER A CA 1
ATOM 2463 C C . SER A 1 314 ? -19.625 29.906 -14.547 1 28.88 314 SER A C 1
ATOM 2465 O O . SER A 1 314 ? -19.344 30.688 -13.641 1 28.88 314 SER A O 1
ATOM 2467 N N . SER A 1 315 ? -19.719 28.531 -14.375 1 28.19 315 SER A N 1
ATOM 2468 C CA . SER A 1 315 ? -19.453 28.094 -13.016 1 28.19 315 SER A CA 1
ATOM 2469 C C . SER A 1 315 ? -17.969 28.203 -12.672 1 28.19 315 SER A C 1
ATOM 2471 O O . SER A 1 315 ? -17.609 28.281 -11.492 1 28.19 315 SER A O 1
ATOM 2473 N N . ALA A 1 316 ? -17.062 28.188 -13.562 1 29.38 316 ALA A N 1
ATOM 2474 C CA . ALA A 1 316 ? -15.648 28.531 -13.445 1 29.38 316 ALA A CA 1
ATOM 2475 C C . ALA A 1 316 ? -15.461 30 -13.078 1 29.38 316 ALA A C 1
ATOM 2477 O O . ALA A 1 316 ? -14.508 30.359 -12.391 1 29.38 316 ALA A O 1
ATOM 2478 N N . ARG A 1 317 ? -16.188 30.906 -13.602 1 29.41 317 ARG A N 1
ATOM 2479 C CA . ARG A 1 317 ? -16.078 32.344 -13.312 1 29.41 317 ARG A CA 1
ATOM 2480 C C . ARG A 1 317 ? -16.391 32.625 -11.844 1 29.41 317 ARG A C 1
ATOM 2482 O O . ARG A 1 317 ? -15.836 33.562 -11.258 1 29.41 317 ARG A O 1
ATOM 2489 N N . GLN A 1 318 ? -17.438 32.031 -11.328 1 29.14 318 GLN A N 1
ATOM 2490 C CA . GLN A 1 318 ? -17.75 32.344 -9.938 1 29.14 318 GLN A CA 1
ATOM 2491 C C . GLN A 1 318 ? -16.688 31.797 -8.992 1 29.14 318 GLN A C 1
ATOM 2493 O O . GLN A 1 318 ? -16.609 32.219 -7.828 1 29.14 318 GLN A O 1
ATOM 2498 N N . LEU A 1 319 ? -15.867 30.781 -9.375 1 31.64 319 LEU A N 1
ATOM 2499 C CA . LEU A 1 319 ? -14.781 30.219 -8.562 1 31.64 319 LEU A CA 1
ATOM 2500 C C . LEU A 1 319 ? -13.523 31.078 -8.688 1 31.64 319 LEU A C 1
ATOM 2502 O O . LEU A 1 319 ? -12.477 30.734 -8.125 1 31.64 319 LEU A O 1
ATOM 2506 N N . LYS A 1 320 ? -13.383 32.031 -9.43 1 34 320 LYS A N 1
ATOM 2507 C CA . LYS A 1 320 ? -12.203 32.844 -9.719 1 34 320 LYS A CA 1
ATOM 2508 C C . LYS A 1 320 ? -11.578 33.406 -8.438 1 34 320 LYS A C 1
ATOM 2510 O O . LYS A 1 320 ? -10.383 33.688 -8.398 1 34 320 LYS A O 1
ATOM 2515 N N . GLY A 1 321 ? -12.359 33.906 -7.402 1 34.22 321 GLY A N 1
ATOM 2516 C CA . GLY A 1 321 ? -11.773 34.531 -6.23 1 34.22 321 GLY A CA 1
ATOM 2517 C C . GLY A 1 321 ? -11.555 33.562 -5.082 1 34.22 321 GLY A C 1
ATOM 2518 O O . GLY A 1 321 ? -10.945 33.938 -4.07 1 34.22 321 GLY A O 1
ATOM 2519 N N . ALA A 1 322 ? -12.359 32.531 -4.895 1 36 322 ALA A N 1
ATOM 2520 C CA . ALA A 1 322 ? -12.305 31.703 -3.686 1 36 322 ALA A CA 1
ATOM 2521 C C . ALA A 1 322 ? -11.172 30.688 -3.762 1 36 322 ALA A C 1
ATOM 2523 O O . ALA A 1 322 ? -10.922 30.094 -4.82 1 36 322 ALA A O 1
ATOM 2524 N N . ARG A 1 323 ? -10.211 30.875 -2.727 1 44.38 323 ARG A N 1
ATOM 2525 C CA . ARG A 1 323 ? -9.156 29.891 -2.525 1 44.38 323 ARG A CA 1
ATOM 2526 C C . ARG A 1 323 ? -9.656 28.469 -2.834 1 44.38 323 ARG A C 1
ATOM 2528 O O . ARG A 1 323 ? -10.625 28.016 -2.23 1 44.38 323 ARG A O 1
ATOM 2535 N N . GLN A 1 324 ? -9.266 27.953 -4.035 1 51.66 324 GLN A N 1
ATOM 2536 C CA . GLN A 1 324 ? -9.695 26.625 -4.484 1 51.66 324 GLN A CA 1
ATOM 2537 C C . GLN A 1 324 ? -8.758 25.547 -3.957 1 51.66 324 GLN A C 1
ATOM 2539 O O . GLN A 1 324 ? -7.543 25.719 -3.918 1 51.66 324 GLN A O 1
ATOM 2544 N N . ALA A 1 325 ? -9.336 24.625 -3.166 1 56.56 325 ALA A N 1
ATOM 2545 C CA . ALA A 1 325 ? -8.555 23.516 -2.619 1 56.56 325 ALA A CA 1
ATOM 2546 C C . ALA A 1 325 ? -9.102 22.172 -3.096 1 56.56 325 ALA A C 1
ATOM 2548 O O . ALA A 1 325 ? -10.297 22.031 -3.34 1 56.56 325 ALA A O 1
ATOM 2549 N N . LEU A 1 326 ? -8.133 21.406 -3.455 1 61.22 326 LEU A N 1
ATOM 2550 C CA . LEU A 1 326 ? -8.438 20 -3.727 1 61.22 326 LEU A CA 1
ATOM 2551 C C . LEU A 1 326 ? -8.047 19.125 -2.541 1 61.22 326 LEU A C 1
ATOM 2553 O O . LEU A 1 326 ? -7.043 19.375 -1.877 1 61.22 326 LEU A O 1
ATOM 2557 N N . ALA A 1 327 ? -8.953 18.125 -2.295 1 63.81 327 ALA A N 1
ATOM 2558 C CA . ALA A 1 327 ? -8.703 17.281 -1.13 1 63.81 327 ALA A CA 1
ATOM 2559 C C . ALA A 1 327 ? -8.359 15.859 -1.551 1 63.81 327 ALA A C 1
ATOM 2561 O O . ALA A 1 327 ? -8.938 15.32 -2.498 1 63.81 327 ALA A O 1
ATOM 2562 N N . VAL A 1 328 ? -7.32 15.422 -0.932 1 59.53 328 VAL A N 1
ATOM 2563 C CA . VAL A 1 328 ? -7 14.008 -1.07 1 59.53 328 VAL A CA 1
ATOM 2564 C C . VAL A 1 328 ? -7.449 13.25 0.177 1 59.53 328 VAL A C 1
ATOM 2566 O O . VAL A 1 328 ? -7.184 13.68 1.302 1 59.53 328 VAL A O 1
ATOM 2569 N N . ASP A 1 329 ? -8.273 12.164 -0.154 1 61.53 329 ASP A N 1
ATOM 2570 C CA . ASP A 1 329 ? -8.703 11.281 0.927 1 61.53 329 ASP A CA 1
ATOM 2571 C C . ASP A 1 329 ? -7.559 10.398 1.409 1 61.53 329 ASP A C 1
ATOM 2573 O O . ASP A 1 329 ? -6.961 9.664 0.622 1 61.53 329 ASP A O 1
ATOM 2577 N N . ALA A 1 330 ? -7.211 10.469 2.607 1 63.97 330 ALA A N 1
ATOM 2578 C CA . ALA A 1 330 ? -6.074 9.734 3.152 1 63.97 330 ALA A CA 1
ATOM 2579 C C . ALA A 1 330 ? -6.48 8.32 3.557 1 63.97 330 ALA A C 1
ATOM 2581 O O . ALA A 1 330 ? -5.664 7.559 4.074 1 63.97 330 ALA A O 1
ATOM 2582 N N . ARG A 1 331 ? -7.758 7.875 3.252 1 58.66 331 ARG A N 1
ATOM 2583 C CA . ARG A 1 331 ? -8.266 6.594 3.729 1 58.66 331 ARG A CA 1
ATOM 2584 C C . ARG A 1 331 ? -7.855 5.461 2.801 1 58.66 331 ARG A C 1
ATOM 2586 O O . ARG A 1 331 ? -7.648 5.672 1.603 1 58.66 331 ARG A O 1
ATOM 2593 N N . ARG A 1 332 ? -7.754 4.34 3.412 1 51.12 332 ARG A N 1
ATOM 2594 C CA . ARG A 1 332 ? -7.621 3.078 2.691 1 51.12 332 ARG A CA 1
ATOM 2595 C C . ARG A 1 332 ? -8.875 2.771 1.884 1 51.12 332 ARG A C 1
ATOM 2597 O O . ARG A 1 332 ? -8.797 2.236 0.777 1 51.12 332 ARG A O 1
ATOM 2604 N N . VAL A 1 333 ? -10.133 2.988 2.541 1 45.97 333 VAL A N 1
ATOM 2605 C CA . VAL A 1 333 ? -11.398 2.518 1.992 1 45.97 333 VAL A CA 1
ATOM 2606 C C . VAL A 1 333 ? -12.164 3.688 1.373 1 45.97 333 VAL A C 1
ATOM 2608 O O . VAL A 1 333 ? -12.398 4.699 2.035 1 45.97 333 VAL A O 1
ATOM 2611 N N . HIS A 1 334 ? -12.164 3.791 0.011 1 46.47 334 HIS A N 1
ATOM 2612 C CA . HIS A 1 334 ? -13.062 4.758 -0.617 1 46.47 334 HIS A CA 1
ATOM 2613 C C . HIS A 1 334 ? -14.375 4.098 -1.04 1 46.47 334 HIS A C 1
ATOM 2615 O O . HIS A 1 334 ? -14.367 3.111 -1.776 1 46.47 334 HIS A O 1
ATOM 2621 N N . LYS A 1 335 ? -15.422 4.293 -0.219 1 44.34 335 LYS A N 1
ATOM 2622 C CA . LYS A 1 335 ? -16.703 3.879 -0.778 1 44.34 335 LYS A CA 1
ATOM 2623 C C . LYS A 1 335 ? -17 4.605 -2.086 1 44.34 335 LYS A C 1
ATOM 2625 O O . LYS A 1 335 ? -17.016 5.84 -2.125 1 44.34 335 LYS A O 1
ATOM 2630 N N . GLU A 1 336 ? -16.75 4.016 -3.166 1 42.69 336 GLU A N 1
ATOM 2631 C CA . GLU A 1 336 ? -17.031 4.688 -4.434 1 42.69 336 GLU A CA 1
ATOM 2632 C C . GLU A 1 336 ? -18.516 4.668 -4.754 1 42.69 336 GLU A C 1
ATOM 2634 O O . GLU A 1 336 ? -18.922 5.016 -5.863 1 42.69 336 GLU A O 1
ATOM 2639 N N . GLY A 1 337 ? -19.484 4.129 -4.055 1 33.81 337 GLY A N 1
ATOM 2640 C CA . GLY A 1 337 ? -20.844 3.988 -4.566 1 33.81 337 GLY A CA 1
ATOM 2641 C C . GLY A 1 337 ? -21.562 5.316 -4.707 1 33.81 337 GLY A C 1
ATOM 2642 O O . GLY A 1 337 ? -21.141 6.32 -4.125 1 33.81 337 GLY A O 1
ATOM 2643 N N . PRO A 1 338 ? -22.641 5.391 -5.664 1 31.62 338 PRO A N 1
ATOM 2644 C CA . PRO A 1 338 ? -23.516 6.555 -5.785 1 31.62 338 PRO A CA 1
ATOM 2645 C C . PRO A 1 338 ? -24.219 6.91 -4.477 1 31.62 338 PRO A C 1
ATOM 2647 O O . PRO A 1 338 ? -24.75 6.027 -3.797 1 31.62 338 PRO A O 1
ATOM 2650 N N . GLN A 1 339 ? -23.812 7.695 -3.672 1 30.39 339 GLN A N 1
ATOM 2651 C CA . GLN A 1 339 ? -24.766 8.242 -2.725 1 30.39 339 GLN A CA 1
ATOM 2652 C C . GLN A 1 339 ? -26.062 8.641 -3.428 1 30.39 339 GLN A C 1
ATOM 2654 O O . GLN A 1 339 ? -26.078 9.555 -4.25 1 30.39 339 GLN A O 1
ATOM 2659 N N . GLY A 1 340 ? -27.094 7.863 -3.652 1 26.78 340 GLY A N 1
ATOM 2660 C CA . GLY A 1 340 ? -28.391 8.07 -4.297 1 26.78 340 GLY A CA 1
ATOM 2661 C C . GLY A 1 340 ? -29.078 9.336 -3.844 1 26.78 340 GLY A C 1
ATOM 2662 O O . GLY A 1 340 ? -29.875 9.922 -4.594 1 26.78 340 GLY A O 1
ATOM 2663 N N . ARG A 1 341 ? -29.703 9.484 -2.584 1 26.11 341 ARG A N 1
ATOM 2664 C CA . ARG A 1 341 ? -30.906 10.305 -2.494 1 26.11 341 ARG A CA 1
ATOM 2665 C C . ARG A 1 341 ? -30.578 11.773 -2.744 1 26.11 341 ARG A C 1
ATOM 2667 O O . ARG A 1 341 ? -29.453 12.211 -2.521 1 26.11 341 ARG A O 1
ATOM 2674 N N . LYS A 1 342 ? -31.672 12.656 -3.117 1 26.28 342 LYS A N 1
ATOM 2675 C CA . LYS A 1 342 ? -32 14.023 -3.512 1 26.28 342 LYS A CA 1
ATOM 2676 C C . LYS A 1 342 ? -31.578 15.031 -2.445 1 26.28 342 LYS A C 1
ATOM 2678 O O . LYS A 1 342 ? -32.344 15.328 -1.521 1 26.28 342 LYS A O 1
ATOM 2683 N N . GLY A 1 343 ? -30.562 14.945 -1.715 1 21.36 343 GLY A N 1
ATOM 2684 C CA . GLY A 1 343 ? -30.594 16.031 -0.743 1 21.36 343 GLY A CA 1
ATOM 2685 C C . GLY A 1 343 ? -30.312 17.391 -1.352 1 21.36 343 GLY A C 1
ATOM 2686 O O . GLY A 1 343 ? -29.578 17.484 -2.338 1 21.36 343 GLY A O 1
ATOM 2687 N N . SER A 1 344 ? -31.188 18.422 -1.171 1 21.11 344 SER A N 1
ATOM 2688 C CA . SER A 1 344 ? -31.328 19.828 -1.535 1 21.11 344 SER A CA 1
ATOM 2689 C C . SER A 1 344 ? -30.062 20.609 -1.235 1 21.11 344 SER A C 1
ATOM 2691 O O . SER A 1 344 ? -29.484 20.469 -0.156 1 21.11 344 SER A O 1
ATOM 2693 N N . ILE A 1 345 ? -29.328 21.047 -2.172 1 23.78 345 ILE A N 1
ATOM 2694 C CA . ILE A 1 345 ? -28.109 21.828 -2.252 1 23.78 345 ILE A CA 1
ATOM 2695 C C . ILE A 1 345 ? -28.344 23.234 -1.699 1 23.78 345 ILE A C 1
ATOM 2697 O O . ILE A 1 345 ? -29.125 24 -2.268 1 23.78 345 ILE A O 1
ATOM 2701 N N . THR A 1 346 ? -28.453 23.5 -0.442 1 21.95 346 THR A N 1
ATOM 2702 C CA . THR A 1 346 ? -28.609 24.906 -0.1 1 21.95 346 THR A CA 1
ATOM 2703 C C . THR A 1 346 ? -27.312 25.656 -0.361 1 21.95 346 THR A C 1
ATOM 2705 O O . THR A 1 346 ? -26.234 25.234 0.078 1 21.95 346 THR A O 1
ATOM 2708 N N . PRO A 1 347 ? -27.188 26.641 -1.217 1 21.59 347 PRO A N 1
ATOM 2709 C CA . PRO A 1 347 ? -26.109 27.516 -1.684 1 21.59 347 PRO A CA 1
ATOM 2710 C C . PRO A 1 347 ? -25.453 28.312 -0.551 1 21.59 347 PRO A C 1
ATOM 2712 O O . PRO A 1 347 ? -26.156 28.938 0.242 1 21.59 347 PRO A O 1
ATOM 2715 N N . LEU A 1 348 ? -24.438 27.844 0.05 1 23.44 348 LEU A N 1
ATOM 2716 C CA . LEU A 1 348 ? -23.797 28.75 1.013 1 23.44 348 LEU A CA 1
ATOM 2717 C C . LEU A 1 348 ? -23.266 30 0.321 1 23.44 348 LEU A C 1
ATOM 2719 O O . LEU A 1 348 ? -22.594 29.906 -0.709 1 23.44 348 LEU A O 1
ATOM 2723 N N . ARG A 1 349 ? -23.719 31.203 0.557 1 22.31 349 ARG A N 1
ATOM 2724 C CA . ARG A 1 349 ? -23.438 32.562 0.146 1 22.31 349 ARG A CA 1
ATOM 2725 C C . ARG A 1 349 ? -21.984 32.938 0.415 1 22.31 349 ARG A C 1
ATOM 2727 O O . ARG A 1 349 ? -21.484 32.719 1.522 1 22.31 349 ARG A O 1
ATOM 2734 N N . CYS A 1 350 ? -21.203 32.969 -0.615 1 24.72 350 CYS A N 1
ATOM 2735 C CA . CYS A 1 350 ? -19.828 33.469 -0.737 1 24.72 350 CYS A CA 1
ATOM 2736 C C . CYS A 1 350 ? -19.719 34.875 -0.197 1 24.72 350 CYS A C 1
ATOM 2738 O O . CYS A 1 350 ? -20.453 35.781 -0.622 1 24.72 350 CYS A O 1
ATOM 2740 N N . LEU A 1 351 ? -19.375 35.094 1.002 1 22.36 351 LEU A N 1
ATOM 2741 C CA . LEU A 1 351 ? -19.172 36.438 1.52 1 22.36 351 LEU A CA 1
ATOM 2742 C C . LEU A 1 351 ? -18.078 37.188 0.744 1 22.36 351 LEU A C 1
ATOM 2744 O O . LEU A 1 351 ? -16.938 36.719 0.713 1 22.36 351 LEU A O 1
ATOM 2748 N N . ASN A 1 352 ? -18.375 37.75 -0.487 1 20.62 352 ASN A N 1
ATOM 2749 C CA . ASN A 1 352 ? -17.641 38.781 -1.202 1 20.62 352 ASN A CA 1
ATOM 2750 C C . ASN A 1 352 ? -17.359 40 -0.303 1 20.62 352 ASN A C 1
ATOM 2752 O O . ASN A 1 352 ? -18.266 40.688 0.115 1 20.62 352 ASN A O 1
ATOM 2756 N N . GLU A 1 353 ? -16.547 39.969 0.776 1 21.72 353 GLU A N 1
ATOM 2757 C CA . GLU A 1 353 ? -16.219 41.281 1.326 1 21.72 353 GLU A CA 1
ATOM 2758 C C . GLU A 1 353 ? -15.508 42.156 0.295 1 21.72 353 GLU A C 1
ATOM 2760 O O . GLU A 1 353 ? -14.398 41.812 -0.133 1 21.72 353 GLU A O 1
ATOM 2765 N N . GLY A 1 354 ? -16.172 42.594 -0.855 1 17.84 354 GLY A N 1
ATOM 2766 C CA . GLY A 1 354 ? -15.836 43.812 -1.575 1 17.84 354 GLY A CA 1
ATOM 2767 C C . GLY A 1 354 ? -15.711 45.031 -0.674 1 17.84 354 GLY A C 1
ATOM 2768 O O . GLY A 1 354 ? -15.547 46.156 -1.154 1 17.84 354 GLY A O 1
ATOM 2769 N N . SER A 1 355 ? -15.164 45.125 0.559 1 19.88 355 SER A N 1
ATOM 2770 C CA . SER A 1 355 ? -14.742 46.5 0.735 1 19.88 355 SER A CA 1
ATOM 2771 C C . SER A 1 355 ? -13.461 46.812 -0.041 1 19.88 355 SER A C 1
ATOM 2773 O O . SER A 1 355 ? -12.609 45.938 -0.189 1 19.88 355 SER A O 1
ATOM 2775 N N . GLN B 1 1 ? 23.203 -28.75 -15.414 1 44.94 1 GLN B N 1
ATOM 2776 C CA . GLN B 1 1 ? 21.75 -28.75 -15.477 1 44.94 1 GLN B CA 1
ATOM 2777 C C . GLN B 1 1 ? 21.203 -30.172 -15.625 1 44.94 1 GLN B C 1
ATOM 2779 O O . GLN B 1 1 ? 21.688 -30.953 -16.453 1 44.94 1 GLN B O 1
ATOM 2784 N N . THR B 1 2 ? 20.641 -30.594 -14.594 1 46.56 2 THR B N 1
ATOM 2785 C CA . THR B 1 2 ? 20.078 -31.938 -14.703 1 46.56 2 THR B CA 1
ATOM 2786 C C . THR B 1 2 ? 18.609 -31.875 -15.125 1 46.56 2 THR B C 1
ATOM 2788 O O . THR B 1 2 ? 17.797 -31.203 -14.477 1 46.56 2 THR B O 1
ATOM 2791 N N . THR B 1 3 ? 18.328 -32.281 -16.422 1 55.44 3 THR B N 1
ATOM 2792 C CA . THR B 1 3 ? 16.953 -32.438 -16.906 1 55.44 3 THR B CA 1
ATOM 2793 C C . THR B 1 3 ? 16.391 -33.812 -16.5 1 55.44 3 THR B C 1
ATOM 2795 O O . THR B 1 3 ? 17.094 -34.812 -16.547 1 55.44 3 THR B O 1
ATOM 2798 N N . TYR B 1 4 ? 15.227 -33.719 -15.969 1 64.69 4 TYR B N 1
ATOM 2799 C CA . TYR B 1 4 ? 14.57 -34.969 -15.609 1 64.69 4 TYR B CA 1
ATOM 2800 C C . TYR B 1 4 ? 13.578 -35.406 -16.688 1 64.69 4 TYR B C 1
ATOM 2802 O O . TYR B 1 4 ? 12.789 -34.594 -17.156 1 64.69 4 TYR B O 1
ATOM 2810 N N . THR B 1 5 ? 13.75 -36.594 -17.234 1 66.94 5 THR B N 1
ATOM 2811 C CA . THR B 1 5 ? 12.852 -37.094 -18.266 1 66.94 5 THR B CA 1
ATOM 2812 C C . THR B 1 5 ? 11.703 -37.875 -17.641 1 66.94 5 THR B C 1
ATOM 2814 O O . THR B 1 5 ? 10.672 -38.094 -18.281 1 66.94 5 THR B O 1
ATOM 2817 N N . ASP B 1 6 ? 11.844 -38.25 -16.438 1 75.81 6 ASP B N 1
ATOM 2818 C CA . ASP B 1 6 ? 10.797 -39 -15.766 1 75.81 6 ASP B CA 1
ATOM 2819 C C . ASP B 1 6 ? 9.766 -38.094 -15.125 1 75.81 6 ASP B C 1
ATOM 2821 O O . ASP B 1 6 ? 10.055 -37.406 -14.148 1 75.81 6 ASP B O 1
ATOM 2825 N N . LYS B 1 7 ? 8.539 -38.125 -15.742 1 83.69 7 LYS B N 1
ATOM 2826 C CA . LYS B 1 7 ? 7.5 -37.219 -15.234 1 83.69 7 LYS B CA 1
ATOM 2827 C C . LYS B 1 7 ? 6.707 -37.906 -14.117 1 83.69 7 LYS B C 1
ATOM 2829 O O . LYS B 1 7 ? 5.891 -37.25 -13.453 1 83.69 7 LYS B O 1
ATOM 2834 N N . GLY B 1 8 ? 6.98 -39.031 -13.883 1 85.19 8 GLY B N 1
ATOM 2835 C CA . GLY B 1 8 ? 6.344 -39.719 -12.773 1 85.19 8 GLY B CA 1
ATOM 2836 C C . GLY B 1 8 ? 4.887 -40.062 -13.031 1 85.19 8 GLY B C 1
ATOM 2837 O O . GLY B 1 8 ? 4.496 -40.281 -14.18 1 85.19 8 GLY B O 1
ATOM 2838 N N . GLU B 1 9 ? 4.137 -40.25 -11.977 1 89.38 9 GLU B N 1
ATOM 2839 C CA . GLU B 1 9 ? 2.725 -40.625 -12.031 1 89.38 9 GLU B CA 1
ATOM 2840 C C . GLU B 1 9 ? 1.863 -39.469 -12.516 1 89.38 9 GLU B C 1
ATOM 2842 O O . GLU B 1 9 ? 2.164 -38.312 -12.234 1 89.38 9 GLU B O 1
ATOM 2847 N N . LYS B 1 10 ? 0.869 -39.844 -13.234 1 92.56 10 LYS B N 1
ATOM 2848 C CA . LYS B 1 10 ? -0.155 -38.938 -13.703 1 92.56 10 LYS B CA 1
ATOM 2849 C C . LYS B 1 10 ? -1.49 -39.188 -13.008 1 92.56 10 LYS B C 1
ATOM 2851 O O . LYS B 1 10 ? -1.846 -40.344 -12.742 1 92.56 10 LYS B O 1
ATOM 2856 N N . HIS B 1 11 ? -2.213 -38.156 -12.719 1 94.94 11 HIS B N 1
ATOM 2857 C CA . HIS B 1 11 ? -3.539 -38.344 -12.148 1 94.94 11 HIS B CA 1
ATOM 2858 C C . HIS B 1 11 ? -4.434 -39.156 -13.07 1 94.94 11 HIS B C 1
ATOM 2860 O O . HIS B 1 11 ? -4.402 -38.969 -14.289 1 94.94 11 HIS B O 1
ATOM 2866 N N . GLU B 1 12 ? -5.219 -39.969 -12.5 1 94.69 12 GLU B N 1
ATOM 2867 C CA . GLU B 1 12 ? -6.168 -40.75 -13.281 1 94.69 12 GLU B CA 1
ATOM 2868 C C . GLU B 1 12 ? -7.273 -39.875 -13.852 1 94.69 12 GLU B C 1
ATOM 2870 O O . GLU B 1 12 ? -7.75 -40.125 -14.969 1 94.69 12 GLU B O 1
ATOM 2875 N N . LYS B 1 13 ? -7.684 -39.031 -13.016 1 95.31 13 LYS B N 1
ATOM 2876 C CA . LYS B 1 13 ? -8.695 -38.062 -13.375 1 95.31 13 LYS B CA 1
ATOM 2877 C C . LYS B 1 13 ? -8.266 -36.656 -12.969 1 95.31 13 LYS B C 1
ATOM 2879 O O . LYS B 1 13 ? -7.516 -36.469 -12.008 1 95.31 13 LYS B O 1
ATOM 2884 N N . GLY B 1 14 ? -8.742 -35.656 -13.773 1 94.81 14 GLY B N 1
ATOM 2885 C CA . GLY B 1 14 ? -8.391 -34.281 -13.453 1 94.81 14 GLY B CA 1
ATOM 2886 C C . GLY B 1 14 ? -7.008 -33.875 -13.945 1 94.81 14 GLY B C 1
ATOM 2887 O O . GLY B 1 14 ? -6.164 -34.75 -14.203 1 94.81 14 GLY B O 1
ATOM 2888 N N . LYS B 1 15 ? -6.809 -32.656 -14.102 1 96.25 15 LYS B N 1
ATOM 2889 C CA . LYS B 1 15 ? -5.484 -32.188 -14.484 1 96.25 15 LYS B CA 1
ATOM 2890 C C . LYS B 1 15 ? -5.34 -30.688 -14.195 1 96.25 15 LYS B C 1
ATOM 2892 O O . LYS B 1 15 ? -6.336 -29.969 -14.086 1 96.25 15 LYS B O 1
ATOM 2897 N N . PHE B 1 16 ? -4.133 -30.266 -14.016 1 98 16 PHE B N 1
ATOM 2898 C CA . PHE B 1 16 ? -3.758 -28.859 -13.945 1 98 16 PHE B CA 1
ATOM 2899 C C . PHE B 1 16 ? -3.549 -28.281 -15.336 1 98 16 PHE B C 1
ATOM 2901 O O . PHE B 1 16 ? -2.875 -28.891 -16.172 1 98 16 PHE B O 1
ATOM 2908 N N . LEU B 1 17 ? -4.141 -27.125 -15.586 1 97.44 17 LEU B N 1
ATOM 2909 C CA . LEU B 1 17 ? -4.121 -26.594 -16.938 1 97.44 17 LEU B CA 1
ATOM 2910 C C . LEU B 1 17 ? -3.123 -25.453 -17.062 1 97.44 17 LEU B C 1
ATOM 2912 O O . LEU B 1 17 ? -2.305 -25.422 -17.984 1 97.44 17 LEU B O 1
ATOM 2916 N N . CYS B 1 18 ? -3.17 -24.469 -16.234 1 97.62 18 CYS B N 1
ATOM 2917 C CA . CYS B 1 18 ? -2.324 -23.281 -16.266 1 97.62 18 CYS B CA 1
ATOM 2918 C C . CYS B 1 18 ? -2.461 -22.484 -14.984 1 97.62 18 CYS B C 1
ATOM 2920 O O . CYS B 1 18 ? -3.244 -22.844 -14.102 1 97.62 18 CYS B O 1
ATOM 2922 N N . PHE B 1 19 ? -1.58 -21.516 -14.836 1 98.44 19 PHE B N 1
ATOM 2923 C CA . PHE B 1 19 ? -1.82 -20.531 -13.781 1 98.44 19 PHE B CA 1
ATOM 2924 C C . PHE B 1 19 ? -3.133 -19.797 -14.023 1 98.44 19 PHE B C 1
ATOM 2926 O O . PHE B 1 19 ? -3.414 -19.359 -15.141 1 98.44 19 PHE B O 1
ATOM 2933 N N . ASP B 1 20 ? -3.947 -19.719 -13.016 1 98.69 20 ASP B N 1
ATOM 2934 C CA . ASP B 1 20 ? -5.223 -19.016 -13.133 1 98.69 20 ASP B CA 1
ATOM 2935 C C . ASP B 1 20 ? -5.066 -17.531 -12.812 1 98.69 20 ASP B C 1
ATOM 2937 O O . ASP B 1 20 ? -5.391 -16.672 -13.633 1 98.69 20 ASP B O 1
ATOM 2941 N N . HIS B 1 21 ? -4.703 -17.203 -11.672 1 98.75 21 HIS B N 1
ATOM 2942 C CA . HIS B 1 21 ? -4.441 -15.852 -11.188 1 98.75 21 HIS B CA 1
ATOM 2943 C C . HIS B 1 21 ? -3.619 -15.891 -9.898 1 98.75 21 HIS B C 1
ATOM 2945 O O . HIS B 1 21 ? -3.494 -16.938 -9.266 1 98.75 21 HIS B O 1
ATOM 2951 N N . LEU B 1 22 ? -2.984 -14.805 -9.555 1 98.69 22 LEU B N 1
ATOM 2952 C CA . LEU B 1 22 ? -2.289 -14.648 -8.281 1 98.69 22 LEU B CA 1
ATOM 2953 C C . LEU B 1 22 ? -2.975 -13.594 -7.41 1 98.69 22 LEU B C 1
ATOM 2955 O O . LEU B 1 22 ? -3.371 -12.539 -7.906 1 98.69 22 LEU B O 1
ATOM 2959 N N . THR B 1 23 ? -3.127 -13.922 -6.16 1 98.81 23 THR B N 1
ATOM 2960 C CA . THR B 1 23 ? -3.707 -12.992 -5.199 1 98.81 23 THR B CA 1
ATOM 2961 C C . THR B 1 23 ? -2.633 -12.438 -4.27 1 98.81 23 THR B C 1
ATOM 2963 O O . THR B 1 23 ? -1.899 -13.195 -3.633 1 98.81 23 THR B O 1
ATOM 2966 N N . PHE B 1 24 ? -2.582 -11.117 -4.238 1 98.44 24 PHE B N 1
ATOM 2967 C CA . PHE B 1 24 ? -1.709 -10.383 -3.332 1 98.44 24 PHE B CA 1
ATOM 2968 C C . PHE B 1 24 ? -2.496 -9.836 -2.148 1 98.44 24 PHE B C 1
ATOM 2970 O O . PHE B 1 24 ? -3.568 -9.258 -2.326 1 98.44 24 PHE B O 1
ATOM 2977 N N . TRP B 1 25 ? -1.998 -10.125 -0.991 1 98.12 25 TRP B N 1
ATOM 2978 C CA . TRP B 1 25 ? -2.445 -9.336 0.155 1 98.12 25 TRP B CA 1
ATOM 2979 C C . TRP B 1 25 ? -1.544 -8.125 0.369 1 98.12 25 TRP B C 1
ATOM 2981 O O . TRP B 1 25 ? -0.327 -8.266 0.511 1 98.12 25 TRP B O 1
ATOM 2991 N N . VAL B 1 26 ? -2.207 -6.988 0.333 1 97.38 26 VAL B N 1
ATOM 2992 C CA . VAL B 1 26 ? -1.461 -5.738 0.319 1 97.38 26 VAL B CA 1
ATOM 2993 C C . VAL B 1 26 ? -2.102 -4.742 1.284 1 97.38 26 VAL B C 1
ATOM 2995 O O . VAL B 1 26 ? -3.221 -4.953 1.752 1 97.38 26 VAL B O 1
ATOM 2998 N N . GLY B 1 27 ? -1.32 -3.721 1.602 1 94.88 27 GLY B N 1
ATOM 2999 C CA . GLY B 1 27 ? -1.843 -2.691 2.488 1 94.88 27 GLY B CA 1
ATOM 3000 C C . GLY B 1 27 ? -2.943 -1.862 1.855 1 94.88 27 GLY B C 1
ATOM 3001 O O . GLY B 1 27 ? -3.906 -1.482 2.527 1 94.88 27 GLY B O 1
ATOM 3002 N N . ASN B 1 28 ? -2.783 -1.526 0.631 1 94.88 28 ASN B N 1
ATOM 3003 C CA . ASN B 1 28 ? -3.727 -0.715 -0.131 1 94.88 28 ASN B CA 1
ATOM 3004 C C . ASN B 1 28 ? -3.939 -1.272 -1.535 1 94.88 28 ASN B C 1
ATOM 3006 O O . ASN B 1 28 ? -3.164 -0.979 -2.447 1 94.88 28 ASN B O 1
ATOM 3010 N N . ALA B 1 29 ? -5.047 -1.953 -1.656 1 97 29 ALA B N 1
ATOM 3011 C CA . ALA B 1 29 ? -5.324 -2.691 -2.887 1 97 29 ALA B CA 1
ATOM 3012 C C . ALA B 1 29 ? -5.469 -1.743 -4.074 1 97 29 ALA B C 1
ATOM 3014 O O . ALA B 1 29 ? -5.008 -2.045 -5.176 1 97 29 ALA B O 1
ATOM 3015 N N . LYS B 1 30 ? -6.105 -0.651 -3.879 1 93.94 30 LYS B N 1
ATOM 3016 C CA . LYS B 1 30 ? -6.32 0.324 -4.945 1 93.94 30 LYS B CA 1
ATOM 3017 C C . LYS B 1 30 ? -4.992 0.871 -5.465 1 93.94 30 LYS B C 1
ATOM 3019 O O . LYS B 1 30 ? -4.77 0.927 -6.676 1 93.94 30 LYS B O 1
ATOM 3024 N N . GLN B 1 31 ? -4.148 1.251 -4.562 1 93.06 31 GLN B N 1
ATOM 3025 C CA . GLN B 1 31 ? -2.85 1.797 -4.945 1 93.06 31 GLN B CA 1
ATOM 3026 C C . GLN B 1 31 ? -1.981 0.733 -5.613 1 93.06 31 GLN B C 1
ATOM 3028 O O . GLN B 1 31 ? -1.261 1.022 -6.57 1 93.06 31 GLN B O 1
ATOM 3033 N N . ALA B 1 32 ? -2.041 -0.47 -5.105 1 95.44 32 ALA B N 1
ATOM 3034 C CA . ALA B 1 32 ? -1.293 -1.56 -5.73 1 95.44 32 ALA B CA 1
ATOM 3035 C C . ALA B 1 32 ? -1.763 -1.799 -7.16 1 95.44 32 ALA B C 1
ATOM 3037 O O . ALA B 1 32 ? -0.948 -1.879 -8.086 1 95.44 32 ALA B O 1
ATOM 3038 N N . ALA B 1 33 ? -3.053 -1.865 -7.328 1 96.19 33 ALA B N 1
ATOM 3039 C CA . ALA B 1 33 ? -3.611 -2.053 -8.664 1 96.19 33 ALA B CA 1
ATOM 3040 C C . ALA B 1 33 ? -3.186 -0.922 -9.594 1 96.19 33 ALA B C 1
ATOM 3042 O O . ALA B 1 33 ? -2.773 -1.169 -10.734 1 96.19 33 ALA B O 1
ATOM 3043 N N . SER B 1 34 ? -3.291 0.256 -9.102 1 92.75 34 SER B N 1
ATOM 3044 C CA . SER B 1 34 ? -2.906 1.426 -9.883 1 92.75 34 SER B CA 1
ATOM 3045 C C . SER B 1 34 ? -1.445 1.345 -10.312 1 92.75 34 SER B C 1
ATOM 3047 O O . SER B 1 34 ? -1.11 1.675 -11.453 1 92.75 34 SER B O 1
ATOM 3049 N N . PHE B 1 35 ? -0.624 0.884 -9.445 1 92.62 35 PHE B N 1
ATOM 3050 C CA . PHE B 1 35 ? 0.804 0.761 -9.719 1 92.62 35 PHE B CA 1
ATOM 3051 C C . PHE B 1 35 ? 1.053 -0.192 -10.875 1 92.62 35 PHE B C 1
ATOM 3053 O O . PHE B 1 35 ? 1.739 0.16 -11.836 1 92.62 35 PHE B O 1
ATOM 3060 N N . TYR B 1 36 ? 0.479 -1.355 -10.867 1 93.44 36 TYR B N 1
ATOM 3061 C CA . TYR B 1 36 ? 0.685 -2.365 -11.898 1 93.44 36 TYR B CA 1
ATOM 3062 C C . TYR B 1 36 ? 0.081 -1.923 -13.227 1 93.44 36 TYR B C 1
ATOM 3064 O O . TYR B 1 36 ? 0.605 -2.248 -14.297 1 93.44 36 TYR B O 1
ATOM 3072 N N . CYS B 1 37 ? -0.949 -1.186 -13.148 1 93.62 37 CYS B N 1
ATOM 3073 C CA . CYS B 1 37 ? -1.554 -0.674 -14.367 1 93.62 37 CYS B CA 1
ATOM 3074 C C . CYS B 1 37 ? -0.686 0.412 -14.992 1 93.62 37 CYS B C 1
ATOM 3076 O O . CYS B 1 37 ? -0.41 0.377 -16.203 1 93.62 37 CYS B O 1
ATOM 3078 N N . ASN B 1 38 ? -0.222 1.283 -14.164 1 89.38 38 ASN B N 1
ATOM 3079 C CA . ASN B 1 38 ? 0.542 2.42 -14.664 1 89.38 38 ASN B CA 1
ATOM 3080 C C . ASN B 1 38 ? 1.953 2.008 -15.078 1 89.38 38 ASN B C 1
ATOM 3082 O O . ASN B 1 38 ? 2.473 2.482 -16.094 1 89.38 38 ASN B O 1
ATOM 3086 N N . LYS B 1 39 ? 2.498 1.094 -14.281 1 87.88 39 LYS B N 1
ATOM 3087 C CA . LYS B 1 39 ? 3.918 0.821 -14.484 1 87.88 39 LYS B CA 1
ATOM 3088 C C . LYS B 1 39 ? 4.125 -0.402 -15.367 1 87.88 39 LYS B C 1
ATOM 3090 O O . LYS B 1 39 ? 5.145 -0.517 -16.047 1 87.88 39 LYS B O 1
ATOM 3095 N N . LEU B 1 40 ? 3.148 -1.301 -15.406 1 88.19 40 LEU B N 1
ATOM 3096 C CA . LEU B 1 40 ? 3.404 -2.555 -16.109 1 88.19 40 LEU B CA 1
ATOM 3097 C C . LEU B 1 40 ? 2.393 -2.764 -17.234 1 88.19 40 LEU B C 1
ATOM 3099 O O . LEU B 1 40 ? 2.475 -3.746 -17.969 1 88.19 40 LEU B O 1
ATOM 3103 N N . GLY B 1 41 ? 1.429 -1.905 -17.344 1 90 41 GLY B N 1
ATOM 3104 C CA . GLY B 1 41 ? 0.535 -1.938 -18.5 1 90 41 GLY B CA 1
ATOM 3105 C C . GLY B 1 41 ? -0.677 -2.824 -18.281 1 90 41 GLY B C 1
ATOM 3106 O O . GLY B 1 41 ? -1.347 -3.213 -19.234 1 90 41 GLY B O 1
ATOM 3107 N N . PHE B 1 42 ? -0.928 -3.166 -17.094 1 94.88 42 PHE B N 1
ATOM 3108 C CA . PHE B 1 42 ? -2.143 -3.918 -16.812 1 94.88 42 PHE B CA 1
ATOM 3109 C C . PHE B 1 42 ? -3.375 -3.031 -16.938 1 94.88 42 PHE B C 1
ATOM 3111 O O . PHE B 1 42 ? -3.26 -1.807 -17.016 1 94.88 42 PHE B O 1
ATOM 3118 N N . GLU B 1 43 ? -4.578 -3.73 -16.984 1 96 43 GLU B N 1
ATOM 3119 C CA . GLU B 1 43 ? -5.863 -3.043 -17.016 1 96 43 GLU B CA 1
ATOM 3120 C C . GLU B 1 43 ? -6.805 -3.572 -15.945 1 96 43 GLU B C 1
ATOM 3122 O O . GLU B 1 43 ? -6.871 -4.781 -15.711 1 96 43 GLU B O 1
ATOM 3127 N N . PRO B 1 44 ? -7.496 -2.598 -15.258 1 96.94 44 PRO B N 1
ATOM 3128 C CA . PRO B 1 44 ? -8.508 -3.088 -14.312 1 96.94 44 PRO B CA 1
ATOM 3129 C C . PRO B 1 44 ? -9.633 -3.852 -15.008 1 96.94 44 PRO B C 1
ATOM 3131 O O . PRO B 1 44 ? -10.164 -3.393 -16.016 1 96.94 44 PRO B O 1
ATOM 3134 N N . VAL B 1 45 ? -10.086 -5.031 -14.414 1 97.81 45 VAL B N 1
ATOM 3135 C CA . VAL B 1 45 ? -11.094 -5.801 -15.133 1 97.81 45 VAL B CA 1
ATOM 3136 C C . VAL B 1 45 ? -12.219 -6.195 -14.18 1 97.81 45 VAL B C 1
ATOM 3138 O O . VAL B 1 45 ? -13.328 -6.508 -14.617 1 97.81 45 VAL B O 1
ATOM 3141 N N . ALA B 1 46 ? -11.977 -6.266 -12.898 1 98.19 46 ALA B N 1
ATOM 3142 C CA . ALA B 1 46 ? -13.008 -6.664 -11.953 1 98.19 46 ALA B CA 1
ATOM 3143 C C . ALA B 1 46 ? -12.75 -6.062 -10.57 1 98.19 46 ALA B C 1
ATOM 3145 O O . ALA B 1 46 ? -11.625 -5.656 -10.266 1 98.19 46 ALA B O 1
ATOM 3146 N N . TYR B 1 47 ? -13.812 -5.992 -9.828 1 97.56 47 TYR B N 1
ATOM 3147 C CA . TYR B 1 47 ? -13.781 -5.344 -8.523 1 97.56 47 TYR B CA 1
ATOM 3148 C C . TYR B 1 47 ? -14.742 -6.023 -7.555 1 97.56 47 TYR B C 1
ATOM 3150 O O . TYR B 1 47 ? -15.82 -6.465 -7.949 1 97.56 47 TYR B O 1
ATOM 3158 N N . GLN B 1 48 ? -14.359 -6.191 -6.344 1 97.5 48 GLN B N 1
ATOM 3159 C CA . GLN B 1 48 ? -15.227 -6.633 -5.254 1 97.5 48 GLN B CA 1
ATOM 3160 C C . GLN B 1 48 ? -14.938 -5.855 -3.973 1 97.5 48 GLN B C 1
ATOM 3162 O O . GLN B 1 48 ? -13.797 -5.809 -3.51 1 97.5 48 GLN B O 1
ATOM 3167 N N . GLY B 1 49 ? -15.875 -5.227 -3.396 1 95.69 49 GLY B N 1
ATOM 3168 C CA . GLY B 1 49 ? -15.766 -4.426 -2.188 1 95.69 49 GLY B CA 1
ATOM 3169 C C . GLY B 1 49 ? -17.109 -3.986 -1.633 1 95.69 49 GLY B C 1
ATOM 3170 O O . GLY B 1 49 ? -18.094 -4.699 -1.77 1 95.69 49 GLY B O 1
ATOM 3171 N N . LEU B 1 50 ? -17.125 -2.861 -0.957 1 90.62 50 LEU B N 1
ATOM 3172 C CA . LEU B 1 50 ? -18.328 -2.387 -0.297 1 90.62 50 LEU B CA 1
ATOM 3173 C C . LEU B 1 50 ? -19.469 -2.219 -1.301 1 90.62 50 LEU B C 1
ATOM 3175 O O . LEU B 1 50 ? -20.609 -2.588 -1.02 1 90.62 50 LEU B O 1
ATOM 3179 N N . GLU B 1 51 ? -19.125 -1.748 -2.486 1 89.94 51 GLU B N 1
ATOM 3180 C CA . GLU B 1 51 ? -20.125 -1.457 -3.516 1 89.94 51 GLU B CA 1
ATOM 3181 C C . GLU B 1 51 ? -20.734 -2.74 -4.078 1 89.94 51 GLU B C 1
ATOM 3183 O O . GLU B 1 51 ? -21.766 -2.707 -4.734 1 89.94 51 GLU B O 1
ATOM 3188 N N . THR B 1 52 ? -20.078 -3.834 -3.861 1 93.5 52 THR B N 1
ATOM 3189 C CA . THR B 1 52 ? -20.578 -5.105 -4.367 1 93.5 52 THR B CA 1
ATOM 3190 C C . THR B 1 52 ? -21.094 -5.977 -3.227 1 93.5 52 THR B C 1
ATOM 3192 O O . THR B 1 52 ? -21.359 -7.168 -3.416 1 93.5 52 THR B O 1
ATOM 3195 N N . GLY B 1 53 ? -21.078 -5.434 -2.01 1 92.81 53 GLY B N 1
ATOM 3196 C CA . GLY B 1 53 ? -21.672 -6.137 -0.883 1 92.81 53 GLY B CA 1
ATOM 3197 C C . GLY B 1 53 ? -20.641 -6.789 0.022 1 92.81 53 GLY B C 1
ATOM 3198 O O . GLY B 1 53 ? -21 -7.367 1.053 1 92.81 53 GLY B O 1
ATOM 3199 N N . ARG B 1 54 ? -19.469 -6.75 -0.385 1 93.88 54 ARG B N 1
ATOM 3200 C CA . ARG B 1 54 ? -18.406 -7.281 0.483 1 93.88 54 ARG B CA 1
ATOM 3201 C C . ARG B 1 54 ? -18.031 -6.266 1.554 1 93.88 54 ARG B C 1
ATOM 3203 O O . ARG B 1 54 ? -17.672 -5.129 1.239 1 93.88 54 ARG B O 1
ATOM 3210 N N . ARG B 1 55 ? -17.922 -6.707 2.807 1 92.94 55 ARG B N 1
ATOM 3211 C CA . ARG B 1 55 ? -17.797 -5.742 3.891 1 92.94 55 ARG B CA 1
ATOM 3212 C C . ARG B 1 55 ? -16.422 -5.844 4.551 1 92.94 55 ARG B C 1
ATOM 3214 O O . ARG B 1 55 ? -16.016 -4.949 5.293 1 92.94 55 ARG B O 1
ATOM 3221 N N . ASP B 1 56 ? -15.68 -6.859 4.219 1 94.62 56 ASP B N 1
ATOM 3222 C CA . ASP B 1 56 ? -14.484 -7.105 5.02 1 94.62 56 ASP B CA 1
ATOM 3223 C C . ASP B 1 56 ? -13.219 -6.879 4.195 1 94.62 56 ASP B C 1
ATOM 3225 O O . ASP B 1 56 ? -12.172 -6.531 4.746 1 94.62 56 ASP B O 1
ATOM 3229 N N . VAL B 1 57 ? -13.367 -7.215 2.912 1 97.06 57 VAL B N 1
ATOM 3230 C CA . VAL B 1 57 ? -12.18 -7.184 2.059 1 97.06 57 VAL B CA 1
ATOM 3231 C C . VAL B 1 57 ? -12.523 -6.512 0.73 1 97.06 57 VAL B C 1
ATOM 3233 O O . VAL B 1 57 ? -13.609 -6.723 0.181 1 97.06 57 VAL B O 1
ATOM 3236 N N . VAL B 1 58 ? -11.617 -5.68 0.286 1 97.31 58 VAL B N 1
ATOM 3237 C CA . VAL B 1 58 ? -11.734 -5.129 -1.06 1 97.31 58 VAL B CA 1
ATOM 3238 C C . VAL B 1 58 ? -10.711 -5.789 -1.979 1 97.31 58 VAL B C 1
ATOM 3240 O O . VAL B 1 58 ? -9.586 -6.07 -1.564 1 97.31 58 VAL B O 1
ATOM 3243 N N . SER B 1 59 ? -11.125 -6.094 -3.189 1 98.44 59 SER B N 1
ATOM 3244 C CA . SER B 1 59 ? -10.25 -6.738 -4.164 1 98.44 59 SER B CA 1
ATOM 3245 C C . SER B 1 59 ? -10.352 -6.059 -5.527 1 98.44 59 SER B C 1
ATOM 3247 O O . SER B 1 59 ? -11.453 -5.82 -6.027 1 98.44 59 SER B O 1
ATOM 3249 N N . HIS B 1 60 ? -9.172 -5.684 -6.047 1 98.25 60 HIS B N 1
ATOM 3250 C CA . HIS B 1 60 ? -9.047 -5.184 -7.41 1 98.25 60 HIS B CA 1
ATOM 3251 C C . HIS B 1 60 ? -8.352 -6.199 -8.305 1 98.25 60 HIS B C 1
ATOM 3253 O O . HIS B 1 60 ? -7.258 -6.672 -7.988 1 98.25 60 HIS B O 1
ATOM 3259 N N . VAL B 1 61 ? -8.984 -6.52 -9.414 1 98.69 61 VAL B N 1
ATOM 3260 C CA . VAL B 1 61 ? -8.406 -7.461 -10.367 1 98.69 61 VAL B CA 1
ATOM 3261 C C . VAL B 1 61 ? -7.891 -6.703 -11.586 1 98.69 61 VAL B C 1
ATOM 3263 O O . VAL B 1 61 ? -8.602 -5.875 -12.164 1 98.69 61 VAL B O 1
ATOM 3266 N N . VAL B 1 62 ? -6.645 -6.953 -11.938 1 97.94 62 VAL B N 1
ATOM 3267 C CA . VAL B 1 62 ? -6.059 -6.352 -13.125 1 97.94 62 VAL B CA 1
ATOM 3268 C C . VAL B 1 62 ? -5.605 -7.445 -14.086 1 97.94 62 VAL B C 1
ATOM 3270 O O . VAL B 1 62 ? -5.281 -8.555 -13.664 1 97.94 62 VAL B O 1
ATOM 3273 N N . LYS B 1 63 ? -5.602 -7.094 -15.367 1 97.69 63 LYS B N 1
ATOM 3274 C CA . LYS B 1 63 ? -5.344 -8.102 -16.391 1 97.69 63 LYS B CA 1
ATOM 3275 C C . LYS B 1 63 ? -4.406 -7.562 -17.469 1 97.69 63 LYS B C 1
ATOM 3277 O O . LYS B 1 63 ? -4.449 -6.379 -17.797 1 97.69 63 LYS B O 1
ATOM 3282 N N . GLN B 1 64 ? -3.561 -8.328 -17.922 1 95.56 64 GLN B N 1
ATOM 3283 C CA . GLN B 1 64 ? -2.787 -8.18 -19.156 1 95.56 64 GLN B CA 1
ATOM 3284 C C . GLN B 1 64 ? -2.604 -9.523 -19.859 1 95.56 64 GLN B C 1
ATOM 3286 O O . GLN B 1 64 ? -2.061 -10.461 -19.281 1 95.56 64 GLN B O 1
ATOM 3291 N N . GLY B 1 65 ? -3.021 -9.562 -21.188 1 95.12 65 GLY B N 1
ATOM 3292 C CA . GLY B 1 65 ? -3.061 -10.883 -21.781 1 95.12 65 GLY B CA 1
ATOM 3293 C C . GLY B 1 65 ? -3.857 -11.891 -20.969 1 95.12 65 GLY B C 1
ATOM 3294 O O . GLY B 1 65 ? -5.016 -11.641 -20.641 1 95.12 65 GLY B O 1
ATOM 3295 N N . LYS B 1 66 ? -3.215 -12.977 -20.641 1 96.44 66 LYS B N 1
ATOM 3296 C CA . LYS B 1 66 ? -3.857 -14.016 -19.859 1 96.44 66 LYS B CA 1
ATOM 3297 C C . LYS B 1 66 ? -3.477 -13.898 -18.375 1 96.44 66 LYS B C 1
ATOM 3299 O O . LYS B 1 66 ? -3.848 -14.75 -17.562 1 96.44 66 LYS B O 1
ATOM 3304 N N . ILE B 1 67 ? -2.762 -12.883 -18.016 1 97.25 67 ILE B N 1
ATOM 3305 C CA . ILE B 1 67 ? -2.297 -12.695 -16.656 1 97.25 67 ILE B CA 1
ATOM 3306 C C . ILE B 1 67 ? -3.377 -11.992 -15.828 1 97.25 67 ILE B C 1
ATOM 3308 O O . ILE B 1 67 ? -3.893 -10.953 -16.234 1 97.25 67 ILE B O 1
ATOM 3312 N N . LEU B 1 68 ? -3.727 -12.562 -14.719 1 98.44 68 LEU B N 1
ATOM 3313 C CA . LEU B 1 68 ? -4.648 -11.945 -13.773 1 98.44 68 LEU B CA 1
ATOM 3314 C C . LEU B 1 68 ? -4.012 -11.812 -12.391 1 98.44 68 LEU B C 1
ATOM 3316 O O . LEU B 1 68 ? -3.529 -12.805 -11.836 1 98.44 68 LEU B O 1
ATOM 3320 N N . TYR B 1 69 ? -3.943 -10.617 -11.875 1 98.5 69 TYR B N 1
ATOM 3321 C CA . TYR B 1 69 ? -3.537 -10.344 -10.5 1 98.5 69 TYR B CA 1
ATOM 3322 C C . TYR B 1 69 ? -4.703 -9.789 -9.688 1 98.5 69 TYR B C 1
ATOM 3324 O O . TYR B 1 69 ? -5.469 -8.953 -10.172 1 98.5 69 TYR B O 1
ATOM 3332 N N . VAL B 1 70 ? -4.848 -10.312 -8.539 1 98.81 70 VAL B N 1
ATOM 3333 C CA . VAL B 1 70 ? -5.828 -9.82 -7.574 1 98.81 70 VAL B CA 1
ATOM 3334 C C . VAL B 1 70 ? -5.117 -9.156 -6.402 1 98.81 70 VAL B C 1
ATOM 3336 O O . VAL B 1 70 ? -4.336 -9.797 -5.695 1 98.81 70 VAL B O 1
ATOM 3339 N N . PHE B 1 71 ? -5.355 -7.883 -6.195 1 98.38 71 PHE B N 1
ATOM 3340 C CA . PHE B 1 71 ? -4.852 -7.176 -5.023 1 98.38 71 PHE B CA 1
ATOM 3341 C C . PHE B 1 71 ? -5.949 -6.996 -3.984 1 98.38 71 PHE B C 1
ATOM 3343 O O . PHE B 1 71 ? -7.008 -6.434 -4.281 1 98.38 71 PHE B O 1
ATOM 3350 N N . SER B 1 72 ? -5.688 -7.5 -2.787 1 98.38 72 SER B N 1
ATOM 3351 C CA . SER B 1 72 ? -6.711 -7.484 -1.747 1 98.38 72 SER B CA 1
ATOM 3352 C C . SER B 1 72 ? -6.203 -6.801 -0.48 1 98.38 72 SER B C 1
ATOM 3354 O O . SER B 1 72 ? -5.043 -6.98 -0.096 1 98.38 72 SER B O 1
ATOM 3356 N N . SER B 1 73 ? -7.008 -6.031 0.163 1 97.38 73 SER B N 1
ATOM 3357 C CA . SER B 1 73 ? -6.723 -5.398 1.446 1 97.38 73 SER B CA 1
ATOM 3358 C C . SER B 1 73 ? -7.941 -5.418 2.359 1 97.38 73 SER B C 1
ATOM 3360 O O . SER B 1 73 ? -9.078 -5.453 1.885 1 97.38 7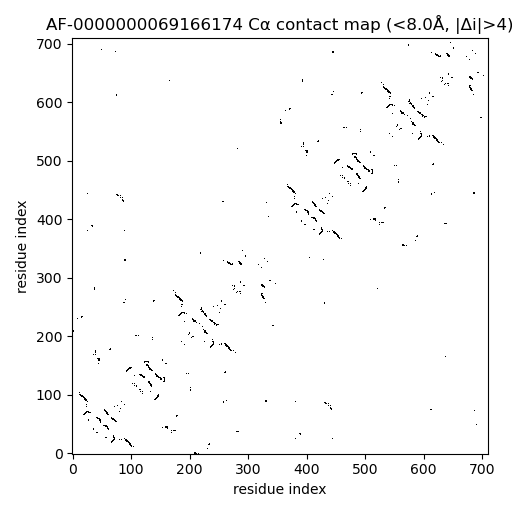3 SER B O 1
ATOM 3362 N N . ALA B 1 74 ? -7.672 -5.445 3.615 1 96.69 74 ALA B N 1
ATOM 3363 C CA . ALA B 1 74 ? -8.742 -5.41 4.605 1 96.69 74 ALA B CA 1
ATOM 3364 C C . ALA B 1 74 ? -9.445 -4.059 4.609 1 96.69 74 ALA B C 1
ATOM 3366 O O . ALA B 1 74 ? -8.805 -3.018 4.434 1 96.69 74 ALA B O 1
ATOM 3367 N N . LEU B 1 75 ? -10.734 -4.102 4.871 1 93.44 75 LEU B N 1
ATOM 3368 C CA . LEU B 1 75 ? -11.523 -2.875 4.914 1 93.44 75 LEU B CA 1
ATOM 3369 C C . LEU B 1 75 ? -11.711 -2.398 6.352 1 93.44 75 LEU B C 1
ATOM 3371 O O . LEU B 1 75 ? -11.773 -1.194 6.609 1 93.44 75 LEU B O 1
ATOM 3375 N N . ASN B 1 76 ? -11.789 -3.324 7.234 1 94.12 76 ASN B N 1
ATOM 3376 C CA . ASN B 1 76 ? -12.125 -2.986 8.617 1 94.12 76 ASN B CA 1
ATOM 3377 C C . ASN B 1 76 ? -10.891 -3.029 9.516 1 94.12 76 ASN B C 1
ATOM 3379 O O . ASN B 1 76 ? -10.008 -3.867 9.328 1 94.12 76 ASN B O 1
ATOM 3383 N N . PRO B 1 77 ? -10.922 -2.129 10.5 1 95.25 77 PRO B N 1
ATOM 3384 C CA . PRO B 1 77 ? -9.867 -2.223 11.516 1 95.25 77 PRO B CA 1
ATOM 3385 C C . PRO B 1 77 ? -9.867 -3.568 12.242 1 95.25 77 PRO B C 1
ATOM 3387 O O . PRO B 1 77 ? -10.93 -4.141 12.492 1 95.25 77 PRO B O 1
ATOM 3390 N N . GLY B 1 78 ? -8.734 -3.996 12.562 1 94.5 78 GLY B N 1
ATOM 3391 C CA . GLY B 1 78 ? -8.617 -5.152 13.438 1 94.5 78 GLY B CA 1
ATOM 3392 C C . GLY B 1 78 ? -8.695 -6.473 12.695 1 94.5 78 GLY B C 1
ATOM 3393 O O . GLY B 1 78 ? -8.836 -7.531 13.312 1 94.5 78 GLY B O 1
ATOM 3394 N N . ASN B 1 79 ? -8.703 -6.449 11.414 1 94.81 79 ASN B N 1
ATOM 3395 C CA . ASN B 1 79 ? -8.586 -7.711 10.688 1 94.81 79 ASN B CA 1
ATOM 3396 C C . ASN B 1 79 ? -7.285 -8.438 11.031 1 94.81 79 ASN B C 1
ATOM 3398 O O . ASN B 1 79 ? -6.227 -8.094 10.5 1 94.81 79 ASN B O 1
ATOM 3402 N N . LYS B 1 80 ? -7.379 -9.391 11.758 1 93.31 80 LYS B N 1
ATOM 3403 C CA . LYS B 1 80 ? -6.188 -10.047 12.289 1 93.31 80 LYS B CA 1
ATOM 3404 C C . LYS B 1 80 ? -5.504 -10.891 11.219 1 93.31 80 LYS B C 1
ATOM 3406 O O . LYS B 1 80 ? -4.277 -10.875 11.094 1 93.31 80 LYS B O 1
ATOM 3411 N N . GLU B 1 81 ? -6.262 -11.609 10.453 1 96.19 81 GLU B N 1
ATOM 3412 C CA . GLU B 1 81 ? -5.688 -12.531 9.469 1 96.19 81 GLU B CA 1
ATOM 3413 C C . GLU B 1 81 ? -4.828 -11.789 8.453 1 96.19 81 GLU B C 1
ATOM 3415 O O . GLU B 1 81 ? -3.633 -12.062 8.328 1 96.19 81 GLU B O 1
ATOM 3420 N N . MET B 1 82 ? -5.359 -10.867 7.789 1 96.81 82 MET B N 1
ATOM 3421 C CA . MET B 1 82 ? -4.598 -10.109 6.805 1 96.81 82 MET B CA 1
ATOM 3422 C C . MET B 1 82 ? -3.588 -9.195 7.484 1 96.81 82 MET B C 1
ATOM 3424 O O . MET B 1 82 ? -2.502 -8.953 6.953 1 96.81 82 MET B O 1
ATOM 3428 N N . GLY B 1 83 ? -3.979 -8.68 8.625 1 95.62 83 GLY B N 1
ATOM 3429 C CA . GLY B 1 83 ? -3.084 -7.809 9.367 1 95.62 83 GLY B CA 1
ATOM 3430 C C . GLY B 1 83 ? -1.79 -8.492 9.781 1 95.62 83 GLY B C 1
ATOM 3431 O O . GLY B 1 83 ? -0.706 -7.934 9.594 1 95.62 83 GLY B O 1
ATOM 3432 N N . GLU B 1 84 ? -1.925 -9.641 10.344 1 96.38 84 GLU B N 1
ATOM 3433 C CA . GLU B 1 84 ? -0.737 -10.383 10.75 1 96.38 84 GLU B CA 1
ATOM 3434 C C . GLU B 1 84 ? 0.127 -10.742 9.547 1 96.38 84 GLU B C 1
ATOM 3436 O O . GLU B 1 84 ? 1.356 -10.734 9.633 1 96.38 84 GLU B O 1
ATOM 3441 N N . HIS B 1 85 ? -0.514 -11.086 8.477 1 97.06 85 HIS B N 1
ATOM 3442 C CA . HIS B 1 85 ? 0.218 -11.359 7.246 1 97.06 85 HIS B CA 1
ATOM 3443 C C . HIS B 1 85 ? 1.003 -10.141 6.789 1 97.06 85 HIS B C 1
ATOM 3445 O O . HIS B 1 85 ? 2.164 -10.25 6.391 1 97.06 85 HIS B O 1
ATOM 3451 N N . LEU B 1 86 ? 0.423 -8.984 6.902 1 95.25 86 LEU B N 1
ATOM 3452 C CA . LEU B 1 86 ? 1.071 -7.742 6.484 1 95.25 86 LEU B CA 1
ATOM 3453 C C . LEU B 1 86 ? 2.234 -7.398 7.41 1 95.25 86 LEU B C 1
ATOM 3455 O O . LEU B 1 86 ? 3.275 -6.922 6.953 1 95.25 86 LEU B O 1
ATOM 3459 N N . ILE B 1 87 ? 2.023 -7.625 8.672 1 95.88 87 ILE B N 1
ATOM 3460 C CA . ILE B 1 87 ? 3.074 -7.328 9.641 1 95.88 87 ILE B CA 1
ATOM 3461 C C . ILE B 1 87 ? 4.285 -8.219 9.375 1 95.88 87 ILE B C 1
ATOM 3463 O O . ILE B 1 87 ? 5.43 -7.766 9.453 1 95.88 87 ILE B O 1
ATOM 3467 N N . LYS B 1 88 ? 3.998 -9.367 9.039 1 96.75 88 LYS B N 1
ATOM 3468 C CA . LYS B 1 88 ? 5.07 -10.344 8.852 1 96.75 88 LYS B CA 1
ATOM 3469 C C . LYS B 1 88 ? 5.715 -10.203 7.477 1 96.75 88 LYS B C 1
ATOM 3471 O O . LYS B 1 88 ? 6.941 -10.195 7.359 1 96.75 88 LYS B O 1
ATOM 3476 N N . HIS B 1 89 ? 4.914 -10.078 6.422 1 96.06 89 HIS B N 1
ATOM 3477 C CA . HIS B 1 89 ? 5.406 -10.219 5.055 1 96.06 89 HIS B CA 1
ATOM 3478 C C . HIS B 1 89 ? 5.406 -8.883 4.324 1 96.06 89 HIS B C 1
ATOM 3480 O O . HIS B 1 89 ? 6.09 -8.719 3.312 1 96.06 89 HIS B O 1
ATOM 3486 N N . GLY B 1 90 ? 4.648 -7.887 4.809 1 94.25 90 GLY B N 1
ATOM 3487 C CA . GLY B 1 90 ? 4.328 -6.746 3.963 1 94.25 90 GLY B CA 1
ATOM 3488 C C . GLY B 1 90 ? 3.459 -7.109 2.773 1 94.25 90 GLY B C 1
ATOM 3489 O O . GLY B 1 90 ? 2.627 -8.016 2.859 1 94.25 90 GLY B O 1
ATOM 3490 N N . ASP B 1 91 ? 3.527 -6.309 1.722 1 95.06 91 ASP B N 1
ATOM 3491 C CA . ASP B 1 91 ? 2.852 -6.715 0.493 1 95.06 91 ASP B CA 1
ATOM 3492 C C . ASP B 1 91 ? 3.455 -8 -0.066 1 95.06 91 ASP B C 1
ATOM 3494 O O . ASP B 1 91 ? 4.676 -8.141 -0.143 1 95.06 91 ASP B O 1
ATOM 3498 N N . GLY B 1 92 ? 2.58 -8.898 -0.411 1 95.56 92 GLY B N 1
ATOM 3499 C CA . GLY B 1 92 ? 3.115 -10.141 -0.944 1 95.56 92 GLY B CA 1
ATOM 3500 C C . GLY B 1 92 ? 2.047 -11.055 -1.518 1 95.56 92 GLY B C 1
ATOM 3501 O O . GLY B 1 92 ? 0.853 -10.812 -1.327 1 95.56 92 GLY B O 1
ATOM 3502 N N . VAL B 1 93 ? 2.545 -12.039 -2.219 1 97.94 93 VAL B N 1
ATOM 3503 C CA . VAL B 1 93 ? 1.641 -13.023 -2.807 1 97.94 93 VAL B CA 1
ATOM 3504 C C . VAL B 1 93 ? 1.137 -13.969 -1.722 1 97.94 93 VAL B C 1
ATOM 3506 O O . VAL B 1 93 ? 1.932 -14.633 -1.052 1 97.94 93 VAL B O 1
ATOM 3509 N N . LYS B 1 94 ? -0.113 -13.992 -1.59 1 98.56 94 LYS B N 1
ATOM 3510 C CA . LYS B 1 94 ? -0.732 -14.891 -0.621 1 98.56 94 LYS B CA 1
ATOM 3511 C C . LYS B 1 94 ? -1.143 -16.203 -1.276 1 98.56 94 LYS B C 1
ATOM 3513 O O . LYS B 1 94 ? -1.102 -17.266 -0.64 1 98.56 94 LYS B O 1
ATOM 3518 N N . ASP B 1 95 ? -1.532 -16.094 -2.559 1 98.81 95 ASP B N 1
ATOM 3519 C CA . ASP B 1 95 ? -2.113 -17.281 -3.182 1 98.81 95 ASP B CA 1
ATOM 3520 C C . ASP B 1 95 ? -1.731 -17.359 -4.656 1 98.81 95 ASP B C 1
ATOM 3522 O O . ASP B 1 95 ? -1.748 -16.359 -5.371 1 98.81 95 ASP B O 1
ATOM 3526 N N . VAL B 1 96 ? -1.353 -18.547 -5.051 1 98.81 96 VAL B N 1
ATOM 3527 C CA . VAL B 1 96 ? -1.148 -18.906 -6.453 1 98.81 96 VAL B CA 1
ATOM 3528 C C . VAL B 1 96 ? -2.229 -19.875 -6.906 1 98.81 96 VAL B C 1
ATOM 3530 O O . VAL B 1 96 ? -2.217 -21.047 -6.52 1 98.81 96 VAL B O 1
ATOM 3533 N N . ALA B 1 97 ? -3.07 -19.391 -7.809 1 98.94 97 ALA B N 1
ATOM 3534 C CA . ALA B 1 97 ? -4.211 -20.219 -8.219 1 98.94 97 ALA B CA 1
ATOM 3535 C C . ALA B 1 97 ? -3.92 -20.938 -9.523 1 98.94 97 ALA B C 1
ATOM 3537 O O . ALA B 1 97 ? -3.271 -20.391 -10.422 1 98.94 97 ALA B O 1
ATOM 3538 N N . PHE B 1 98 ? -4.492 -22.172 -9.641 1 98.81 98 PHE B N 1
ATOM 3539 C CA . PHE B 1 98 ? -4.391 -22.984 -10.844 1 98.81 98 PHE B CA 1
ATOM 3540 C C . PHE B 1 98 ? -5.766 -23.266 -11.438 1 98.81 98 PHE B C 1
ATOM 3542 O O . PHE B 1 98 ? -6.711 -23.578 -10.711 1 98.81 98 PHE B O 1
ATOM 3549 N N . THR B 1 99 ? -5.809 -23.094 -12.719 1 98.5 99 THR B N 1
ATOM 3550 C CA . THR B 1 99 ? -6.969 -23.656 -13.414 1 98.5 99 THR B CA 1
ATOM 3551 C C . THR B 1 99 ? -6.875 -25.172 -13.492 1 98.5 99 THR B C 1
ATOM 3553 O O . THR B 1 99 ? -5.84 -25.719 -13.883 1 98.5 99 THR B O 1
ATOM 3556 N N . VAL B 1 100 ? -8.008 -25.844 -13.133 1 98.56 100 VAL B N 1
ATOM 3557 C CA . VAL B 1 100 ? -7.938 -27.312 -13.109 1 98.56 100 VAL B CA 1
ATOM 3558 C C . VAL B 1 100 ? -9.203 -27.891 -13.742 1 98.56 100 VAL B C 1
ATOM 3560 O O . VAL B 1 100 ? -10.195 -27.188 -13.922 1 98.56 100 VAL B O 1
ATOM 3563 N N . GLU B 1 101 ? -9.094 -29.125 -14.148 1 97.56 101 GLU B N 1
ATOM 3564 C CA . GLU B 1 101 ? -10.219 -30 -14.445 1 97.56 101 GLU B CA 1
ATOM 3565 C C . GLU B 1 101 ? -10.445 -31.016 -13.328 1 97.56 101 GLU B C 1
ATOM 3567 O O . GLU B 1 101 ? -9.508 -31.656 -12.867 1 97.56 101 GLU B O 1
ATOM 3572 N N . ASP B 1 102 ? -11.688 -31.047 -12.844 1 97.75 102 ASP B N 1
ATOM 3573 C CA . ASP B 1 102 ? -12.109 -31.969 -11.789 1 97.75 102 ASP B CA 1
ATOM 3574 C C . ASP B 1 102 ? -11.461 -31.609 -10.453 1 97.75 102 ASP B C 1
ATOM 3576 O O . ASP B 1 102 ? -10.695 -32.406 -9.898 1 97.75 102 ASP B O 1
ATOM 3580 N N . CYS B 1 103 ? -11.805 -30.531 -9.93 1 98.25 103 CYS B N 1
ATOM 3581 C CA . CYS B 1 103 ? -11.312 -29.984 -8.672 1 98.25 103 CYS B CA 1
ATOM 3582 C C . CYS B 1 103 ? -11.539 -30.969 -7.527 1 98.25 103 CYS B C 1
ATOM 3584 O O . CYS B 1 103 ? -10.633 -31.219 -6.73 1 98.25 103 CYS B O 1
ATOM 3586 N N . ASP B 1 104 ? -12.656 -31.625 -7.52 1 98.25 104 ASP B N 1
ATOM 3587 C CA . ASP B 1 104 ? -13.008 -32.562 -6.449 1 98.25 104 ASP B CA 1
ATOM 3588 C C . ASP B 1 104 ? -12.023 -33.719 -6.375 1 98.25 104 ASP B C 1
ATOM 3590 O O . ASP B 1 104 ? -11.539 -34.062 -5.297 1 98.25 104 ASP B O 1
ATOM 3594 N N . TYR B 1 105 ? -11.758 -34.219 -7.469 1 98.25 105 TYR B N 1
ATOM 3595 C CA . TYR B 1 105 ? -10.867 -35.375 -7.508 1 98.25 105 TYR B CA 1
ATOM 3596 C C . TYR B 1 105 ? -9.453 -35 -7.078 1 98.25 105 TYR B C 1
ATOM 3598 O O . TYR B 1 105 ? -8.82 -35.719 -6.301 1 98.25 105 TYR B O 1
ATOM 3606 N N . LEU B 1 106 ? -8.977 -33.906 -7.594 1 98.44 106 LEU B N 1
ATOM 3607 C CA . LEU B 1 106 ? -7.621 -33.469 -7.281 1 98.44 106 LEU B CA 1
ATOM 3608 C C . LEU B 1 106 ? -7.469 -33.219 -5.789 1 98.44 106 LEU B C 1
ATOM 3610 O O . LEU B 1 106 ? -6.445 -33.562 -5.195 1 98.44 106 LEU B O 1
ATOM 3614 N N . VAL B 1 107 ? -8.484 -32.594 -5.188 1 98.62 107 VAL B N 1
ATOM 3615 C CA . VAL B 1 107 ? -8.438 -32.312 -3.762 1 98.62 107 VAL B CA 1
ATOM 3616 C C . VAL B 1 107 ? -8.492 -33.594 -2.957 1 98.62 107 VAL B C 1
ATOM 3618 O O . VAL B 1 107 ? -7.793 -33.75 -1.956 1 98.62 107 VAL B O 1
ATOM 3621 N N . GLN B 1 108 ? -9.336 -34.469 -3.371 1 98.31 108 GLN B N 1
ATOM 3622 C CA . GLN B 1 108 ? -9.438 -35.781 -2.711 1 98.31 108 GLN B CA 1
ATOM 3623 C C . GLN B 1 108 ? -8.086 -36.5 -2.707 1 98.31 108 GLN B C 1
ATOM 3625 O O . GLN B 1 108 ? -7.656 -37 -1.675 1 98.31 108 GLN B O 1
ATOM 3630 N N . LYS B 1 109 ? -7.473 -36.531 -3.836 1 97.62 109 LYS B N 1
ATOM 3631 C CA . LYS B 1 109 ? -6.188 -37.219 -3.955 1 97.62 109 LYS B CA 1
ATOM 3632 C C . LYS B 1 109 ? -5.109 -36.531 -3.139 1 97.62 109 LYS B C 1
ATOM 3634 O O . LYS B 1 109 ? -4.285 -37.156 -2.496 1 97.62 109 LYS B O 1
ATOM 3639 N N . ALA B 1 110 ? -5.082 -35.188 -3.197 1 98.25 110 ALA B N 1
ATOM 3640 C CA . ALA B 1 110 ? -4.117 -34.438 -2.402 1 98.25 110 ALA B CA 1
ATOM 3641 C C . ALA B 1 110 ? -4.297 -34.719 -0.913 1 98.25 110 ALA B C 1
ATOM 3643 O O . ALA B 1 110 ? -3.314 -34.906 -0.191 1 98.25 110 ALA B O 1
ATOM 3644 N N . ARG B 1 111 ? -5.512 -34.719 -0.486 1 97.5 111 ARG B N 1
ATOM 3645 C CA . ARG B 1 111 ? -5.816 -35 0.913 1 97.5 111 ARG B CA 1
ATOM 3646 C C . ARG B 1 111 ? -5.328 -36.406 1.316 1 97.5 111 ARG B C 1
ATOM 3648 O O . ARG B 1 111 ? -4.734 -36.562 2.383 1 97.5 111 ARG B O 1
ATOM 3655 N N . GLU B 1 112 ? -5.57 -37.344 0.498 1 97.56 112 GLU B N 1
ATOM 3656 C CA . GLU B 1 112 ? -5.152 -38.719 0.755 1 97.56 112 GLU B CA 1
ATOM 3657 C C . GLU B 1 112 ? -3.637 -38.812 0.893 1 97.56 112 GLU B C 1
ATOM 3659 O O . GLU B 1 112 ? -3.129 -39.688 1.61 1 97.56 112 GLU B O 1
ATOM 3664 N N . ARG B 1 113 ? -3.043 -37.906 0.255 1 97.06 113 ARG B N 1
ATOM 3665 C CA . ARG B 1 113 ? -1.584 -37.969 0.222 1 97.06 113 ARG B CA 1
ATOM 3666 C C . ARG B 1 113 ? -0.979 -37.031 1.273 1 97.06 113 ARG B C 1
ATOM 3668 O O . ARG B 1 113 ? 0.24 -36.875 1.326 1 97.06 113 ARG B O 1
ATOM 3675 N N . GLY B 1 114 ? -1.844 -36.312 2.02 1 97 114 GLY B N 1
ATOM 3676 C CA . GLY B 1 114 ? -1.345 -35.625 3.203 1 97 114 GLY B CA 1
ATOM 3677 C C . GLY B 1 114 ? -1.393 -34.125 3.084 1 97 114 GLY B C 1
ATOM 3678 O O . GLY B 1 114 ? -0.95 -33.406 3.988 1 97 114 GLY B O 1
ATOM 3679 N N . ALA B 1 115 ? -1.896 -33.656 2.062 1 98.19 115 ALA B N 1
ATOM 3680 C CA . ALA B 1 115 ? -1.987 -32.188 1.921 1 98.19 115 ALA B CA 1
ATOM 3681 C C . ALA B 1 115 ? -2.986 -31.609 2.914 1 98.19 115 ALA B C 1
ATOM 3683 O O . ALA B 1 115 ? -4.039 -32.219 3.168 1 98.19 115 ALA B O 1
ATOM 3684 N N . LEU B 1 116 ? -2.65 -30.484 3.504 1 98.31 116 LEU B N 1
ATOM 3685 C CA . LEU B 1 116 ? -3.602 -29.719 4.305 1 98.31 116 LEU B CA 1
ATOM 3686 C C . LEU B 1 116 ? -4.555 -28.938 3.414 1 98.31 116 LEU B C 1
ATOM 3688 O O . LEU B 1 116 ? -4.129 -28.047 2.674 1 98.31 116 LEU B O 1
ATOM 3692 N N . VAL B 1 117 ? -5.781 -29.297 3.51 1 98.5 117 VAL B N 1
ATOM 3693 C CA . VAL B 1 117 ? -6.812 -28.562 2.773 1 98.5 117 VAL B CA 1
ATOM 3694 C C . VAL B 1 117 ? -7.34 -27.406 3.623 1 98.5 117 VAL B C 1
ATOM 3696 O O . VAL B 1 117 ? -8.055 -27.625 4.605 1 98.5 117 VAL B O 1
ATOM 3699 N N . VAL B 1 118 ? -7.039 -26.203 3.266 1 98.44 118 VAL B N 1
ATOM 3700 C CA . VAL B 1 118 ? -7.422 -25 4 1 98.44 118 VAL B CA 1
ATOM 3701 C C . VAL B 1 118 ? -8.922 -24.75 3.832 1 98.44 118 VAL B C 1
ATOM 3703 O O . VAL B 1 118 ? -9.602 -24.359 4.781 1 98.44 118 VAL B O 1
ATOM 3706 N N . ARG B 1 119 ? -9.367 -24.922 2.607 1 98.38 119 ARG B N 1
ATOM 3707 C CA . ARG B 1 119 ? -10.789 -24.844 2.291 1 98.38 119 ARG B CA 1
ATOM 3708 C C . ARG B 1 119 ? -11.211 -25.969 1.367 1 98.38 119 ARG B C 1
ATOM 3710 O O . ARG B 1 119 ? -10.695 -26.109 0.254 1 98.38 119 ARG B O 1
ATOM 3717 N N . GLU B 1 120 ? -12.109 -26.719 1.871 1 98.5 120 GLU B N 1
ATOM 3718 C CA . GLU B 1 120 ? -12.641 -27.812 1.073 1 98.5 120 GLU B CA 1
ATOM 3719 C C . GLU B 1 120 ? -13.344 -27.297 -0.179 1 98.5 120 GLU B C 1
ATOM 3721 O O . GLU B 1 120 ? -13.742 -26.141 -0.238 1 98.5 120 GLU B O 1
ATOM 3726 N N . PRO B 1 121 ? -13.477 -28.203 -1.176 1 98.5 121 PRO B N 1
ATOM 3727 C CA . PRO B 1 121 ? -14.133 -27.766 -2.406 1 98.5 121 PRO B CA 1
ATOM 3728 C C . PRO B 1 121 ? -15.492 -27.109 -2.15 1 98.5 121 PRO B C 1
ATOM 3730 O O . PRO B 1 121 ? -16.281 -27.641 -1.364 1 98.5 121 PRO B O 1
ATOM 3733 N N . TYR B 1 122 ? -15.664 -26.016 -2.719 1 98.12 122 TYR B N 1
ATOM 3734 C CA . TYR B 1 122 ? -16.922 -25.297 -2.633 1 98.12 122 TYR B CA 1
ATOM 3735 C C . TYR B 1 122 ? -17.266 -24.625 -3.961 1 98.12 122 TYR B C 1
ATOM 3737 O O . TYR B 1 122 ? -16.391 -24.406 -4.793 1 98.12 122 TYR B O 1
ATOM 3745 N N . THR B 1 123 ? -18.547 -24.375 -4.148 1 97 123 THR B N 1
ATOM 3746 C CA . THR B 1 123 ? -19.016 -23.781 -5.395 1 97 123 THR B CA 1
ATOM 3747 C C . THR B 1 123 ? -19.453 -22.328 -5.172 1 97 123 THR B C 1
ATOM 3749 O O . THR B 1 123 ? -20.188 -22.047 -4.223 1 97 123 THR B O 1
ATOM 3752 N N . MET B 1 124 ? -18.859 -21.406 -5.988 1 96.38 124 MET B N 1
ATOM 3753 C CA . MET B 1 124 ? -19.359 -20.047 -6.078 1 96.38 124 MET B CA 1
ATOM 3754 C C . MET B 1 124 ? -20.25 -19.875 -7.305 1 96.38 124 MET B C 1
ATOM 3756 O O . MET B 1 124 ? -19.984 -20.438 -8.359 1 96.38 124 MET B O 1
ATOM 3760 N N . GLU B 1 125 ? -21.312 -19.062 -7.129 1 95.62 125 GLU B N 1
ATOM 3761 C CA . GLU B 1 125 ? -22.25 -18.953 -8.25 1 95.62 125 GLU B CA 1
ATOM 3762 C C . GLU B 1 125 ? -22.844 -17.547 -8.328 1 95.62 125 GLU B C 1
ATOM 3764 O O . GLU B 1 125 ? -22.922 -16.844 -7.312 1 95.62 125 GLU B O 1
ATOM 3769 N N . ASP B 1 126 ? -23.109 -17.078 -9.461 1 94.69 126 ASP B N 1
ATOM 3770 C CA . ASP B 1 126 ? -23.922 -15.914 -9.758 1 94.69 126 ASP B CA 1
ATOM 3771 C C . ASP B 1 126 ? -24.672 -16.094 -11.07 1 94.69 126 ASP B C 1
ATOM 3773 O O . ASP B 1 126 ? -24.875 -17.219 -11.539 1 94.69 126 ASP B O 1
ATOM 3777 N N . THR B 1 127 ? -25.297 -15.055 -11.648 1 94.88 127 THR B N 1
ATOM 3778 C CA . THR B 1 127 ? -26.141 -15.141 -12.828 1 94.88 127 THR B CA 1
ATOM 3779 C C . THR B 1 127 ? -25.344 -15.609 -14.039 1 94.88 127 THR B C 1
ATOM 3781 O O . THR B 1 127 ? -25.906 -16.016 -15.055 1 94.88 127 THR B O 1
ATOM 3784 N N . GLN B 1 128 ? -24.047 -15.648 -13.828 1 95.75 128 GLN B N 1
ATOM 3785 C CA . GLN B 1 128 ? -23.203 -15.984 -14.977 1 95.75 128 GLN B CA 1
ATOM 3786 C C . GLN B 1 128 ? -22.719 -17.422 -14.898 1 95.75 128 GLN B C 1
ATOM 3788 O O . GLN B 1 128 ? -21.953 -17.875 -15.75 1 95.75 128 GLN B O 1
ATOM 3793 N N . GLY B 1 129 ? -23.047 -18.125 -13.883 1 96.31 129 GLY B N 1
ATOM 3794 C CA . GLY B 1 129 ? -22.672 -19.531 -13.781 1 96.31 129 GLY B CA 1
ATOM 3795 C C . GLY B 1 129 ? -22.031 -19.875 -12.461 1 96.31 129 GLY B C 1
ATOM 3796 O O . GLY B 1 129 ? -22.312 -19.25 -11.438 1 96.31 129 GLY B O 1
ATOM 3797 N N . GLN B 1 130 ? -21.328 -21.031 -12.586 1 96.62 130 GLN B N 1
ATOM 3798 C CA . GLN B 1 130 ? -20.75 -21.562 -11.359 1 96.62 130 GLN B CA 1
ATOM 3799 C C . GLN B 1 130 ? -19.266 -21.828 -11.523 1 96.62 130 GLN B C 1
ATOM 3801 O O . GLN B 1 130 ? -18.797 -22.188 -12.617 1 96.62 130 GLN B O 1
ATOM 3806 N N . VAL B 1 131 ? -18.516 -21.641 -10.414 1 98.19 131 VAL B N 1
ATOM 3807 C CA . VAL B 1 131 ? -17.094 -21.953 -10.336 1 98.19 131 VAL B CA 1
ATOM 3808 C C . VAL B 1 131 ? -16.828 -22.766 -9.078 1 98.19 131 VAL B C 1
ATOM 3810 O O . VAL B 1 131 ? -17.297 -22.438 -7.992 1 98.19 131 VAL B O 1
ATOM 3813 N N . LYS B 1 132 ? -16.125 -23.875 -9.219 1 98.19 132 LYS B N 1
ATOM 3814 C CA . LYS B 1 132 ? -15.688 -24.688 -8.086 1 98.19 132 LYS B CA 1
ATOM 3815 C C . LYS B 1 132 ? -14.266 -24.328 -7.66 1 98.19 132 LYS B C 1
ATOM 3817 O O . LYS B 1 132 ? -13.375 -24.203 -8.5 1 98.19 132 LYS B O 1
ATOM 3822 N N . LEU B 1 133 ? -14.102 -24.156 -6.352 1 98.62 133 LEU B N 1
ATOM 3823 C CA . LEU B 1 133 ? -12.805 -23.766 -5.816 1 98.62 133 LEU B CA 1
ATOM 3824 C C . LEU B 1 133 ? -12.414 -24.641 -4.637 1 98.62 133 LEU B C 1
ATOM 3826 O O . LEU B 1 133 ? -13.273 -25.25 -3.99 1 98.62 133 LEU B O 1
ATOM 3830 N N . ALA B 1 134 ? -11.156 -24.734 -4.367 1 98.88 134 ALA B N 1
ATOM 3831 C CA . ALA B 1 134 ? -10.57 -25.328 -3.164 1 98.88 134 ALA B CA 1
ATOM 3832 C C . ALA B 1 134 ? -9.203 -24.703 -2.869 1 98.88 134 ALA B C 1
ATOM 3834 O O . ALA B 1 134 ? -8.531 -24.219 -3.775 1 98.88 134 ALA B O 1
ATOM 3835 N N . VAL B 1 135 ? -8.883 -24.703 -1.591 1 98.88 135 VAL B N 1
ATOM 3836 C CA . VAL B 1 135 ? -7.625 -24.078 -1.209 1 98.88 135 VAL B CA 1
ATOM 3837 C C . VAL B 1 135 ? -6.754 -25.062 -0.441 1 98.88 135 VAL B C 1
ATOM 3839 O O . VAL B 1 135 ? -7.215 -25.688 0.518 1 98.88 135 VAL B O 1
ATOM 3842 N N . LEU B 1 136 ? -5.5 -25.203 -0.913 1 98.81 136 LEU B N 1
ATOM 3843 C CA . LEU B 1 136 ? -4.512 -26.062 -0.274 1 98.81 136 LEU B CA 1
ATOM 3844 C C . LEU B 1 136 ? -3.377 -25.234 0.324 1 98.81 136 LEU B C 1
ATOM 3846 O O . LEU B 1 136 ? -2.977 -24.219 -0.248 1 98.81 136 LEU B O 1
ATOM 3850 N N . GLN B 1 137 ? -2.877 -25.703 1.456 1 98.56 137 GLN B N 1
ATOM 3851 C CA . GLN B 1 137 ? -1.688 -25.094 2.039 1 98.56 137 GLN B CA 1
ATOM 3852 C C . GLN B 1 137 ? -0.416 -25.641 1.397 1 98.56 137 GLN B C 1
ATOM 3854 O O . GLN B 1 137 ? -0.282 -26.844 1.201 1 98.56 137 GLN B O 1
ATOM 3859 N N . THR B 1 138 ? 0.46 -24.781 0.967 1 98.19 138 THR B N 1
ATOM 3860 C CA . THR B 1 138 ? 1.796 -25.188 0.546 1 98.19 138 THR B CA 1
ATOM 3861 C C . THR B 1 138 ? 2.857 -24.609 1.483 1 98.19 138 THR B C 1
ATOM 3863 O O . THR B 1 138 ? 2.766 -24.781 2.703 1 98.19 138 THR B O 1
ATOM 3866 N N . TYR B 1 139 ? 3.953 -23.969 0.943 1 98.25 139 TYR B N 1
ATOM 3867 C CA . TYR B 1 139 ? 5.055 -23.531 1.792 1 98.25 139 TYR B CA 1
ATOM 3868 C C . TYR B 1 139 ? 4.73 -22.188 2.449 1 98.25 139 TYR B C 1
ATOM 3870 O O . TYR B 1 139 ? 4.074 -21.328 1.848 1 98.25 139 TYR B O 1
ATOM 3878 N N . GLY B 1 140 ? 5.277 -22.031 3.672 1 97.44 140 GLY B N 1
ATOM 3879 C CA . GLY B 1 140 ? 5.031 -20.797 4.391 1 97.44 140 GLY B CA 1
ATOM 3880 C C . GLY B 1 140 ? 3.557 -20.484 4.574 1 97.44 140 GLY B C 1
ATOM 3881 O O . GLY B 1 140 ? 2.787 -21.359 4.988 1 97.44 140 GLY B O 1
ATOM 3882 N N . ASP B 1 141 ? 3.244 -19.234 4.32 1 97.56 141 ASP B N 1
ATOM 3883 C CA . ASP B 1 141 ? 1.854 -18.797 4.422 1 97.56 141 ASP B CA 1
ATOM 3884 C C . ASP B 1 141 ? 1.176 -18.797 3.055 1 97.56 141 ASP B C 1
ATOM 3886 O O . ASP B 1 141 ? 0.048 -18.312 2.914 1 97.56 141 ASP B O 1
ATOM 3890 N N . THR B 1 142 ? 1.868 -19.312 2.057 1 98.44 142 THR B N 1
ATOM 3891 C CA . THR B 1 142 ? 1.342 -19.344 0.697 1 98.44 142 THR B CA 1
ATOM 3892 C C . THR B 1 142 ? 0.323 -20.469 0.536 1 98.44 142 THR B C 1
ATOM 3894 O O . THR B 1 142 ? 0.494 -21.562 1.099 1 98.44 142 THR B O 1
ATOM 3897 N N . THR B 1 143 ? -0.693 -20.188 -0.251 1 98.81 143 THR B N 1
ATOM 3898 C CA . THR B 1 143 ? -1.696 -21.203 -0.571 1 98.81 143 THR B CA 1
ATOM 3899 C C . THR B 1 143 ? -1.842 -21.359 -2.082 1 98.81 143 THR B C 1
ATOM 3901 O O . THR B 1 143 ? -1.387 -20.5 -2.848 1 98.81 143 THR B O 1
ATOM 3904 N N . HIS B 1 144 ? -2.369 -22.484 -2.496 1 98.88 144 HIS B N 1
ATOM 3905 C CA . HIS B 1 144 ? -2.832 -22.719 -3.859 1 98.88 144 HIS B CA 1
ATOM 3906 C C . HIS B 1 144 ? -4.352 -22.844 -3.91 1 98.88 144 HIS B C 1
ATOM 3908 O O . HIS B 1 144 ? -4.945 -23.578 -3.121 1 98.88 144 HIS B O 1
ATOM 3914 N N . THR B 1 145 ? -4.938 -22.094 -4.77 1 98.94 145 THR B N 1
ATOM 3915 C CA . THR B 1 145 ? -6.359 -22.266 -5.062 1 98.94 145 THR B CA 1
ATOM 3916 C C . THR B 1 145 ? -6.551 -23.047 -6.359 1 98.94 145 THR B C 1
ATOM 3918 O O . THR B 1 145 ? -5.938 -22.734 -7.379 1 98.94 145 THR B O 1
ATOM 3921 N N . LEU B 1 146 ? -7.289 -24.125 -6.293 1 98.88 146 LEU B N 1
ATOM 3922 C CA . LEU B 1 146 ? -7.742 -24.812 -7.492 1 98.88 146 LEU B CA 1
ATOM 3923 C C . LEU B 1 146 ? -9.055 -24.219 -8 1 98.88 146 LEU B C 1
ATOM 3925 O O . LEU B 1 146 ? -10.008 -24.078 -7.238 1 98.88 146 LEU B O 1
ATOM 3929 N N . VAL B 1 147 ? -9.039 -23.875 -9.266 1 98.75 147 VAL B N 1
ATOM 3930 C CA . VAL B 1 147 ? -10.195 -23.203 -9.852 1 98.75 147 VAL B CA 1
ATOM 3931 C C . VAL B 1 147 ? -10.734 -24.047 -11.016 1 98.75 147 VAL B C 1
ATOM 3933 O O . VAL B 1 147 ? -10.031 -24.266 -12 1 98.75 147 VAL B O 1
ATOM 3936 N N . GLU B 1 148 ? -11.938 -24.438 -10.984 1 98.5 148 GLU B N 1
ATOM 3937 C CA . GLU B 1 148 ? -12.609 -25.141 -12.07 1 98.5 148 GLU B CA 1
ATOM 3938 C C . GLU B 1 148 ? -13.82 -24.359 -12.578 1 98.5 148 GLU B C 1
ATOM 3940 O O . GLU B 1 148 ? -14.82 -24.25 -11.875 1 98.5 148 GLU B O 1
ATOM 3945 N N . ARG B 1 149 ? -13.609 -23.859 -13.805 1 95.88 149 ARG B N 1
ATOM 3946 C CA . ARG B 1 149 ? -14.719 -23.188 -14.469 1 95.88 149 ARG B CA 1
ATOM 3947 C C . ARG B 1 149 ? -15.414 -24.109 -15.469 1 95.88 149 ARG B C 1
ATOM 3949 O O . ARG B 1 149 ? -14.805 -24.531 -16.453 1 95.88 149 ARG B O 1
ATOM 3956 N N . THR B 1 150 ? -16.531 -24.641 -15.258 1 83.62 150 THR B N 1
ATOM 3957 C CA . THR B 1 150 ? -17.234 -25.531 -16.188 1 83.62 150 THR B CA 1
ATOM 3958 C C . THR B 1 150 ? -18.266 -24.75 -17 1 83.62 150 THR B C 1
ATOM 3960 O O . THR B 1 150 ? -18.344 -24.922 -18.219 1 83.62 150 THR B O 1
ATOM 3963 N N . ALA B 1 151 ? -19.078 -23.969 -16.344 1 86.81 151 ALA B N 1
ATOM 3964 C CA . ALA B 1 151 ? -20.109 -23.188 -17.031 1 86.81 151 ALA B CA 1
ATOM 3965 C C . ALA B 1 151 ? -20.172 -21.766 -16.484 1 86.81 151 ALA B C 1
ATOM 3967 O O . ALA B 1 151 ? -21.234 -21.312 -16.047 1 86.81 151 ALA B O 1
ATOM 3968 N N . TYR B 1 152 ? -18.953 -21.156 -16.469 1 95.19 152 TYR B N 1
ATOM 3969 C CA . TYR B 1 152 ? -18.953 -19.781 -15.977 1 95.19 152 TYR B CA 1
ATOM 3970 C C . TYR B 1 152 ? -18.547 -18.812 -17.078 1 95.19 152 TYR B C 1
ATOM 3972 O O . TYR B 1 152 ? -17.469 -18.938 -17.672 1 95.19 152 TYR B O 1
ATOM 3980 N N . ASN B 1 153 ? -19.359 -17.859 -17.359 1 91.75 153 ASN B N 1
ATOM 3981 C CA . ASN B 1 153 ? -19.125 -16.906 -18.438 1 91.75 153 ASN B CA 1
ATOM 3982 C C . ASN B 1 153 ? -18.984 -15.477 -17.922 1 91.75 153 ASN B C 1
ATOM 3984 O O . ASN B 1 153 ? -19.172 -14.516 -18.672 1 91.75 153 ASN B O 1
ATOM 3988 N N . GLY B 1 154 ? -18.703 -15.359 -16.672 1 93.31 154 GLY B N 1
ATOM 3989 C CA . GLY B 1 154 ? -18.609 -14.031 -16.078 1 93.31 154 GLY B CA 1
ATOM 3990 C C . GLY B 1 154 ? -17.234 -13.414 -16.234 1 93.31 154 GLY B C 1
ATOM 3991 O O . GLY B 1 154 ? -16.375 -13.953 -16.938 1 93.31 154 GLY B O 1
ATOM 3992 N N . LEU B 1 155 ? -17.016 -12.289 -15.625 1 92.06 155 LEU B N 1
ATOM 3993 C CA . LEU B 1 155 ? -15.836 -11.43 -15.766 1 92.06 155 LEU B CA 1
ATOM 3994 C C . LEU B 1 155 ? -14.602 -12.094 -15.18 1 92.06 155 LEU B C 1
ATOM 3996 O O . LEU B 1 155 ? -13.531 -12.078 -15.789 1 92.06 155 LEU B O 1
ATOM 4000 N N . PHE B 1 156 ? -14.648 -12.625 -14.023 1 97.31 156 PHE B N 1
ATOM 4001 C CA . PHE B 1 156 ? -13.547 -13.219 -13.281 1 97.31 156 PHE B CA 1
ATOM 4002 C C . PHE B 1 156 ? -14.031 -14.375 -12.422 1 97.31 156 PHE B C 1
ATOM 4004 O O . PHE B 1 156 ? -14.031 -15.523 -12.859 1 97.31 156 PHE B O 1
ATOM 4011 N N . LEU B 1 157 ? -14.578 -14.07 -11.383 1 97.81 157 LEU B N 1
ATOM 4012 C CA . LEU B 1 157 ? -15.227 -15.008 -10.477 1 97.81 157 LEU B CA 1
ATOM 4013 C C . LEU B 1 157 ? -16.594 -14.492 -10.047 1 97.81 157 LEU B C 1
ATOM 4015 O O . LEU B 1 157 ? -16.859 -13.281 -10.102 1 97.81 157 LEU B O 1
ATOM 4019 N N . PRO B 1 158 ? -17.5 -15.438 -9.68 1 97 158 PRO B N 1
ATOM 4020 C CA . PRO B 1 158 ? -18.797 -14.969 -9.188 1 97 158 PRO B CA 1
ATOM 4021 C C . PRO B 1 158 ? -18.672 -13.969 -8.039 1 97 158 PRO B C 1
ATOM 4023 O O . PRO B 1 158 ? -17.844 -14.156 -7.145 1 97 158 PRO B O 1
ATOM 4026 N N . GLY B 1 159 ? -19.438 -12.906 -8.125 1 95.44 159 GLY B N 1
ATOM 4027 C CA . GLY B 1 159 ? -19.406 -11.883 -7.09 1 95.44 159 GLY B CA 1
ATOM 4028 C C . GLY B 1 159 ? -18.609 -10.656 -7.488 1 95.44 159 GLY B C 1
ATOM 4029 O O . GLY B 1 159 ? -18.766 -9.586 -6.895 1 95.44 159 GLY B O 1
ATOM 4030 N N . PHE B 1 160 ? -17.75 -10.812 -8.406 1 97.56 160 PHE B N 1
ATOM 4031 C CA . PHE B 1 160 ? -17 -9.672 -8.898 1 97.56 160 PHE B CA 1
ATOM 4032 C C . PHE B 1 160 ? -17.812 -8.891 -9.93 1 97.56 160 PHE B C 1
ATOM 4034 O O . PHE B 1 160 ? -18.609 -9.469 -10.664 1 97.56 160 PHE B O 1
ATOM 4041 N N . LYS B 1 161 ? -17.609 -7.574 -9.922 1 96.88 161 LYS B N 1
ATOM 4042 C CA . LYS B 1 161 ? -18.266 -6.66 -10.852 1 96.88 161 LYS B CA 1
ATOM 4043 C C . LYS B 1 161 ? -17.25 -5.844 -11.641 1 96.88 161 LYS B C 1
ATOM 4045 O O . LYS B 1 161 ? -16.062 -5.828 -11.297 1 96.88 161 LYS B O 1
ATOM 4050 N N . PRO B 1 162 ? -17.75 -5.234 -12.719 1 96.25 162 PRO B N 1
ATOM 4051 C CA . PRO B 1 162 ? -16.828 -4.348 -13.43 1 96.25 162 PRO B CA 1
ATOM 4052 C C . PRO B 1 162 ? -16.297 -3.225 -12.547 1 96.25 162 PRO B C 1
ATOM 4054 O O . PRO B 1 162 ? -16.953 -2.801 -11.602 1 96.25 162 PRO B O 1
ATOM 4057 N N . PRO B 1 163 ? -15.047 -2.836 -12.875 1 94.44 163 PRO B N 1
ATOM 4058 C CA . PRO B 1 163 ? -14.492 -1.731 -12.086 1 94.44 163 PRO B CA 1
ATOM 4059 C C . PRO B 1 163 ? -15.406 -0.507 -12.062 1 94.44 163 PRO B C 1
ATOM 4061 O O . PRO B 1 163 ? -16.062 -0.203 -13.062 1 94.44 163 PRO B O 1
ATOM 4064 N N . LEU B 1 164 ? -15.328 0.154 -11 1 85.56 164 LEU B N 1
ATOM 4065 C CA . LEU B 1 164 ? -16.219 1.284 -10.758 1 85.56 164 LEU B CA 1
ATOM 4066 C C . LEU B 1 164 ? -15.805 2.49 -11.594 1 85.56 164 LEU B C 1
ATOM 4068 O O . LEU B 1 164 ? -16.641 3.305 -11.977 1 85.56 164 LEU B O 1
ATOM 4072 N N . HIS B 1 165 ? -14.523 2.623 -11.789 1 82.81 165 HIS B N 1
ATOM 4073 C CA . HIS B 1 165 ? -14.008 3.785 -12.5 1 82.81 165 HIS B CA 1
ATOM 4074 C C . HIS B 1 165 ? -12.969 3.375 -13.539 1 82.81 165 HIS B C 1
ATOM 4076 O O . HIS B 1 165 ? -12.242 2.398 -13.352 1 82.81 165 HIS B O 1
ATOM 4082 N N . LYS B 1 166 ? -13.039 4.133 -14.625 1 84.69 166 LYS B N 1
ATOM 4083 C CA . LYS B 1 166 ? -12.008 3.979 -15.641 1 84.69 166 LYS B CA 1
ATOM 4084 C C . LYS B 1 166 ? -10.969 5.094 -15.547 1 84.69 166 LYS B C 1
ATOM 4086 O O . LYS B 1 166 ? -11.32 6.273 -15.445 1 84.69 166 LYS B O 1
ATOM 4091 N N . ASP B 1 167 ? -9.789 4.695 -15.477 1 85.75 167 ASP B N 1
ATOM 4092 C CA . ASP B 1 167 ? -8.703 5.668 -15.453 1 85.75 167 ASP B CA 1
ATOM 4093 C C . ASP B 1 167 ? -8.32 6.102 -16.859 1 85.75 167 ASP B C 1
ATOM 4095 O O . ASP B 1 167 ? -7.734 5.324 -17.625 1 85.75 167 ASP B O 1
ATOM 4099 N N . PRO B 1 168 ? -8.555 7.305 -17.234 1 83.88 168 PRO B N 1
ATOM 4100 C CA . PRO B 1 168 ? -8.289 7.754 -18.594 1 83.88 168 PRO B CA 1
ATOM 4101 C C . PRO B 1 168 ? -6.801 7.758 -18.938 1 83.88 168 PRO B C 1
ATOM 4103 O O . PRO B 1 168 ? -6.43 7.68 -20.109 1 83.88 168 PRO B O 1
ATOM 4106 N N . LEU B 1 169 ? -6.004 7.887 -17.984 1 84.62 169 LEU B N 1
ATOM 4107 C CA . LEU B 1 169 ? -4.562 7.906 -18.203 1 84.62 169 LEU B CA 1
ATOM 4108 C C . LEU B 1 169 ? -4.09 6.598 -18.828 1 84.62 169 LEU B C 1
ATOM 4110 O O . LEU B 1 169 ? -3.156 6.594 -19.641 1 84.62 169 LEU B O 1
ATOM 4114 N N . LEU B 1 170 ? -4.715 5.547 -18.484 1 89.12 170 LEU B N 1
ATOM 4115 C CA . LEU B 1 170 ? -4.25 4.227 -18.891 1 89.12 170 LEU B CA 1
ATOM 4116 C C . LEU B 1 170 ? -4.305 4.078 -20.406 1 89.12 170 LEU B C 1
ATOM 4118 O O . LEU B 1 170 ? -3.451 3.412 -21 1 89.12 170 LEU B O 1
ATOM 4122 N N . ALA B 1 171 ? -5.25 4.734 -20.984 1 87.12 171 ALA B N 1
ATOM 4123 C CA . ALA B 1 171 ? -5.41 4.648 -22.438 1 87.12 171 ALA B CA 1
ATOM 4124 C C . ALA B 1 171 ? -4.254 5.328 -23.156 1 87.12 171 ALA B C 1
ATOM 4126 O O . ALA B 1 171 ? -4.008 5.062 -24.328 1 87.12 171 ALA B O 1
ATOM 4127 N N . THR B 1 172 ? -3.584 6.164 -22.469 1 85 172 THR B N 1
ATOM 4128 C CA . THR B 1 172 ? -2.502 6.922 -23.094 1 85 172 THR B CA 1
ATOM 4129 C C . THR B 1 172 ? -1.166 6.207 -22.906 1 85 172 THR B C 1
ATOM 4131 O O . THR B 1 172 ? -0.169 6.57 -23.531 1 85 172 THR B O 1
ATOM 4134 N N . LEU B 1 173 ? -1.155 5.227 -22.156 1 85.81 173 LEU B N 1
ATOM 4135 C CA . LEU B 1 173 ? 0.092 4.547 -21.828 1 85.81 173 LEU B CA 1
ATOM 4136 C C . LEU B 1 173 ? 0.372 3.416 -22.812 1 85.81 173 LEU B C 1
ATOM 4138 O O . LEU B 1 173 ? -0.557 2.832 -23.375 1 85.81 173 LEU B O 1
ATOM 4142 N N . PRO B 1 174 ? 1.671 3.176 -22.969 1 82.94 174 PRO B N 1
ATOM 4143 C CA . PRO B 1 174 ? 2.012 2.076 -23.875 1 82.94 174 PRO B CA 1
ATOM 4144 C C . PRO B 1 174 ? 1.604 0.711 -23.312 1 82.94 174 PRO B C 1
ATOM 4146 O O . PRO B 1 174 ? 1.531 0.527 -22.109 1 82.94 174 PRO B O 1
ATOM 4149 N N . SER B 1 175 ? 1.476 -0.157 -24.266 1 83.56 175 SER B N 1
ATOM 4150 C CA . SER B 1 175 ? 1.159 -1.527 -23.891 1 83.56 175 SER B CA 1
ATOM 4151 C C . SER B 1 175 ? 2.352 -2.203 -23.219 1 83.56 175 SER B C 1
ATOM 4153 O O . SER B 1 175 ? 3.502 -1.956 -23.594 1 83.56 175 SER B O 1
ATOM 4155 N N . GLY B 1 176 ? 2.094 -3.076 -22.297 1 85.56 176 GLY B N 1
ATOM 4156 C CA . GLY B 1 176 ? 3.166 -3.783 -21.625 1 85.56 176 GLY B CA 1
ATOM 4157 C C . GLY B 1 176 ? 3.707 -4.957 -22.406 1 85.56 176 GLY B C 1
ATOM 4158 O O . GLY B 1 176 ? 4.844 -5.387 -22.203 1 85.56 176 GLY B O 1
ATOM 4159 N N . LYS B 1 177 ? 2.947 -5.492 -23.234 1 88.12 177 LYS B N 1
ATOM 4160 C CA . LYS B 1 177 ? 3.32 -6.578 -24.141 1 88.12 177 LYS B CA 1
ATOM 4161 C C . LYS B 1 177 ? 3.559 -7.875 -23.375 1 88.12 177 LYS B C 1
ATOM 4163 O O . LYS B 1 177 ? 4.414 -8.68 -23.75 1 88.12 177 LYS B O 1
ATOM 4168 N N . LEU B 1 178 ? 2.943 -8 -22.219 1 90.19 178 LEU B N 1
ATOM 4169 C CA . LEU B 1 178 ? 2.986 -9.25 -21.469 1 90.19 178 LEU B CA 1
ATOM 4170 C C . LEU B 1 178 ? 1.824 -10.164 -21.844 1 90.19 178 LEU B C 1
ATOM 4172 O O . LEU B 1 178 ? 0.723 -9.68 -22.125 1 90.19 178 LEU B O 1
ATOM 4176 N N . ASP B 1 179 ? 2.066 -11.422 -21.797 1 92.19 179 ASP B N 1
ATOM 4177 C CA . ASP B 1 179 ? 1.066 -12.328 -22.359 1 92.19 179 ASP B CA 1
ATOM 4178 C C . ASP B 1 179 ? 0.517 -13.266 -21.297 1 92.19 179 ASP B C 1
ATOM 4180 O O . ASP B 1 179 ? -0.69 -13.297 -21.031 1 92.19 179 ASP B O 1
ATOM 4184 N N . PHE B 1 180 ? 1.357 -14.07 -20.719 1 93.75 180 PHE B N 1
ATOM 4185 C CA . PHE B 1 180 ? 0.911 -15.016 -19.703 1 93.75 180 PHE B CA 1
ATOM 4186 C C . PHE B 1 180 ? 1.988 -15.234 -18.656 1 93.75 180 PHE B C 1
ATOM 4188 O O . PHE B 1 180 ? 3.135 -14.812 -18.828 1 93.75 180 PHE B O 1
ATOM 4195 N N . ILE B 1 181 ? 1.547 -15.805 -17.5 1 94.62 181 ILE B N 1
ATOM 4196 C CA . ILE B 1 181 ? 2.49 -16.125 -16.438 1 94.62 181 ILE B CA 1
ATOM 4197 C C . ILE B 1 181 ? 3.359 -17.312 -16.859 1 94.62 181 ILE B C 1
ATOM 4199 O O . ILE B 1 181 ? 2.848 -18.406 -17.125 1 94.62 181 ILE B O 1
ATOM 4203 N N . ASP B 1 182 ? 4.641 -17.047 -16.938 1 91.69 182 ASP B N 1
ATOM 4204 C CA . ASP B 1 182 ? 5.574 -18.094 -17.344 1 91.69 182 ASP B CA 1
ATOM 4205 C C . ASP B 1 182 ? 5.891 -19.016 -16.172 1 91.69 182 ASP B C 1
ATOM 4207 O O . ASP B 1 182 ? 5.801 -20.234 -16.297 1 91.69 182 ASP B O 1
ATOM 4211 N N . HIS B 1 183 ? 6.34 -18.484 -15.141 1 92.81 183 HIS B N 1
ATOM 4212 C CA . HIS B 1 183 ? 6.605 -19.266 -13.938 1 92.81 183 HIS B CA 1
ATOM 4213 C C . HIS B 1 183 ? 6.551 -18.391 -12.688 1 92.81 183 HIS B C 1
ATOM 4215 O O . HIS B 1 183 ? 6.594 -17.156 -12.781 1 92.81 183 HIS B O 1
ATOM 4221 N N . VAL B 1 184 ? 6.383 -19.031 -11.547 1 95.81 184 VAL B N 1
ATOM 4222 C CA . VAL B 1 184 ? 6.344 -18.375 -10.234 1 95.81 184 VAL B CA 1
ATOM 4223 C C . VAL B 1 184 ? 7.41 -18.984 -9.328 1 95.81 184 VAL B C 1
ATOM 4225 O O . VAL B 1 184 ? 7.445 -20.203 -9.125 1 95.81 184 VAL B O 1
ATOM 4228 N N . VAL B 1 185 ? 8.258 -18.125 -8.758 1 93.19 185 VAL B N 1
ATOM 4229 C CA . VAL B 1 185 ? 9.391 -18.609 -7.977 1 93.19 185 VAL B CA 1
ATOM 4230 C C . VAL B 1 185 ? 9.055 -18.547 -6.488 1 93.19 185 VAL B C 1
ATOM 4232 O O . VAL B 1 185 ? 8.656 -17.5 -5.969 1 93.19 185 VAL B O 1
ATOM 4235 N N . GLY B 1 186 ? 9.203 -19.703 -5.828 1 96.31 186 GLY B N 1
ATOM 4236 C CA . GLY B 1 186 ? 9.094 -19.781 -4.379 1 96.31 186 GLY B CA 1
ATOM 4237 C C . GLY B 1 186 ? 10.43 -19.906 -3.682 1 96.31 186 GLY B C 1
ATOM 4238 O O . GLY B 1 186 ? 11.18 -20.859 -3.939 1 96.31 186 GLY B O 1
ATOM 4239 N N . ASN B 1 187 ? 10.75 -18.922 -2.848 1 95.56 187 ASN B N 1
ATOM 4240 C CA . ASN B 1 187 ? 11.984 -18.969 -2.066 1 95.56 187 ASN B CA 1
ATOM 4241 C C . ASN B 1 187 ? 11.75 -19.562 -0.683 1 95.56 187 ASN B C 1
ATOM 4243 O O . ASN B 1 187 ? 10.734 -19.281 -0.04 1 95.56 187 ASN B O 1
ATOM 4247 N N . GLN B 1 188 ? 12.703 -20.422 -0.312 1 97.44 188 GLN B N 1
ATOM 4248 C CA . GLN B 1 188 ? 12.641 -21.156 0.953 1 97.44 188 GLN B CA 1
ATOM 4249 C C . GLN B 1 188 ? 13.852 -20.844 1.824 1 97.44 188 GLN B C 1
ATOM 4251 O O . GLN B 1 188 ? 14.852 -20.297 1.34 1 97.44 188 GLN B O 1
ATOM 4256 N N . GLY B 1 189 ? 13.688 -21.188 3.227 1 95.31 189 GLY B N 1
ATOM 4257 C CA . GLY B 1 189 ? 14.844 -21.141 4.102 1 95.31 189 GLY B CA 1
ATOM 4258 C C . GLY B 1 189 ? 15.828 -22.266 3.842 1 95.31 189 GLY B C 1
ATOM 4259 O O . GLY B 1 189 ? 15.633 -23.078 2.93 1 95.31 189 GLY B O 1
ATOM 4260 N N . ASP B 1 190 ? 16.828 -22.281 4.688 1 92.75 190 ASP B N 1
ATOM 4261 C CA . ASP B 1 190 ? 17.875 -23.297 4.566 1 92.75 190 ASP B CA 1
ATOM 4262 C C . ASP B 1 190 ? 17.281 -24.703 4.734 1 92.75 190 ASP B C 1
ATOM 4264 O O . ASP B 1 190 ? 16.547 -24.953 5.688 1 92.75 190 ASP B O 1
ATOM 4268 N N . ASP B 1 191 ? 17.594 -25.531 3.709 1 93.69 191 ASP B N 1
ATOM 4269 C CA . ASP B 1 191 ? 17.25 -26.938 3.738 1 93.69 191 ASP B CA 1
ATOM 4270 C C . ASP B 1 191 ? 15.742 -27.141 3.664 1 93.69 191 ASP B C 1
ATOM 4272 O O . ASP B 1 191 ? 15.219 -28.141 4.168 1 93.69 191 ASP B O 1
ATOM 4276 N N . GLU B 1 192 ? 15.094 -26.203 3.105 1 96.38 192 GLU B N 1
ATOM 4277 C CA . GLU B 1 192 ? 13.641 -26.328 3.033 1 96.38 192 GLU B CA 1
ATOM 4278 C C . GLU B 1 192 ? 13.172 -26.516 1.593 1 96.38 192 GLU B C 1
ATOM 4280 O O . GLU B 1 192 ? 11.992 -26.75 1.345 1 96.38 192 GLU B O 1
ATOM 4285 N N . MET B 1 193 ? 14.031 -26.469 0.644 1 95.94 193 MET B N 1
ATOM 4286 C CA . MET B 1 193 ? 13.688 -26.594 -0.768 1 95.94 193 MET B CA 1
ATOM 4287 C C . MET B 1 193 ? 13.164 -28 -1.072 1 95.94 193 MET B C 1
ATOM 4289 O O . MET B 1 193 ? 12.078 -28.156 -1.639 1 95.94 193 MET B O 1
ATOM 4293 N N . VAL B 1 194 ? 13.883 -29.016 -0.699 1 96.19 194 VAL B N 1
ATOM 4294 C CA . VAL B 1 194 ? 13.586 -30.406 -1.058 1 96.19 194 VAL B CA 1
ATOM 4295 C C . VAL B 1 194 ? 12.242 -30.812 -0.453 1 96.19 194 VAL B C 1
ATOM 4297 O O . VAL B 1 194 ? 11.391 -31.375 -1.146 1 96.19 194 VAL B O 1
ATOM 4300 N N . PRO B 1 195 ? 12.031 -30.5 0.86 1 97.62 195 PRO B N 1
ATOM 4301 C CA . PRO B 1 195 ? 10.711 -30.844 1.41 1 97.62 195 PRO B CA 1
ATOM 4302 C C . PRO B 1 195 ? 9.562 -30.219 0.622 1 97.62 195 PRO B C 1
ATOM 4304 O O . PRO B 1 195 ? 8.523 -30.844 0.444 1 97.62 195 PRO B O 1
ATOM 4307 N N . VAL B 1 196 ? 9.695 -29.047 0.19 1 98.25 196 VAL B N 1
ATOM 4308 C CA . VAL B 1 196 ? 8.648 -28.375 -0.571 1 98.25 196 VAL B CA 1
ATOM 4309 C C . VAL B 1 196 ? 8.484 -29.047 -1.933 1 98.25 196 VAL B C 1
ATOM 4311 O O . VAL B 1 196 ? 7.363 -29.25 -2.396 1 98.25 196 VAL B O 1
ATOM 4314 N N . VAL B 1 197 ? 9.562 -29.344 -2.574 1 97 197 VAL B N 1
ATOM 4315 C CA . VAL B 1 197 ? 9.523 -30.062 -3.848 1 97 197 VAL B CA 1
ATOM 4316 C C . VAL B 1 197 ? 8.789 -31.391 -3.678 1 97 197 VAL B C 1
ATOM 4318 O O . VAL B 1 197 ? 7.926 -31.734 -4.488 1 97 197 VAL B O 1
ATOM 4321 N N . GLU B 1 198 ? 9.164 -32.062 -2.646 1 97.31 198 GLU B N 1
ATOM 4322 C CA . GLU B 1 198 ? 8.523 -33.344 -2.359 1 97.31 198 GLU B CA 1
ATOM 4323 C C . GLU B 1 198 ? 7.023 -33.156 -2.117 1 97.31 198 GLU B C 1
ATOM 4325 O O . GLU B 1 198 ? 6.227 -34.031 -2.469 1 97.31 198 GLU B O 1
ATOM 4330 N N . TRP B 1 199 ? 6.691 -32.062 -1.476 1 98.19 199 TRP B N 1
ATOM 4331 C CA . TRP B 1 199 ? 5.273 -31.781 -1.285 1 98.19 199 TRP B CA 1
ATOM 4332 C C . TRP B 1 199 ? 4.551 -31.703 -2.625 1 98.19 199 TRP B C 1
ATOM 4334 O O . TRP B 1 199 ? 3.469 -32.281 -2.787 1 98.19 199 TRP B O 1
ATOM 4344 N N . TYR B 1 200 ? 5.047 -31.047 -3.598 1 98.06 200 TYR B N 1
ATOM 4345 C CA . TYR B 1 200 ? 4.426 -30.906 -4.91 1 98.06 200 TYR B CA 1
ATOM 4346 C C . TYR B 1 200 ? 4.344 -32.25 -5.621 1 98.06 200 TYR B C 1
ATOM 4348 O O . TYR B 1 200 ? 3.344 -32.562 -6.273 1 98.06 200 TYR B O 1
ATOM 4356 N N . GLN B 1 201 ? 5.387 -33 -5.516 1 96.75 201 GLN B N 1
ATOM 4357 C CA . GLN B 1 201 ? 5.422 -34.312 -6.156 1 96.75 201 GLN B CA 1
ATOM 4358 C C . GLN B 1 201 ? 4.375 -35.25 -5.555 1 96.75 201 GLN B C 1
ATOM 4360 O O . GLN B 1 201 ? 3.625 -35.906 -6.285 1 96.75 201 GLN B O 1
ATOM 4365 N N . ARG B 1 202 ? 4.332 -35.25 -4.289 1 97 202 ARG B N 1
ATOM 4366 C CA . ARG B 1 202 ? 3.471 -36.188 -3.574 1 97 202 ARG B CA 1
ATOM 4367 C C . ARG B 1 202 ? 2.008 -35.75 -3.666 1 97 202 ARG B C 1
ATOM 4369 O O . ARG B 1 202 ? 1.145 -36.562 -4.02 1 97 202 ARG B O 1
ATOM 4376 N N . ASN B 1 203 ? 1.756 -34.5 -3.373 1 97.62 203 ASN B N 1
ATOM 4377 C CA . ASN B 1 203 ? 0.38 -34.062 -3.16 1 97.62 203 ASN B CA 1
ATOM 4378 C C . ASN B 1 203 ? -0.283 -33.656 -4.469 1 97.62 203 ASN B C 1
ATOM 4380 O O . ASN B 1 203 ? -1.502 -33.75 -4.617 1 97.62 203 ASN B O 1
ATOM 4384 N N . LEU B 1 204 ? 0.516 -33.125 -5.422 1 97.81 204 LEU B N 1
ATOM 4385 C CA . LEU B 1 204 ? -0.088 -32.625 -6.648 1 97.81 204 LEU B CA 1
ATOM 4386 C C . LEU B 1 204 ? 0.378 -33.438 -7.855 1 97.81 204 LEU B C 1
ATOM 4388 O O . LEU B 1 204 ? -0.091 -33.219 -8.977 1 97.81 204 LEU B O 1
ATOM 4392 N N . LEU B 1 205 ? 1.294 -34.344 -7.695 1 97 205 LEU B N 1
ATOM 4393 C CA . LEU B 1 205 ? 1.901 -35.156 -8.727 1 97 205 LEU B CA 1
ATOM 4394 C C . LEU B 1 205 ? 2.602 -34.312 -9.773 1 97 205 LEU B C 1
ATOM 4396 O O . LEU B 1 205 ? 2.545 -34.594 -10.969 1 97 205 LEU B O 1
ATOM 4400 N N . PHE B 1 206 ? 3.082 -33.188 -9.32 1 97 206 PHE B N 1
ATOM 4401 C CA . PHE B 1 206 ? 4.047 -32.5 -10.156 1 97 206 PHE B CA 1
ATOM 4402 C C . PHE B 1 206 ? 5.352 -33.25 -10.242 1 97 206 PHE B C 1
ATOM 4404 O O . PHE B 1 206 ? 5.559 -34.219 -9.508 1 97 206 PHE B O 1
ATOM 4411 N N . HIS B 1 207 ? 6.234 -32.938 -11.234 1 94.5 207 HIS B N 1
ATOM 4412 C CA . HIS B 1 207 ? 7.52 -33.625 -11.367 1 94.5 207 HIS B CA 1
ATOM 4413 C C . HIS B 1 207 ? 8.664 -32.625 -11.414 1 94.5 207 HIS B C 1
ATOM 4415 O O . HIS B 1 207 ? 8.453 -31.438 -11.703 1 94.5 207 HIS B O 1
ATOM 4421 N N . ARG B 1 208 ? 9.836 -33.125 -11.086 1 91.56 208 ARG B N 1
ATOM 4422 C CA . ARG B 1 208 ? 11.039 -32.312 -11.234 1 91.56 208 ARG B CA 1
ATOM 4423 C C . ARG B 1 208 ? 11.344 -32.062 -12.711 1 91.56 208 ARG B C 1
ATOM 4425 O O . ARG B 1 208 ? 11.508 -33.031 -13.484 1 91.56 208 ARG B O 1
ATOM 4432 N N . PHE B 1 209 ? 11.336 -30.922 -13.062 1 85.25 209 PHE B N 1
ATOM 4433 C CA . PHE B 1 209 ? 11.555 -30.516 -14.453 1 85.25 209 PHE B CA 1
ATOM 4434 C C . PHE B 1 209 ? 13.023 -30.188 -14.695 1 85.25 209 PHE B C 1
ATOM 4436 O O . PHE B 1 209 ? 13.617 -30.625 -15.68 1 85.25 209 PHE B O 1
ATOM 4443 N N . TRP B 1 210 ? 13.539 -29.281 -13.898 1 76.75 210 TRP B N 1
ATOM 4444 C CA . TRP B 1 210 ? 14.93 -28.859 -14.008 1 76.75 210 TRP B CA 1
ATOM 4445 C C . TRP B 1 210 ? 15.516 -28.562 -12.633 1 76.75 210 TRP B C 1
ATOM 4447 O O . TRP B 1 210 ? 14.789 -28.188 -11.703 1 76.75 210 TRP B O 1
ATOM 4457 N N . SER B 1 211 ? 16.75 -29.094 -12.438 1 72.38 211 SER B N 1
ATOM 4458 C CA . SER B 1 211 ? 17.438 -28.719 -11.195 1 72.38 211 SER B CA 1
ATOM 4459 C C . SER B 1 211 ? 18.766 -28.047 -11.477 1 72.38 211 SER B C 1
ATOM 4461 O O . SER B 1 211 ? 19.422 -28.344 -12.484 1 72.38 211 SER B O 1
ATOM 4463 N N . VAL B 1 212 ? 18.891 -26.875 -10.945 1 61.88 212 VAL B N 1
ATOM 4464 C CA . VAL B 1 212 ? 20.203 -26.25 -10.984 1 61.88 212 VAL B CA 1
ATOM 4465 C C . VAL B 1 212 ? 20.875 -26.375 -9.617 1 61.88 212 VAL B C 1
ATOM 4467 O O . VAL B 1 212 ? 20.266 -26.078 -8.586 1 61.88 212 VAL B O 1
ATOM 4470 N N . ASP B 1 213 ? 21.969 -27.219 -9.383 1 55.31 213 ASP B N 1
ATOM 4471 C CA . ASP B 1 213 ? 22.781 -27.25 -8.172 1 55.31 213 ASP B CA 1
ATOM 4472 C C . ASP B 1 213 ? 23.844 -26.172 -8.188 1 55.31 213 ASP B C 1
ATOM 4474 O O . ASP B 1 213 ? 24.172 -25.625 -9.242 1 55.31 213 ASP B O 1
ATOM 4478 N N . ASP B 1 214 ? 24.359 -25.734 -6.941 1 51.22 214 ASP B N 1
ATOM 4479 C CA . ASP B 1 214 ? 25.328 -24.703 -6.586 1 51.22 214 ASP B CA 1
ATOM 4480 C C . ASP B 1 214 ? 26.422 -24.594 -7.637 1 51.22 214 ASP B C 1
ATOM 4482 O O . ASP B 1 214 ? 26.875 -23.5 -7.957 1 51.22 214 ASP B O 1
ATOM 4486 N N . LYS B 1 215 ? 26.906 -25.656 -7.918 1 47.75 215 LYS B N 1
ATOM 4487 C CA . LYS B 1 215 ? 28.156 -25.578 -8.672 1 47.75 215 LYS B CA 1
ATOM 4488 C C . LYS B 1 215 ? 27.922 -24.938 -10.039 1 47.75 215 LYS B C 1
ATOM 4490 O O . LYS B 1 215 ? 28.859 -24.406 -10.648 1 47.75 215 LYS B O 1
ATOM 4495 N N . GLN B 1 216 ? 26.703 -24.859 -10.305 1 44.66 216 GLN B N 1
ATOM 4496 C CA . GLN B 1 216 ? 26.469 -24.391 -11.664 1 44.66 216 GLN B CA 1
ATOM 4497 C C . GLN B 1 216 ? 25.938 -22.953 -11.672 1 44.66 216 GLN B C 1
ATOM 4499 O O . GLN B 1 216 ? 26.078 -22.25 -12.664 1 44.66 216 GLN B O 1
ATOM 4504 N N . LEU B 1 217 ? 25.25 -22.484 -10.633 1 50 217 LEU B N 1
ATOM 4505 C CA . LEU B 1 217 ? 24.703 -21.125 -10.594 1 50 217 LEU B CA 1
ATOM 4506 C C . LEU B 1 217 ? 25.469 -20.266 -9.609 1 50 217 LEU B C 1
ATOM 4508 O O . LEU B 1 217 ? 24.984 -19.203 -9.188 1 50 217 LEU B O 1
ATOM 4512 N N . GLN B 1 218 ? 26.609 -20.797 -9.203 1 45.69 218 GLN B N 1
ATOM 4513 C CA . GLN B 1 218 ? 27.453 -20.016 -8.297 1 45.69 218 GLN B CA 1
ATOM 4514 C C . GLN B 1 218 ? 28.031 -18.797 -8.992 1 45.69 218 GLN B C 1
ATOM 4516 O O . GLN B 1 218 ? 28.594 -18.891 -10.086 1 45.69 218 GLN B O 1
ATOM 4521 N N . THR B 1 219 ? 27.344 -17.781 -8.727 1 49.94 219 THR B N 1
ATOM 4522 C CA . THR B 1 219 ? 28.266 -16.672 -8.914 1 49.94 219 THR B CA 1
ATOM 4523 C C . THR B 1 219 ? 29.328 -16.672 -7.812 1 49.94 219 THR B C 1
ATOM 4525 O O . THR B 1 219 ? 29.188 -17.359 -6.805 1 49.94 219 THR B O 1
ATOM 4528 N N . GLU B 1 220 ? 30.484 -16.203 -8.141 1 48.44 220 GLU B N 1
ATOM 4529 C CA . GLU B 1 220 ? 31.547 -16.094 -7.145 1 48.44 220 GLU B CA 1
ATOM 4530 C C . GLU B 1 220 ? 30.984 -15.68 -5.785 1 48.44 220 GLU B C 1
ATOM 4532 O O . GLU B 1 220 ? 31.531 -16.047 -4.746 1 48.44 220 GLU B O 1
ATOM 4537 N N . PHE B 1 221 ? 29.891 -14.984 -5.691 1 50.09 221 PHE B N 1
ATOM 4538 C CA . PHE B 1 221 ? 29.516 -14.352 -4.434 1 50.09 221 PHE B CA 1
ATOM 4539 C C . PHE B 1 221 ? 28.203 -14.914 -3.91 1 50.09 221 PHE B C 1
ATOM 4541 O O . PHE B 1 221 ? 27.984 -14.945 -2.699 1 50.09 221 PHE B O 1
ATOM 4548 N N . SER B 1 222 ? 27.406 -15.328 -4.836 1 57.25 222 SER B N 1
ATOM 4549 C CA . SER B 1 222 ? 26.078 -15.773 -4.395 1 57.25 222 SER B CA 1
ATOM 4550 C C . SER B 1 222 ? 25.719 -17.125 -5.012 1 57.25 222 SER B C 1
ATOM 4552 O O . SER B 1 222 ? 25.906 -17.328 -6.211 1 57.25 222 SER B O 1
ATOM 4554 N N . ALA B 1 223 ? 25.531 -18.141 -4.008 1 65.38 223 ALA B N 1
ATOM 4555 C CA . ALA B 1 223 ? 25.156 -19.469 -4.457 1 65.38 223 ALA B CA 1
ATOM 4556 C C . ALA B 1 223 ? 23.703 -19.781 -4.09 1 65.38 223 ALA B C 1
ATOM 4558 O O . ALA B 1 223 ? 23.203 -19.312 -3.072 1 65.38 223 ALA B O 1
ATOM 4559 N N . LEU B 1 224 ? 22.969 -20.156 -5.16 1 77.5 224 LEU B N 1
ATOM 4560 C CA . LEU B 1 224 ? 21.625 -20.641 -4.863 1 77.5 224 LEU B CA 1
ATOM 4561 C C . LEU B 1 224 ? 21.406 -22.031 -5.438 1 77.5 224 LEU B C 1
ATOM 4563 O O . LEU B 1 224 ? 22.141 -22.453 -6.34 1 77.5 224 LEU B O 1
ATOM 4567 N N . ARG B 1 225 ? 20.578 -22.828 -4.699 1 86.06 225 ARG B N 1
ATOM 4568 C CA . ARG B 1 225 ? 20.047 -24.094 -5.211 1 86.06 225 ARG B CA 1
ATOM 4569 C C . ARG B 1 225 ? 18.594 -23.938 -5.668 1 86.06 225 ARG B C 1
ATOM 4571 O O . ARG B 1 225 ? 17.812 -23.219 -5.039 1 86.06 225 ARG B O 1
ATOM 4578 N N . SER B 1 226 ? 18.359 -24.547 -6.852 1 89.94 226 SER B N 1
ATOM 4579 C CA . SER B 1 226 ? 17.031 -24.422 -7.41 1 89.94 226 SER B CA 1
ATOM 4580 C C . SER B 1 226 ? 16.562 -25.734 -8.039 1 89.94 226 SER B C 1
ATOM 4582 O O . SER B 1 226 ? 17.328 -26.422 -8.703 1 89.94 226 SER B O 1
ATOM 4584 N N . ILE B 1 227 ? 15.312 -26.078 -7.727 1 92.62 227 ILE B N 1
ATOM 4585 C CA . ILE B 1 227 ? 14.625 -27.172 -8.414 1 92.62 227 ILE B CA 1
ATOM 4586 C C . ILE B 1 227 ? 13.305 -26.672 -8.992 1 92.62 227 ILE B C 1
ATOM 4588 O O . ILE B 1 227 ? 12.492 -26.094 -8.266 1 92.62 227 ILE B O 1
ATOM 4592 N N . VAL B 1 228 ? 13.117 -26.859 -10.25 1 93.62 228 VAL B N 1
ATOM 4593 C CA . VAL B 1 228 ? 11.859 -26.469 -10.883 1 93.62 228 VAL B CA 1
ATOM 4594 C C . VAL B 1 228 ? 10.898 -27.656 -10.867 1 93.62 228 VAL B C 1
ATOM 4596 O O . VAL B 1 228 ? 11.234 -28.75 -11.344 1 93.62 228 VAL B O 1
ATOM 4599 N N . VAL B 1 229 ? 9.711 -27.438 -10.273 1 95.69 229 VAL B N 1
ATOM 4600 C CA . VAL B 1 229 ? 8.656 -28.453 -10.375 1 95.69 229 VAL B CA 1
ATOM 4601 C C . VAL B 1 229 ? 7.621 -28.016 -11.406 1 95.69 229 VAL B C 1
ATOM 4603 O O . VAL B 1 229 ? 7.34 -26.812 -11.547 1 95.69 229 VAL B O 1
ATOM 4606 N N . ALA B 1 230 ? 7.07 -28.969 -12.117 1 95.94 230 ALA B N 1
ATOM 4607 C CA . ALA B 1 230 ? 6.07 -28.703 -13.148 1 95.94 230 ALA B CA 1
ATOM 4608 C C . ALA B 1 230 ? 4.949 -29.734 -13.102 1 95.94 230 ALA B C 1
ATOM 4610 O O . ALA B 1 230 ? 5.164 -30.875 -12.688 1 95.94 230 ALA B O 1
ATOM 4611 N N . ASN B 1 231 ? 3.768 -29.25 -13.477 1 96.19 231 ASN B N 1
ATOM 4612 C CA . ASN B 1 231 ? 2.717 -30.234 -13.68 1 96.19 231 ASN B CA 1
ATOM 4613 C C . ASN B 1 231 ? 3.049 -31.172 -14.836 1 96.19 231 ASN B C 1
ATOM 4615 O O . ASN B 1 231 ? 4.004 -30.938 -15.578 1 96.19 231 ASN B O 1
ATOM 4619 N N . TYR B 1 232 ? 2.264 -32.188 -14.977 1 93.88 232 TYR B N 1
ATOM 4620 C CA . TYR B 1 232 ? 2.555 -33.25 -15.945 1 93.88 232 TYR B CA 1
ATOM 4621 C C . TYR B 1 232 ? 2.648 -32.688 -17.359 1 93.88 232 TYR B C 1
ATOM 4623 O O . TYR B 1 232 ? 3.535 -33.031 -18.125 1 93.88 232 TYR B O 1
ATOM 4631 N N . GLU B 1 233 ? 1.73 -31.75 -17.703 1 92.56 233 GLU B N 1
ATOM 4632 C CA . GLU B 1 233 ? 1.667 -31.141 -19.031 1 92.56 233 GLU B CA 1
ATOM 4633 C C . GLU B 1 233 ? 2.736 -30.062 -19.203 1 92.56 233 GLU B C 1
ATOM 4635 O O . GLU B 1 233 ? 2.955 -29.562 -20.297 1 92.56 233 GLU B O 1
ATOM 4640 N N . GLU B 1 234 ? 3.389 -29.656 -18.062 1 93.88 234 GLU B N 1
ATOM 4641 C CA . GLU B 1 234 ? 4.477 -28.688 -18.031 1 93.88 234 GLU B CA 1
ATOM 4642 C C . GLU B 1 234 ? 3.994 -27.312 -18.469 1 93.88 234 GLU B C 1
ATOM 4644 O O . GLU B 1 234 ? 4.723 -26.578 -19.156 1 93.88 234 GLU B O 1
ATOM 4649 N N . THR B 1 235 ? 2.76 -27.016 -18.188 1 94.81 235 THR B N 1
ATOM 4650 C CA . THR B 1 235 ? 2.172 -25.703 -18.422 1 94.81 235 THR B CA 1
ATOM 4651 C C . THR B 1 235 ? 2.307 -24.828 -17.188 1 94.81 235 THR B C 1
ATOM 4653 O O . THR B 1 235 ? 2.152 -23.609 -17.25 1 94.81 235 THR B O 1
ATOM 4656 N N . VAL B 1 236 ? 2.5 -25.438 -16.047 1 96.75 236 VAL B N 1
ATOM 4657 C CA . VAL B 1 236 ? 2.746 -24.75 -14.789 1 96.75 236 VAL B CA 1
ATOM 4658 C C . VAL B 1 236 ? 4.152 -25.078 -14.289 1 96.75 236 VAL B C 1
ATOM 4660 O O . VAL B 1 236 ? 4.496 -26.25 -14.109 1 96.75 236 VAL B O 1
ATOM 4663 N N . LYS B 1 237 ? 4.945 -24.094 -14.102 1 94.5 237 LYS B N 1
ATOM 4664 C CA . LYS B 1 237 ? 6.312 -24.281 -13.625 1 94.5 237 LYS B CA 1
ATOM 4665 C C . LYS B 1 237 ? 6.574 -23.422 -12.383 1 94.5 237 LYS B C 1
ATOM 4667 O O . LYS B 1 237 ? 6.27 -22.234 -12.359 1 94.5 237 LYS B O 1
ATOM 4672 N N . MET B 1 238 ? 7.105 -24.109 -11.383 1 96.38 238 MET B N 1
ATOM 4673 C CA . MET B 1 238 ? 7.391 -23.422 -10.125 1 96.38 238 MET B CA 1
ATOM 4674 C C . MET B 1 238 ? 8.812 -23.719 -9.656 1 96.38 238 MET B C 1
ATOM 4676 O O . MET B 1 238 ? 9.062 -24.75 -9.031 1 96.38 238 MET B O 1
ATOM 4680 N N . PRO B 1 239 ? 9.773 -22.828 -10 1 94.12 239 PRO B N 1
ATOM 4681 C CA . PRO B 1 239 ? 11.078 -22.969 -9.359 1 94.12 239 PRO B CA 1
ATOM 4682 C C . PRO B 1 239 ? 11.016 -22.781 -7.844 1 94.12 239 PRO B C 1
ATOM 4684 O O . PRO B 1 239 ? 10.383 -21.844 -7.359 1 94.12 239 PRO B O 1
ATOM 4687 N N . ILE B 1 240 ? 11.555 -23.688 -7.129 1 96.44 240 ILE B N 1
ATOM 4688 C CA . ILE B 1 240 ? 11.703 -23.641 -5.68 1 96.44 240 ILE B CA 1
ATOM 4689 C C . ILE B 1 240 ? 13.18 -23.5 -5.316 1 96.44 240 ILE B C 1
ATOM 4691 O O . ILE B 1 240 ? 14 -24.328 -5.684 1 96.44 240 ILE B O 1
ATOM 4695 N N . ASN B 1 241 ? 13.539 -22.359 -4.598 1 93.62 241 ASN B N 1
ATOM 4696 C CA . ASN B 1 241 ? 14.938 -22.031 -4.344 1 93.62 241 ASN B CA 1
ATOM 4697 C C . ASN B 1 241 ? 15.25 -22.031 -2.852 1 93.62 241 ASN B C 1
ATOM 4699 O O . ASN B 1 241 ? 14.359 -21.828 -2.025 1 93.62 241 ASN B O 1
ATOM 4703 N N . GLU B 1 242 ? 16.453 -22.328 -2.502 1 94.19 242 GLU B N 1
ATOM 4704 C CA . GLU B 1 242 ? 17.016 -22.125 -1.169 1 94.19 242 GLU B CA 1
ATOM 4705 C C . GLU B 1 242 ? 18.422 -21.562 -1.242 1 94.19 242 GLU B C 1
ATOM 4707 O O . GLU B 1 242 ? 19.078 -21.641 -2.285 1 94.19 242 GLU B O 1
ATOM 4712 N N . PRO B 1 243 ? 18.797 -20.859 -0.125 1 89.19 243 PRO B N 1
ATOM 4713 C CA . PRO B 1 243 ? 20.172 -20.328 -0.148 1 89.19 243 PRO B CA 1
ATOM 4714 C C . PRO B 1 243 ? 21.234 -21.422 -0.202 1 89.19 243 PRO B C 1
ATOM 4716 O O . PRO B 1 243 ? 20.969 -22.547 0.225 1 89.19 243 PRO B O 1
ATOM 4719 N N . ALA B 1 244 ? 22.297 -21.062 -0.843 1 82.06 244 ALA B N 1
ATOM 4720 C CA . ALA B 1 244 ? 23.453 -21.953 -0.826 1 82.06 244 ALA B CA 1
ATOM 4721 C C . ALA B 1 244 ? 24.656 -21.266 -0.16 1 82.06 244 ALA B C 1
ATOM 4723 O O . ALA B 1 244 ? 24.688 -20.047 -0.042 1 82.06 244 ALA B O 1
ATOM 4724 N N . THR B 1 245 ? 25.453 -22.062 0.458 1 73 245 THR B N 1
ATOM 4725 C CA . THR B 1 245 ? 26.625 -21.547 1.154 1 73 245 THR B CA 1
ATOM 4726 C C . THR B 1 245 ? 27.5 -20.734 0.207 1 73 245 THR B C 1
ATOM 4728 O O . THR B 1 245 ? 27.828 -21.203 -0.892 1 73 245 THR B O 1
ATOM 4731 N N . GLY B 1 246 ? 27.5 -19.516 0.342 1 68.94 246 GLY B N 1
ATOM 4732 C CA . GLY B 1 246 ? 28.391 -18.656 -0.425 1 68.94 246 GLY B CA 1
ATOM 4733 C C . GLY B 1 246 ? 29.078 -17.594 0.42 1 68.94 246 GLY B C 1
ATOM 4734 O O . GLY B 1 246 ? 28.922 -17.578 1.644 1 68.94 246 GLY B O 1
ATOM 4735 N N . LYS B 1 247 ? 30.031 -16.891 -0.257 1 62.94 247 LYS B N 1
ATOM 4736 C CA . LYS B 1 247 ? 30.812 -15.852 0.407 1 62.94 247 LYS B CA 1
ATOM 4737 C C . LYS B 1 247 ? 29.922 -14.688 0.84 1 62.94 247 LYS B C 1
ATOM 4739 O O . LYS B 1 247 ? 30.203 -14.016 1.834 1 62.94 247 LYS B O 1
ATOM 4744 N N . ARG B 1 248 ? 28.922 -14.516 0.09 1 68.25 248 ARG B N 1
ATOM 4745 C CA . ARG B 1 248 ? 28.016 -13.414 0.39 1 68.25 248 ARG B CA 1
ATOM 4746 C C . ARG B 1 248 ? 26.578 -13.906 0.567 1 68.25 248 ARG B C 1
ATOM 4748 O O . ARG B 1 248 ? 26.25 -15.023 0.164 1 68.25 248 ARG B O 1
ATOM 4755 N N . LYS B 1 249 ? 25.875 -13.008 1.238 1 76.25 249 LYS B N 1
ATOM 4756 C CA . LYS B 1 249 ? 24.469 -13.312 1.449 1 76.25 249 LYS B CA 1
ATOM 4757 C C . LYS B 1 249 ? 23.719 -13.422 0.121 1 76.25 249 LYS B C 1
ATOM 4759 O O . LYS B 1 249 ? 23.859 -12.555 -0.746 1 76.25 249 LYS B O 1
ATOM 4764 N N . SER B 1 250 ? 23.094 -14.539 -0.011 1 79.25 250 SER B N 1
ATOM 4765 C CA . SER B 1 250 ? 22.344 -14.773 -1.249 1 79.25 250 SER B CA 1
ATOM 4766 C C . SER B 1 250 ? 21.062 -13.953 -1.293 1 79.25 250 SER B C 1
ATOM 4768 O O . SER B 1 250 ? 20.531 -13.57 -0.249 1 79.25 250 SER B O 1
ATOM 4770 N N . GLN B 1 251 ? 20.578 -13.586 -2.439 1 80.25 251 GLN B N 1
ATOM 4771 C CA . GLN B 1 251 ? 19.312 -12.891 -2.648 1 80.25 251 GLN B CA 1
ATOM 4772 C C . GLN B 1 251 ? 18.156 -13.672 -2.037 1 80.25 251 GLN B C 1
ATOM 4774 O O . GLN B 1 251 ? 17.188 -13.078 -1.545 1 80.25 251 GLN B O 1
ATOM 4779 N N . ILE B 1 252 ? 18.312 -14.93 -2.092 1 89.19 252 ILE B N 1
ATOM 4780 C CA . ILE B 1 252 ? 17.281 -15.789 -1.518 1 89.19 252 ILE B CA 1
ATOM 4781 C C . ILE B 1 252 ? 17.219 -15.586 -0.005 1 89.19 252 ILE B C 1
ATOM 4783 O O . ILE B 1 252 ? 16.141 -15.414 0.566 1 89.19 252 ILE B O 1
ATOM 4787 N N . GLN B 1 253 ? 18.375 -15.656 0.57 1 89.38 253 GLN B N 1
ATOM 4788 C CA . GLN B 1 253 ? 18.438 -15.438 2.012 1 89.38 253 GLN B CA 1
ATOM 4789 C C . GLN B 1 253 ? 17.891 -14.07 2.393 1 89.38 253 GLN B C 1
ATOM 4791 O O . GLN B 1 253 ? 17.156 -13.938 3.381 1 89.38 253 GLN B O 1
ATOM 4796 N N . GLU B 1 254 ? 18.266 -13.117 1.688 1 86.88 254 GLU B N 1
ATOM 4797 C CA . GLU B 1 254 ? 17.75 -11.773 1.928 1 86.88 254 GLU B CA 1
ATOM 4798 C C . GLU B 1 254 ? 16.219 -11.734 1.83 1 86.88 254 GLU B C 1
ATOM 4800 O O . GLU B 1 254 ? 15.555 -11.125 2.666 1 86.88 254 GLU B O 1
ATOM 4805 N N . TYR B 1 255 ? 15.742 -12.367 0.829 1 90 255 TYR B N 1
ATOM 4806 C CA . TYR B 1 255 ? 14.289 -12.414 0.68 1 90 255 TYR B CA 1
ATOM 4807 C C . TYR B 1 255 ? 13.633 -13.031 1.911 1 90 255 TYR B C 1
ATOM 4809 O O . TYR B 1 255 ? 12.688 -12.469 2.465 1 90 255 TYR B O 1
ATOM 4817 N N . VAL B 1 256 ? 14.094 -14.148 2.283 1 93.81 256 VAL B N 1
ATOM 4818 C CA . VAL B 1 256 ? 13.492 -14.898 3.385 1 93.81 256 VAL B CA 1
ATOM 4819 C C . VAL B 1 256 ? 13.555 -14.07 4.664 1 93.81 256 VAL B C 1
ATOM 4821 O O . VAL B 1 256 ? 12.625 -14.078 5.469 1 93.81 256 VAL B O 1
ATOM 4824 N N . GLU B 1 257 ? 14.625 -13.344 4.801 1 91.25 257 GLU B N 1
ATOM 4825 C CA . GLU B 1 257 ? 14.805 -12.5 5.98 1 91.25 257 GLU B CA 1
ATOM 4826 C C . GLU B 1 257 ? 13.812 -11.344 5.992 1 91.25 257 GLU B C 1
ATOM 4828 O O . GLU B 1 257 ? 13.109 -11.125 6.984 1 91.25 257 GLU B O 1
ATOM 4833 N N . TYR B 1 258 ? 13.68 -10.664 4.887 1 90.56 258 TYR B N 1
ATOM 4834 C CA . TYR B 1 258 ? 12.852 -9.461 4.84 1 90.56 258 TYR B CA 1
ATOM 4835 C C . TYR B 1 258 ? 11.383 -9.82 4.66 1 90.56 258 TYR B C 1
ATOM 4837 O O . TYR B 1 258 ? 10.492 -9.047 5.023 1 90.56 258 TYR B O 1
ATOM 4845 N N . TYR B 1 259 ? 11.133 -11.016 4.117 1 94.5 259 TYR B N 1
ATOM 4846 C CA . TYR B 1 259 ? 9.758 -11.477 3.965 1 94.5 259 TYR B CA 1
ATOM 4847 C C . TYR B 1 259 ? 9.281 -12.18 5.23 1 94.5 259 TYR B C 1
ATOM 4849 O O . TYR B 1 259 ? 8.078 -12.383 5.414 1 94.5 259 TYR B O 1
ATOM 4857 N N . GLY B 1 260 ? 10.148 -12.586 6.078 1 95.94 260 GLY B N 1
ATOM 4858 C CA . GLY B 1 260 ? 9.805 -13.273 7.309 1 95.94 260 GLY B CA 1
ATOM 4859 C C . GLY B 1 260 ? 9.445 -14.734 7.094 1 95.94 260 GLY B C 1
ATOM 4860 O O . GLY B 1 260 ? 8.57 -15.273 7.777 1 95.94 260 GLY B O 1
ATOM 4861 N N . GLY B 1 261 ? 10.023 -15.391 6.141 1 97.06 261 GLY B N 1
ATOM 4862 C CA . GLY B 1 261 ? 9.75 -16.781 5.852 1 97.06 261 GLY B CA 1
ATOM 4863 C C . GLY B 1 261 ? 9.688 -17.094 4.367 1 97.06 261 GLY B C 1
ATOM 4864 O O . GLY B 1 261 ? 10.07 -16.25 3.541 1 97.06 261 GLY B O 1
ATOM 4865 N N . ALA B 1 262 ? 9.281 -18.281 4.055 1 98.06 262 ALA B N 1
ATOM 4866 C CA . ALA B 1 262 ? 9.156 -18.734 2.67 1 98.06 262 ALA B CA 1
ATOM 4867 C C . ALA B 1 262 ? 8.008 -18.016 1.967 1 98.06 262 ALA B C 1
ATOM 4869 O O . ALA B 1 262 ? 7.008 -17.656 2.598 1 98.06 262 ALA B O 1
ATOM 4870 N N . GLY B 1 263 ? 8.203 -17.75 0.702 1 97.5 263 GLY B N 1
ATOM 4871 C CA . GLY B 1 263 ? 7.164 -17.094 -0.072 1 97.5 263 GLY B CA 1
ATOM 4872 C C . GLY B 1 263 ? 7.535 -16.906 -1.532 1 97.5 263 GLY B C 1
ATOM 4873 O O . GLY B 1 263 ? 8.617 -17.312 -1.96 1 97.5 263 GLY B O 1
ATOM 4874 N N . VAL B 1 264 ? 6.621 -16.344 -2.299 1 97 264 VAL B N 1
ATOM 4875 C CA . VAL B 1 264 ? 6.828 -16.078 -3.721 1 97 264 VAL B CA 1
ATOM 4876 C C . VAL B 1 264 ? 7.672 -14.82 -3.895 1 97 264 VAL B C 1
ATOM 4878 O O . VAL B 1 264 ? 7.223 -13.711 -3.576 1 97 264 VAL B O 1
ATOM 4881 N N . GLN B 1 265 ? 8.812 -14.992 -4.398 1 91.19 265 GLN B N 1
ATOM 4882 C CA . GLN B 1 265 ? 9.695 -13.836 -4.562 1 91.19 265 GLN B CA 1
ATOM 4883 C C . GLN B 1 265 ? 9.367 -13.07 -5.84 1 91.19 265 GLN B C 1
ATOM 4885 O O . GLN B 1 265 ? 9.211 -11.844 -5.812 1 91.19 265 GLN B O 1
ATOM 4890 N N . HIS B 1 266 ? 9.289 -13.797 -6.992 1 89.25 266 HIS B N 1
ATOM 4891 C CA . HIS B 1 266 ? 8.992 -13.086 -8.227 1 89.25 266 HIS B CA 1
ATOM 4892 C C . HIS B 1 266 ? 8.094 -13.914 -9.141 1 89.25 266 HIS B C 1
ATOM 4894 O O . HIS B 1 266 ? 7.973 -15.125 -8.969 1 89.25 266 HIS B O 1
ATOM 4900 N N . ILE B 1 267 ? 7.457 -13.25 -9.984 1 93.31 267 ILE B N 1
ATOM 4901 C CA . ILE B 1 267 ? 6.59 -13.797 -11.016 1 93.31 267 ILE B CA 1
ATOM 4902 C C . ILE B 1 267 ? 7.137 -13.43 -12.398 1 93.31 267 ILE B C 1
ATOM 4904 O O . ILE B 1 267 ? 7.301 -12.25 -12.719 1 93.31 267 ILE B O 1
ATOM 4908 N N . ALA B 1 268 ? 7.441 -14.422 -13.141 1 90.56 268 ALA B N 1
ATOM 4909 C CA . ALA B 1 268 ? 7.918 -14.195 -14.508 1 90.56 268 ALA B CA 1
ATOM 4910 C C . ALA B 1 268 ? 6.758 -14.211 -15.5 1 90.56 268 ALA B C 1
ATOM 4912 O O . ALA B 1 268 ? 5.949 -15.141 -15.5 1 90.56 268 ALA B O 1
ATOM 4913 N N . MET B 1 269 ? 6.707 -13.156 -16.203 1 91.69 269 MET B N 1
ATOM 4914 C CA . MET B 1 269 ? 5.656 -13.023 -17.219 1 91.69 269 MET B CA 1
ATOM 4915 C C . MET B 1 269 ? 6.246 -13.086 -18.625 1 91.69 269 MET B C 1
ATOM 4917 O O . MET B 1 269 ? 7.238 -12.414 -18.906 1 91.69 269 MET B O 1
ATOM 4921 N N . ASN B 1 270 ? 5.609 -13.836 -19.438 1 89.81 270 ASN B N 1
ATOM 4922 C CA . ASN B 1 270 ? 6.043 -14.031 -20.812 1 89.81 270 ASN B CA 1
ATOM 4923 C C . ASN B 1 270 ? 5.789 -12.789 -21.672 1 89.81 270 ASN B C 1
ATOM 4925 O O . ASN B 1 270 ? 4.801 -12.086 -21.469 1 89.81 270 ASN B O 1
ATOM 4929 N N . THR B 1 271 ? 6.727 -12.469 -22.516 1 87.44 271 THR B N 1
ATOM 4930 C CA . THR B 1 271 ? 6.547 -11.406 -23.484 1 87.44 271 THR B CA 1
ATOM 4931 C C . THR B 1 271 ? 7.109 -11.82 -24.844 1 87.44 271 THR B C 1
ATOM 4933 O O . THR B 1 271 ? 8.117 -12.523 -24.922 1 87.44 271 THR B O 1
ATOM 4936 N N . SER B 1 272 ? 6.379 -11.414 -25.906 1 81.38 272 SER B N 1
ATOM 4937 C CA . SER B 1 272 ? 6.863 -11.695 -27.266 1 81.38 272 SER B CA 1
ATOM 4938 C C . SER B 1 272 ? 7.816 -10.609 -27.75 1 81.38 272 SER B C 1
ATOM 4940 O O . SER B 1 272 ? 8.422 -10.734 -28.812 1 81.38 272 SER B O 1
ATOM 4942 N N . ASP B 1 273 ? 7.949 -9.578 -27.016 1 79.19 273 ASP B N 1
ATOM 4943 C CA . ASP B 1 273 ? 8.789 -8.438 -27.359 1 79.19 273 ASP B CA 1
ATOM 4944 C C . ASP B 1 273 ? 9.477 -7.859 -26.125 1 79.19 273 ASP B C 1
ATOM 4946 O O . ASP B 1 273 ? 9.086 -6.805 -25.625 1 79.19 273 ASP B O 1
ATOM 4950 N N . ILE B 1 274 ? 10.531 -8.523 -25.766 1 72.81 274 ILE B N 1
ATOM 4951 C CA . ILE B 1 274 ? 11.188 -8.195 -24.5 1 72.81 274 ILE B CA 1
ATOM 4952 C C . ILE B 1 274 ? 11.805 -6.805 -24.594 1 72.81 274 ILE B C 1
ATOM 4954 O O . ILE B 1 274 ? 11.812 -6.059 -23.609 1 72.81 274 ILE B O 1
ATOM 4958 N N . ILE B 1 275 ? 12.266 -6.484 -25.734 1 69.75 275 ILE B N 1
ATOM 4959 C CA . ILE B 1 275 ? 12.93 -5.195 -25.906 1 69.75 275 ILE B CA 1
ATOM 4960 C C . ILE B 1 275 ? 11.922 -4.07 -25.672 1 69.75 275 ILE B C 1
ATOM 4962 O O . ILE B 1 275 ? 12.18 -3.158 -24.875 1 69.75 275 ILE B O 1
ATOM 4966 N N . THR B 1 276 ? 10.867 -4.211 -26.375 1 72.69 276 THR B N 1
ATOM 4967 C CA . THR B 1 276 ? 9.836 -3.191 -26.203 1 72.69 276 THR B CA 1
ATOM 4968 C C . THR B 1 276 ? 9.297 -3.199 -24.781 1 72.69 276 THR B C 1
ATOM 4970 O O . THR B 1 276 ? 9.047 -2.141 -24.203 1 72.69 276 THR B O 1
ATOM 4973 N N . ALA B 1 277 ? 9.211 -4.363 -24.25 1 74.44 277 ALA B N 1
ATOM 4974 C CA . ALA B 1 277 ? 8.641 -4.492 -22.906 1 74.44 277 ALA B CA 1
ATOM 4975 C C . ALA B 1 277 ? 9.531 -3.807 -21.875 1 74.44 277 ALA B C 1
ATOM 4977 O O . ALA B 1 277 ? 9.031 -3.176 -20.938 1 74.44 277 ALA B O 1
ATOM 4978 N N . VAL B 1 278 ? 10.758 -3.959 -22.078 1 68.38 278 VAL B N 1
ATOM 4979 C CA . VAL B 1 278 ? 11.703 -3.398 -21.109 1 68.38 278 VAL B CA 1
ATOM 4980 C C . VAL B 1 278 ? 11.898 -1.911 -21.391 1 68.38 278 VAL B C 1
ATOM 4982 O O . VAL B 1 278 ? 12.023 -1.11 -20.469 1 68.38 278 VAL B O 1
ATOM 4985 N N . SER B 1 279 ? 12 -1.576 -22.719 1 64.38 279 SER B N 1
ATOM 4986 C CA . SER B 1 279 ? 12.312 -0.202 -23.094 1 64.38 279 SER B CA 1
ATOM 4987 C C . SER B 1 279 ? 11.148 0.734 -22.781 1 64.38 279 SER B C 1
ATOM 4989 O O . SER B 1 279 ? 11.359 1.914 -22.484 1 64.38 279 SER B O 1
ATOM 4991 N N . THR B 1 280 ? 10.102 0.301 -23.234 1 58.41 280 THR B N 1
ATOM 4992 C CA . THR B 1 280 ? 8.945 1.16 -23.031 1 58.41 280 THR B CA 1
ATOM 4993 C C . THR B 1 280 ? 8.828 1.577 -21.562 1 58.41 280 THR B C 1
ATOM 4995 O O . THR B 1 280 ? 8.359 2.672 -21.266 1 58.41 280 THR B O 1
ATOM 4998 N N . ARG B 1 281 ? 9.273 0.589 -20.844 1 55.84 281 ARG B N 1
ATOM 4999 C CA . ARG B 1 281 ? 8.984 0.944 -19.453 1 55.84 281 ARG B CA 1
ATOM 5000 C C . ARG B 1 281 ? 10.266 1.223 -18.688 1 55.84 281 ARG B C 1
ATOM 5002 O O . ARG B 1 281 ? 10.234 1.349 -17.453 1 55.84 281 ARG B O 1
ATOM 5009 N N . LYS B 1 282 ? 11.109 1.89 -19.344 1 51.56 282 LYS B N 1
ATOM 5010 C CA . LYS B 1 282 ? 12.281 2.254 -18.547 1 51.56 282 LYS B CA 1
ATOM 5011 C C . LYS B 1 282 ? 12.039 2.012 -17.062 1 51.56 282 LYS B C 1
ATOM 5013 O O . LYS B 1 282 ? 12.438 2.818 -16.219 1 51.56 282 LYS B O 1
ATOM 5018 N N . ASN B 1 283 ? 11.164 0.987 -16.938 1 53.88 283 ASN B N 1
ATOM 5019 C CA . ASN B 1 283 ? 10.602 0.769 -15.617 1 53.88 283 ASN B CA 1
ATOM 5020 C C . ASN B 1 283 ? 11.547 -0.046 -14.734 1 53.88 283 ASN B C 1
ATOM 5022 O O . ASN B 1 283 ? 11.938 -1.153 -15.102 1 53.88 283 ASN B O 1
ATOM 5026 N N . THR B 1 284 ? 12.164 0.65 -13.898 1 50.62 284 THR B N 1
ATOM 5027 C CA . THR B 1 284 ? 13.062 0.084 -12.898 1 50.62 284 THR B CA 1
ATOM 5028 C C . THR B 1 284 ? 12.375 -1.05 -12.141 1 50.62 284 THR B C 1
ATOM 5030 O O . THR B 1 284 ? 13.008 -1.744 -11.344 1 50.62 284 THR B O 1
ATOM 5033 N N . TYR B 1 285 ? 11.117 -1.353 -12.688 1 57.09 285 TYR B N 1
ATOM 5034 C CA . TYR B 1 285 ? 10.398 -2.314 -11.859 1 57.09 285 TYR B CA 1
ATOM 5035 C C . TYR B 1 285 ? 10.43 -3.703 -12.484 1 57.09 285 TYR B C 1
ATOM 5037 O O . TYR B 1 285 ? 10.062 -4.688 -11.844 1 57.09 285 TYR B O 1
ATOM 5045 N N . LEU B 1 286 ? 10.781 -3.766 -13.727 1 50.59 286 LEU B N 1
ATOM 5046 C CA . LEU B 1 286 ? 10.836 -5.043 -14.43 1 50.59 286 LEU B CA 1
ATOM 5047 C C . LEU B 1 286 ? 12.281 -5.457 -14.688 1 50.59 286 LEU B C 1
ATOM 5049 O O . LEU B 1 286 ? 13.125 -4.617 -15.016 1 50.59 286 LEU B O 1
ATOM 5053 N N . HIS B 1 287 ? 12.492 -6.668 -14.234 1 56.69 287 HIS B N 1
ATOM 5054 C CA . HIS B 1 287 ? 13.805 -7.227 -14.523 1 56.69 287 HIS B CA 1
ATOM 5055 C C . HIS B 1 287 ? 13.695 -8.438 -15.445 1 56.69 287 HIS B C 1
ATOM 5057 O O . HIS B 1 287 ? 12.719 -9.188 -15.375 1 56.69 287 HIS B O 1
ATOM 5063 N N . GLN B 1 288 ? 14.516 -8.383 -16.5 1 47.16 288 GLN B N 1
ATOM 5064 C CA . GLN B 1 288 ? 14.531 -9.539 -17.391 1 47.16 288 GLN B CA 1
ATOM 5065 C C . GLN B 1 288 ? 14.758 -10.828 -16.609 1 47.16 288 GLN B C 1
ATOM 5067 O O . GLN B 1 288 ? 15.617 -10.891 -15.727 1 47.16 288 GLN B O 1
ATOM 5072 N N . ALA B 1 289 ? 13.547 -11.578 -16.844 1 47.81 289 ALA B N 1
ATOM 5073 C CA . ALA B 1 289 ? 13.641 -12.914 -16.266 1 47.81 289 ALA B CA 1
ATOM 5074 C C . ALA B 1 289 ? 14.18 -13.914 -17.281 1 47.81 289 ALA B C 1
ATOM 5076 O O . ALA B 1 289 ? 13.812 -13.883 -18.453 1 47.81 289 ALA B O 1
ATOM 5077 N N . GLY B 1 290 ? 15.328 -14.539 -17.172 1 43.06 290 GLY B N 1
ATOM 5078 C CA . GLY B 1 290 ? 15.812 -15.562 -18.094 1 43.06 290 GLY B CA 1
ATOM 5079 C C . GLY B 1 290 ? 17.141 -16.172 -17.656 1 43.06 290 GLY B C 1
ATOM 5080 O O . GLY B 1 290 ? 17.812 -15.625 -16.781 1 43.06 290 GLY B O 1
ATOM 5081 N N . PRO B 1 291 ? 17.141 -17.359 -18.359 1 36.16 291 PRO B N 1
ATOM 5082 C CA . PRO B 1 291 ? 18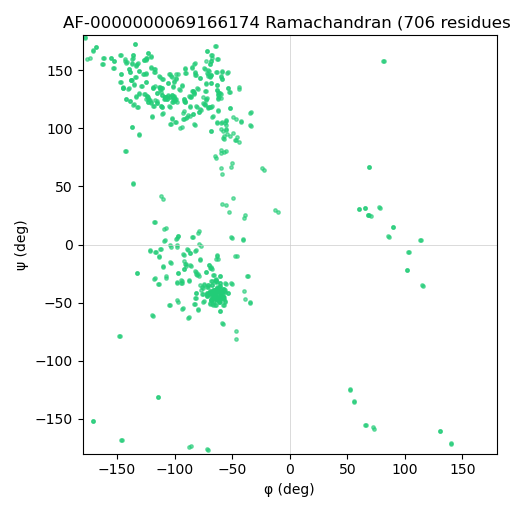.484 -17.953 -18.203 1 36.16 291 PRO B CA 1
ATOM 5083 C C . PRO B 1 291 ? 19.578 -17.094 -18.812 1 36.16 291 PRO B C 1
ATOM 5085 O O . PRO B 1 291 ? 19.453 -16.625 -19.938 1 36.16 291 PRO B O 1
ATOM 5088 N N . GLY B 1 292 ? 20.422 -16.344 -18.062 1 35.19 292 GLY B N 1
ATOM 5089 C CA . GLY B 1 292 ? 21.547 -15.531 -18.5 1 35.19 292 GLY B CA 1
ATOM 5090 C C . GLY B 1 292 ? 21.344 -14.055 -18.234 1 35.19 292 GLY B C 1
ATOM 5091 O O . GLY B 1 292 ? 22.203 -13.234 -18.594 1 35.19 292 GLY B O 1
ATOM 5092 N N . SER B 1 293 ? 20.047 -13.656 -18.391 1 33.91 293 SER B N 1
ATOM 5093 C CA . SER B 1 293 ? 19.875 -12.234 -18.109 1 33.91 293 SER B CA 1
ATOM 5094 C C . SER B 1 293 ? 20.375 -11.883 -16.719 1 33.91 293 SER B C 1
ATOM 5096 O O . SER B 1 293 ? 19.844 -12.359 -15.719 1 33.91 293 SER B O 1
ATOM 5098 N N . SER B 1 294 ? 21.625 -11.742 -16.641 1 31.11 294 SER B N 1
ATOM 5099 C CA . SER B 1 294 ? 22.062 -11.031 -15.445 1 31.11 294 SER B CA 1
ATOM 5100 C C . SER B 1 294 ? 21.234 -9.773 -15.203 1 31.11 294 SER B C 1
ATOM 5102 O O . SER B 1 294 ? 20.984 -9.008 -16.125 1 31.11 294 SER B O 1
ATOM 5104 N N . HIS B 1 295 ? 20.25 -9.82 -14.539 1 33.31 295 HIS B N 1
ATOM 5105 C CA . HIS B 1 295 ? 19.781 -8.508 -14.117 1 33.31 295 HIS B CA 1
ATOM 5106 C C . HIS B 1 295 ? 20.922 -7.492 -14.109 1 33.31 295 HIS B C 1
ATOM 5108 O O . HIS B 1 295 ? 21.828 -7.594 -13.289 1 33.31 295 HIS B O 1
ATOM 5114 N N . GLY B 1 296 ? 21.5 -7.152 -15.367 1 29.25 296 GLY B N 1
ATOM 5115 C CA . GLY B 1 296 ? 22.516 -6.121 -15.57 1 29.25 296 GLY B CA 1
ATOM 5116 C C . GLY B 1 296 ? 22.344 -4.938 -14.641 1 29.25 296 GLY B C 1
ATOM 5117 O O . GLY B 1 296 ? 21.234 -4.461 -14.422 1 29.25 296 GLY B O 1
ATOM 5118 N N . VAL B 1 297 ? 23.281 -4.852 -13.812 1 29.14 297 VAL B N 1
ATOM 5119 C CA . VAL B 1 297 ? 23.562 -3.645 -13.047 1 29.14 297 VAL B CA 1
ATOM 5120 C C . VAL B 1 297 ? 23.75 -2.461 -13.992 1 29.14 297 VAL B C 1
ATOM 5122 O O . VAL B 1 297 ? 24.547 -2.529 -14.93 1 29.14 297 VAL B O 1
ATOM 5125 N N . PRO B 1 298 ? 22.844 -1.596 -14.25 1 29.22 298 PRO B N 1
ATOM 5126 C CA . PRO B 1 298 ? 23.016 -0.443 -15.141 1 29.22 298 PRO B CA 1
ATOM 5127 C C . PRO B 1 298 ? 24.359 0.236 -14.977 1 29.22 298 PRO B C 1
ATOM 5129 O O . PRO B 1 298 ? 24.609 1.298 -15.555 1 29.22 298 PRO B O 1
ATOM 5132 N N . GLY B 1 299 ? 25.297 -0.168 -14.211 1 28.83 299 GLY B N 1
ATOM 5133 C CA . GLY B 1 299 ? 26.391 0.757 -13.969 1 28.83 299 GLY B CA 1
ATOM 5134 C C . GLY B 1 299 ? 27.391 0.813 -15.102 1 28.83 299 GLY B C 1
ATOM 5135 O O . GLY B 1 299 ? 28.547 1.229 -14.906 1 28.83 299 GLY B O 1
ATOM 5136 N N . GLY B 1 300 ? 27.156 0.245 -16.328 1 27.3 300 GLY B N 1
ATOM 5137 C CA . GLY B 1 300 ? 28.344 0.44 -17.156 1 27.3 300 GLY B CA 1
ATOM 5138 C C . GLY B 1 300 ? 28.594 1.896 -17.5 1 27.3 300 GLY B C 1
ATOM 5139 O O . GLY B 1 300 ? 27.656 2.676 -17.656 1 27.3 300 GLY B O 1
ATOM 5140 N N . ASP B 1 301 ? 29.672 2.453 -16.906 1 26.78 301 ASP B N 1
ATOM 5141 C CA . ASP B 1 301 ? 30.219 3.709 -17.406 1 26.78 301 ASP B CA 1
ATOM 5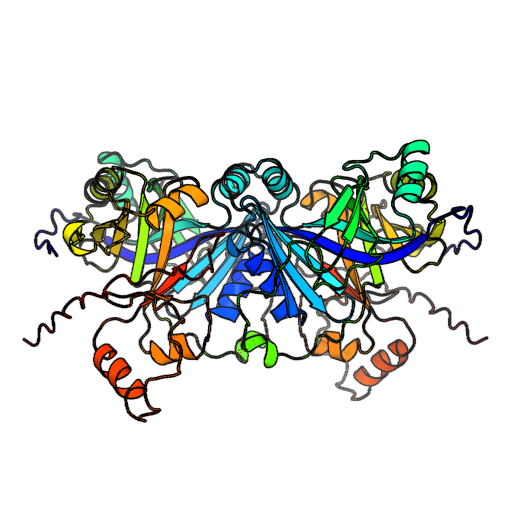142 C C . ASP B 1 301 ? 30.266 3.729 -18.938 1 26.78 301 ASP B C 1
ATOM 5144 O O . ASP B 1 301 ? 30.797 2.812 -19.562 1 26.78 301 ASP B O 1
ATOM 5148 N N . PRO B 1 302 ? 29.391 4.449 -19.547 1 28.45 302 PRO B N 1
ATOM 5149 C CA . PRO B 1 302 ? 29.469 4.641 -20.984 1 28.45 302 PRO B CA 1
ATOM 5150 C C . PRO B 1 302 ? 30.875 5.02 -21.469 1 28.45 302 PRO B C 1
ATOM 5152 O O . PRO B 1 302 ? 31.078 5.238 -22.656 1 28.45 302 PRO B O 1
ATOM 5155 N N . GLU B 1 303 ? 31.766 5.312 -20.562 1 28.81 303 GLU B N 1
ATOM 5156 C CA . GLU B 1 303 ? 32.875 6 -21.234 1 28.81 303 GLU B CA 1
ATOM 5157 C C . GLU B 1 303 ? 33.469 5.121 -22.328 1 28.81 303 GLU B C 1
ATOM 5159 O O . GLU B 1 303 ? 33.906 5.625 -23.359 1 28.81 303 GLU B O 1
ATOM 5164 N N . THR B 1 304 ? 34.125 4.035 -21.969 1 27.83 304 THR B N 1
ATOM 5165 C CA . THR B 1 304 ? 35.219 3.688 -22.891 1 27.83 304 THR B CA 1
ATOM 5166 C C . THR B 1 304 ? 34.656 3.033 -24.156 1 27.83 304 THR B C 1
ATOM 5168 O O . THR B 1 304 ? 35.406 2.678 -25.062 1 27.83 304 THR B O 1
ATOM 5171 N N . GLN B 1 305 ? 33.625 2.156 -24.078 1 26.48 305 GLN B N 1
ATOM 5172 C CA . GLN B 1 305 ? 33.562 1.597 -25.422 1 26.48 305 GLN B CA 1
ATOM 5173 C C . GLN B 1 305 ? 33 2.605 -26.406 1 26.48 305 GLN B C 1
ATOM 5175 O O . GLN B 1 305 ? 32.125 3.412 -26.062 1 26.48 305 GLN B O 1
ATOM 5180 N N . PRO B 1 306 ? 33.75 2.891 -27.5 1 28.27 306 PRO B N 1
ATOM 5181 C CA . PRO B 1 306 ? 33.219 3.752 -28.578 1 28.27 306 PRO B CA 1
ATOM 5182 C C . PRO B 1 306 ? 31.781 3.424 -28.953 1 28.27 306 PRO B C 1
ATOM 5184 O O . PRO B 1 306 ? 31.344 2.289 -28.766 1 28.27 306 PRO B O 1
ATOM 5187 N N . PRO B 1 307 ? 30.859 4.465 -29.109 1 29.28 307 PRO B N 1
ATOM 5188 C CA . PRO B 1 307 ? 29.469 4.426 -29.562 1 29.28 307 PRO B CA 1
ATOM 5189 C C . PRO B 1 307 ? 29.25 3.451 -30.703 1 29.28 307 PRO B C 1
ATOM 5191 O O . PRO B 1 307 ? 28.25 3.553 -31.422 1 29.28 307 PRO B O 1
ATOM 5194 N N . GLY B 1 308 ? 30.078 2.404 -30.859 1 25.64 308 GLY B N 1
ATOM 5195 C CA . GLY B 1 308 ? 29.688 1.799 -32.125 1 25.64 308 GLY B CA 1
ATOM 5196 C C . GLY B 1 308 ? 28.25 1.323 -32.156 1 25.64 308 GLY B C 1
ATOM 5197 O O . GLY B 1 308 ? 27.688 0.974 -31.109 1 25.64 308 GLY B O 1
ATOM 5198 N N . GLU B 1 309 ? 27.422 1.722 -33.25 1 30.23 309 GLU B N 1
ATOM 5199 C CA . GLU B 1 309 ? 26.031 1.639 -33.688 1 30.23 309 GLU B CA 1
ATOM 5200 C C . GLU B 1 309 ? 25.422 0.278 -33.375 1 30.23 309 GLU B C 1
ATOM 5202 O O . GLU B 1 309 ? 24.234 0.173 -33.125 1 30.23 309 GLU B O 1
ATOM 5207 N N . ASP B 1 310 ? 26.188 -0.839 -33.562 1 27.8 310 ASP B N 1
ATOM 5208 C CA . ASP B 1 310 ? 25.625 -2.139 -33.938 1 27.8 310 ASP B CA 1
ATOM 5209 C C . ASP B 1 310 ? 25.266 -2.949 -32.688 1 27.8 310 ASP B C 1
ATOM 5211 O O . ASP B 1 310 ? 24.844 -4.098 -32.812 1 27.8 310 ASP B O 1
ATOM 5215 N N . SER B 1 311 ? 25.828 -2.582 -31.531 1 29.22 311 SER B N 1
ATOM 5216 C CA . SER B 1 311 ? 25.828 -3.609 -30.5 1 29.22 311 SER B CA 1
ATOM 5217 C C . SER B 1 311 ? 24.469 -3.705 -29.812 1 29.22 311 SER B C 1
ATOM 5219 O O . SER B 1 311 ? 24.219 -4.641 -29.062 1 29.22 311 SER B O 1
ATOM 5221 N N . GLN B 1 312 ? 23.75 -2.635 -29.828 1 28.72 312 GLN B N 1
ATOM 5222 C CA . GLN B 1 312 ? 22.438 -2.727 -29.219 1 28.72 312 GLN B CA 1
ATOM 5223 C C . GLN B 1 312 ? 21.547 -3.697 -29.984 1 28.72 312 GLN B C 1
ATOM 5225 O O . GLN B 1 312 ? 20.578 -4.234 -29.438 1 28.72 312 GLN B O 1
ATOM 5230 N N . ALA B 1 313 ? 21.734 -3.795 -31.359 1 27.95 313 ALA B N 1
ATOM 5231 C CA . ALA B 1 313 ? 21 -4.668 -32.281 1 27.95 313 ALA B CA 1
ATOM 5232 C C . ALA B 1 313 ? 21.391 -6.129 -32.062 1 27.95 313 ALA B C 1
ATOM 5234 O O . ALA B 1 313 ? 20.578 -7.031 -32.281 1 27.95 313 ALA B O 1
ATOM 5235 N N . SER B 1 314 ? 22.672 -6.367 -31.766 1 29.02 314 SER B N 1
ATOM 5236 C CA . SER B 1 314 ? 23.141 -7.75 -31.75 1 29.02 314 SER B CA 1
ATOM 5237 C C . SER B 1 314 ? 22.594 -8.508 -30.547 1 29.02 314 SER B C 1
ATOM 5239 O O . SER B 1 314 ? 22.266 -9.688 -30.641 1 29.02 314 SER B O 1
ATOM 5241 N N . SER B 1 315 ? 22.594 -7.805 -29.344 1 28.31 315 SER B N 1
ATOM 5242 C CA . SER B 1 315 ? 22.172 -8.602 -28.203 1 28.31 315 SER B CA 1
ATOM 5243 C C . SER B 1 315 ? 20.672 -8.867 -28.234 1 28.31 315 SER B C 1
ATOM 5245 O O . SER B 1 315 ? 20.203 -9.836 -27.625 1 28.31 315 SER B O 1
ATOM 5247 N N . ALA B 1 316 ? 19.859 -8.109 -28.859 1 29.34 316 ALA B N 1
ATOM 5248 C CA . ALA B 1 316 ? 18.469 -8.352 -29.203 1 29.34 316 ALA B CA 1
ATOM 5249 C C . ALA B 1 316 ? 18.328 -9.539 -30.156 1 29.34 316 ALA B C 1
ATOM 5251 O O . ALA B 1 316 ? 17.328 -10.25 -30.125 1 29.34 316 ALA B O 1
ATOM 5252 N N . ARG B 1 317 ? 19.141 -9.695 -31.109 1 29.42 317 ARG B N 1
ATOM 5253 C CA . ARG B 1 317 ? 19.078 -10.797 -32.062 1 29.42 317 ARG B CA 1
ATOM 5254 C C . ARG B 1 317 ? 19.266 -12.141 -31.359 1 29.42 317 ARG B C 1
ATOM 5256 O O . ARG B 1 317 ? 18.688 -13.148 -31.797 1 29.42 317 ARG B O 1
ATOM 5263 N N . GLN B 1 318 ? 20.234 -12.211 -30.484 1 29.34 318 GLN B N 1
ATOM 5264 C CA . GLN B 1 318 ? 20.422 -13.523 -29.875 1 29.34 318 GLN B CA 1
ATOM 5265 C C . GLN B 1 318 ? 19.25 -13.883 -28.969 1 29.34 318 GLN B C 1
ATOM 5267 O O . GLN B 1 318 ? 19.062 -15.047 -28.609 1 29.34 318 GLN B O 1
ATOM 5272 N N . LEU B 1 319 ? 18.422 -12.93 -28.469 1 31.75 319 LEU B N 1
ATOM 5273 C CA . LEU B 1 319 ? 17.234 -13.172 -27.641 1 31.75 319 LEU B CA 1
ATOM 5274 C C . LEU B 1 319 ? 16.047 -13.555 -28.516 1 31.75 319 LEU B C 1
ATOM 5276 O O . LEU B 1 319 ? 14.93 -13.727 -28.016 1 31.75 319 LEU B O 1
ATOM 5280 N N . LYS B 1 320 ? 16.031 -13.57 -29.75 1 33.94 320 LYS B N 1
ATOM 5281 C CA . LYS B 1 320 ? 14.93 -13.797 -30.672 1 33.94 320 LYS B CA 1
ATOM 5282 C C . LYS B 1 320 ? 14.211 -15.109 -30.359 1 33.94 320 LYS B C 1
ATOM 5284 O O . LYS B 1 320 ? 13.023 -15.258 -30.641 1 33.94 320 LYS B O 1
ATOM 5289 N N . GLY B 1 321 ? 14.891 -16.25 -30.031 1 34.47 321 GLY B N 1
ATOM 5290 C CA . GLY B 1 321 ? 14.227 -17.531 -29.875 1 34.47 321 GLY B CA 1
ATOM 5291 C C . GLY B 1 321 ? 13.844 -17.828 -28.438 1 34.47 321 GLY B C 1
ATOM 5292 O O . GLY B 1 321 ? 13.156 -18.812 -28.156 1 34.47 321 GLY B O 1
ATOM 5293 N N . ALA B 1 322 ? 14.57 -17.359 -27.422 1 35.47 322 ALA B N 1
ATOM 5294 C CA . ALA B 1 322 ? 14.352 -17.797 -26.047 1 35.47 322 ALA B CA 1
ATOM 5295 C C . ALA B 1 322 ? 13.18 -17.047 -25.406 1 35.47 322 ALA B C 1
ATOM 5297 O O . ALA B 1 322 ? 13 -15.844 -25.641 1 35.47 322 ALA B O 1
ATOM 5298 N N . ARG B 1 323 ? 12.133 -17.906 -25.016 1 44.56 323 ARG B N 1
ATOM 5299 C CA . ARG B 1 323 ? 11.016 -17.406 -24.219 1 44.56 323 ARG B CA 1
ATOM 5300 C C . ARG B 1 323 ? 11.469 -16.312 -23.266 1 44.56 323 ARG B C 1
ATOM 5302 O O . ARG B 1 323 ? 12.352 -16.547 -22.438 1 44.56 323 ARG B O 1
ATOM 5309 N N . GLN B 1 324 ? 11.18 -15.031 -23.625 1 51.56 324 GLN B N 1
ATOM 5310 C CA . GLN B 1 324 ? 11.586 -13.875 -22.828 1 51.56 324 GLN B CA 1
ATOM 5311 C C . GLN B 1 324 ? 10.562 -13.57 -21.75 1 51.56 324 GLN B C 1
ATOM 5313 O O . GLN B 1 324 ? 9.352 -13.656 -21.984 1 51.56 324 GLN B O 1
ATOM 5318 N N . ALA B 1 325 ? 11.008 -13.664 -20.484 1 56.28 325 ALA B N 1
ATOM 5319 C CA . ALA B 1 325 ? 10.133 -13.367 -19.344 1 56.28 325 ALA B CA 1
ATOM 5320 C C . ALA B 1 325 ? 10.664 -12.18 -18.547 1 56.28 325 ALA B C 1
ATOM 5322 O O . ALA B 1 325 ? 11.875 -11.961 -18.469 1 56.28 325 ALA B O 1
ATOM 5323 N N . LEU B 1 326 ? 9.719 -11.367 -18.234 1 61.09 326 LEU B N 1
ATOM 5324 C CA . LEU B 1 326 ? 9.984 -10.297 -17.281 1 61.09 326 LEU B CA 1
ATOM 5325 C C . LEU B 1 326 ? 9.461 -10.656 -15.906 1 61.09 326 LEU B C 1
ATOM 5327 O O . LEU B 1 326 ? 8.406 -11.281 -15.781 1 61.09 326 LEU B O 1
ATOM 5331 N N . ALA B 1 327 ? 10.289 -10.281 -14.898 1 63.22 327 ALA B N 1
ATOM 5332 C CA . ALA B 1 327 ? 9.906 -10.656 -13.539 1 63.22 327 ALA B CA 1
ATOM 5333 C C . ALA B 1 327 ? 9.531 -9.422 -12.719 1 63.22 327 ALA B C 1
ATOM 5335 O O . ALA B 1 327 ? 10.164 -8.375 -12.836 1 63.22 327 ALA B O 1
ATOM 5336 N N . VAL B 1 328 ? 8.414 -9.578 -12.102 1 59.06 328 VAL B N 1
ATOM 5337 C CA . VAL B 1 328 ? 8.039 -8.57 -11.109 1 59.06 328 VAL B CA 1
ATOM 5338 C C . VAL B 1 328 ? 8.336 -9.094 -9.703 1 59.06 328 VAL B C 1
ATOM 5340 O O . VAL B 1 328 ? 7.98 -10.219 -9.367 1 59.06 328 VAL B O 1
ATOM 5343 N N . ASP B 1 329 ? 9.125 -8.203 -8.984 1 60.72 329 ASP B N 1
ATOM 5344 C CA . ASP B 1 329 ? 9.422 -8.516 -7.59 1 60.72 329 ASP B CA 1
ATOM 5345 C C . ASP B 1 329 ? 8.195 -8.289 -6.707 1 60.72 329 ASP B C 1
ATOM 5347 O O . ASP B 1 329 ? 7.641 -7.191 -6.672 1 60.72 329 ASP B O 1
ATOM 5351 N N . ALA B 1 330 ? 7.734 -9.258 -6.066 1 62.81 330 ALA B N 1
ATOM 5352 C CA . ALA B 1 330 ? 6.52 -9.172 -5.258 1 62.81 330 ALA B CA 1
ATOM 5353 C C . ALA B 1 330 ? 6.824 -8.625 -3.865 1 62.81 330 ALA B C 1
ATOM 5355 O O . ALA B 1 330 ? 5.93 -8.508 -3.027 1 62.81 330 ALA B O 1
ATOM 5356 N N . ARG B 1 331 ? 8.102 -8.172 -3.596 1 58.31 331 ARG B N 1
ATOM 5357 C CA . ARG B 1 331 ? 8.5 -7.766 -2.252 1 58.31 331 ARG B CA 1
ATOM 5358 C C . ARG B 1 331 ? 8.125 -6.316 -1.979 1 58.31 331 ARG B C 1
ATOM 5360 O O . ARG B 1 331 ? 8.039 -5.508 -2.906 1 58.31 331 ARG B O 1
ATOM 5367 N N . ARG B 1 332 ? 7.934 -6.09 -0.736 1 50.94 332 ARG B N 1
ATOM 5368 C CA . ARG B 1 332 ? 7.809 -4.734 -0.215 1 50.94 332 ARG B CA 1
ATOM 5369 C C . ARG B 1 332 ? 9.117 -3.961 -0.381 1 50.94 332 ARG B C 1
ATOM 5371 O O . ARG B 1 332 ? 9.102 -2.762 -0.666 1 50.94 332 ARG B O 1
ATOM 5378 N N . VAL B 1 333 ? 10.328 -4.648 -0.02 1 45.75 333 VAL B N 1
ATOM 5379 C CA . VAL B 1 333 ? 11.609 -3.965 0.106 1 45.75 333 VAL B CA 1
ATOM 5380 C C . VAL B 1 333 ? 12.484 -4.273 -1.11 1 45.75 333 VAL B C 1
ATOM 5382 O O . VAL B 1 333 ? 12.695 -5.438 -1.451 1 45.75 333 VAL B O 1
ATOM 5385 N N . HIS B 1 334 ? 12.625 -3.307 -2.072 1 46.94 334 HIS B N 1
ATOM 5386 C CA . HIS B 1 334 ? 13.617 -3.5 -3.125 1 46.94 334 HIS B CA 1
ATOM 5387 C C . HIS B 1 334 ? 14.938 -2.834 -2.764 1 46.94 334 HIS B C 1
ATOM 5389 O O . HIS B 1 334 ? 14.977 -1.641 -2.457 1 46.94 334 HIS B O 1
ATOM 5395 N N . LYS B 1 335 ? 15.867 -3.65 -2.322 1 44 335 LYS B N 1
ATOM 5396 C CA . LYS B 1 335 ? 17.172 -3.018 -2.229 1 44 335 LYS B CA 1
ATOM 5397 C C . LYS B 1 335 ? 17.641 -2.5 -3.588 1 44 335 LYS B C 1
ATOM 5399 O O . LYS B 1 335 ? 17.734 -3.268 -4.547 1 44 335 LYS B O 1
ATOM 5404 N N . GLU B 1 336 ? 17.484 -1.27 -3.803 1 43.31 336 GLU B N 1
ATOM 5405 C CA . GLU B 1 336 ? 17.938 -0.736 -5.086 1 43.31 336 GLU B CA 1
ATOM 5406 C C . GLU B 1 336 ? 19.438 -0.517 -5.102 1 43.31 336 GLU B C 1
ATOM 5408 O O . GLU B 1 336 ? 19.969 0.106 -6.023 1 43.31 336 GLU B O 1
ATOM 5413 N N . GLY B 1 337 ? 20.266 -0.759 -4.133 1 33.66 337 GLY B N 1
ATOM 5414 C CA . GLY B 1 337 ? 21.656 -0.34 -4.195 1 33.66 337 GLY B CA 1
ATOM 5415 C C . GLY B 1 337 ? 22.469 -1.116 -5.219 1 33.66 337 GLY B C 1
ATOM 5416 O O . GLY B 1 337 ? 22.047 -2.182 -5.672 1 33.66 337 GLY B O 1
ATOM 5417 N N . PRO B 1 338 ? 23.641 -0.471 -5.766 1 32.06 338 PRO B N 1
ATOM 5418 C CA . PRO B 1 338 ? 24.594 -1.149 -6.66 1 32.06 338 PRO B CA 1
ATOM 5419 C C . PRO B 1 338 ? 25.141 -2.439 -6.062 1 32.06 338 PRO B C 1
ATOM 5421 O O . PRO B 1 338 ? 25.562 -2.455 -4.902 1 32.06 338 PRO B O 1
ATOM 5424 N N . GLN B 1 339 ? 24.703 -3.568 -6.254 1 29.3 339 GLN B N 1
ATOM 5425 C CA . GLN B 1 339 ? 25.594 -4.699 -6.02 1 29.3 339 GLN B CA 1
ATOM 5426 C C . GLN B 1 339 ? 26.969 -4.457 -6.645 1 29.3 339 GLN B C 1
ATOM 5428 O O . GLN B 1 339 ? 27.094 -4.352 -7.863 1 29.3 339 GLN B O 1
ATOM 5433 N N . GLY B 1 340 ? 27.984 -3.951 -6.062 1 25.53 340 GLY B N 1
ATOM 5434 C CA . GLY B 1 340 ? 29.344 -3.703 -6.535 1 25.53 340 GLY B CA 1
ATOM 5435 C C . GLY B 1 340 ? 29.938 -4.891 -7.266 1 25.53 340 GLY B C 1
ATOM 5436 O O . GLY B 1 340 ? 30.562 -4.727 -8.32 1 25.53 340 GLY B O 1
ATOM 5437 N N . ARG B 1 341 ? 30.547 -6.051 -6.715 1 25.97 341 ARG B N 1
ATOM 5438 C CA . ARG B 1 341 ? 31.75 -6.688 -7.215 1 25.97 341 ARG B CA 1
ATOM 5439 C C . ARG B 1 341 ? 31.484 -7.426 -8.523 1 25.97 341 ARG B C 1
ATOM 5441 O O . ARG B 1 341 ? 30.359 -7.836 -8.789 1 25.97 341 ARG B O 1
ATOM 5448 N N . LYS B 1 342 ? 32.656 -7.676 -9.367 1 27.95 342 LYS B N 1
ATOM 5449 C CA . LYS B 1 342 ? 33.125 -8.25 -10.633 1 27.95 342 LYS B CA 1
ATOM 5450 C C . LYS B 1 342 ? 32.688 -9.719 -10.742 1 27.95 342 LYS B C 1
ATOM 5452 O O . LYS B 1 342 ? 33.438 -10.609 -10.305 1 27.95 342 LYS B O 1
ATOM 5457 N N . GLY B 1 343 ? 31.641 -10.227 -10.305 1 21.23 343 GLY B N 1
ATOM 5458 C CA . GLY B 1 343 ? 31.703 -11.656 -10.539 1 21.23 343 GLY B CA 1
ATOM 5459 C C . GLY B 1 343 ? 31.469 -12.031 -11.992 1 21.23 343 GLY B C 1
ATOM 5460 O O . GLY B 1 343 ? 30.766 -11.32 -12.719 1 21.23 343 GLY B O 1
ATOM 5461 N N . SER B 1 344 ? 32.375 -12.82 -12.633 1 21.27 344 SER B N 1
ATOM 5462 C CA . SER B 1 344 ? 32.562 -13.43 -13.945 1 21.27 344 SER B CA 1
ATOM 5463 C C . SER B 1 344 ? 31.281 -14.109 -14.43 1 21.27 344 SER B C 1
ATOM 5465 O O . SER B 1 344 ? 30.656 -14.859 -13.688 1 21.27 344 SER B O 1
ATOM 5467 N N . ILE B 1 345 ? 30.609 -13.594 -15.383 1 23.3 345 ILE B N 1
ATOM 5468 C CA . ILE B 1 345 ? 29.406 -14 -16.094 1 23.3 345 ILE B CA 1
ATOM 5469 C C . ILE B 1 345 ? 29.672 -15.297 -16.859 1 23.3 345 ILE B C 1
ATOM 5471 O O . ILE B 1 345 ? 30.516 -15.312 -17.781 1 23.3 345 ILE B O 1
ATOM 5475 N N . THR B 1 346 ? 29.734 -16.453 -16.297 1 21.64 346 THR B N 1
ATOM 5476 C CA . THR B 1 346 ? 29.891 -17.594 -17.188 1 21.64 346 THR B CA 1
ATOM 5477 C C . THR B 1 346 ? 28.641 -17.797 -18.047 1 21.64 346 THR B C 1
ATOM 5479 O O . THR B 1 346 ? 27.531 -17.812 -17.531 1 21.64 346 THR B O 1
ATOM 5482 N N . PRO B 1 347 ? 28.641 -17.734 -19.359 1 21.58 347 PRO B N 1
ATOM 5483 C CA . PRO B 1 347 ? 27.641 -17.859 -20.406 1 21.58 347 PRO B CA 1
ATOM 5484 C C . PRO B 1 347 ? 26.891 -19.188 -20.359 1 21.58 347 PRO B C 1
ATOM 5486 O O . PRO B 1 347 ? 27.516 -20.25 -20.297 1 21.58 347 PRO B O 1
ATOM 5489 N N . LEU B 1 348 ? 25.812 -19.312 -19.688 1 22.92 348 LEU B N 1
ATOM 5490 C CA . LEU B 1 348 ? 25.109 -20.578 -19.844 1 22.92 348 LEU B CA 1
ATOM 5491 C C . LEU B 1 348 ? 24.656 -20.781 -21.281 1 22.92 348 LEU B C 1
ATOM 5493 O O . LEU B 1 348 ? 24.094 -19.875 -21.891 1 22.92 348 LEU B O 1
ATOM 5497 N N . ARG B 1 349 ? 25.109 -21.734 -22.062 1 22.22 349 ARG B N 1
ATOM 5498 C CA . ARG B 1 349 ? 24.906 -22.234 -23.406 1 22.22 349 ARG B CA 1
ATOM 5499 C C . ARG B 1 349 ? 23.438 -22.562 -23.656 1 22.22 349 ARG B C 1
ATOM 5501 O O . ARG B 1 349 ? 22.812 -23.266 -22.844 1 22.22 349 ARG B O 1
ATOM 5508 N N . CYS B 1 350 ? 22.766 -21.719 -24.359 1 24.58 350 CYS B N 1
ATOM 5509 C CA . CYS B 1 350 ? 21.438 -21.828 -24.938 1 24.58 350 CYS B CA 1
ATOM 5510 C C . CYS B 1 350 ? 21.281 -23.141 -25.703 1 24.58 350 CYS B C 1
ATOM 5512 O O . CYS B 1 350 ? 22.078 -23.453 -26.578 1 24.58 350 CYS B O 1
ATOM 5514 N N . LEU B 1 351 ? 20.75 -24.172 -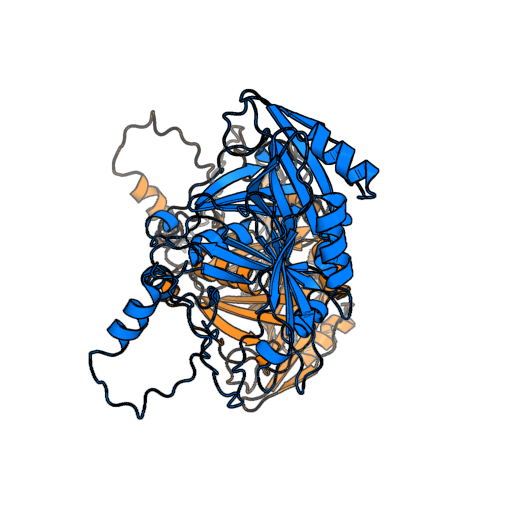25.141 1 22.31 351 LEU B N 1
ATOM 5515 C CA . LEU B 1 351 ? 20.5 -25.422 -25.875 1 22.31 351 LEU B CA 1
ATOM 5516 C C . LEU B 1 351 ? 19.562 -25.172 -27.047 1 22.31 351 LEU B C 1
ATOM 5518 O O . LEU B 1 351 ? 18.438 -24.734 -26.875 1 22.31 351 LEU B O 1
ATOM 5522 N N . ASN B 1 352 ? 20.078 -24.641 -28.25 1 20.31 352 ASN B N 1
ATOM 5523 C CA . ASN B 1 352 ? 19.5 -24.672 -29.578 1 20.31 352 ASN B CA 1
ATOM 5524 C C . ASN B 1 352 ? 19.062 -26.078 -29.969 1 20.31 352 ASN B C 1
ATOM 5526 O O . ASN B 1 352 ? 19.891 -26.969 -30.094 1 20.31 352 ASN B O 1
ATOM 5530 N N . GLU B 1 353 ? 18.016 -26.719 -29.406 1 21.52 353 GLU B N 1
ATOM 5531 C CA . GLU B 1 353 ? 17.594 -27.938 -30.094 1 21.52 353 GLU B CA 1
ATOM 5532 C C . GLU B 1 353 ? 17.203 -27.656 -31.531 1 21.52 353 GLU B C 1
ATOM 5534 O O . GLU B 1 353 ? 16.203 -26.969 -31.797 1 21.52 353 GLU B O 1
ATOM 5539 N N . GLY B 1 354 ? 18.109 -27.125 -32.469 1 17.88 354 GLY B N 1
ATO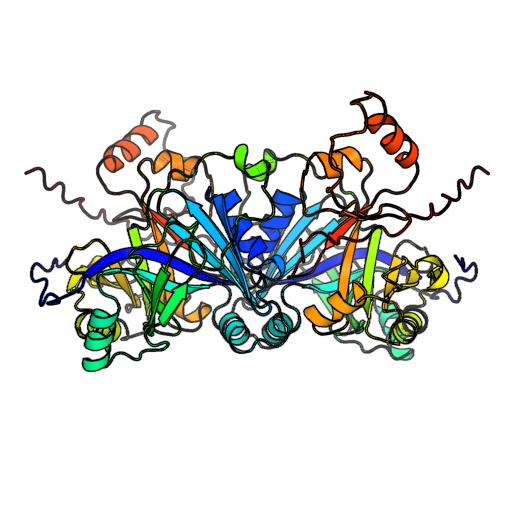M 5540 C CA . GLY B 1 354 ? 17.953 -27.312 -33.906 1 17.88 354 GLY B CA 1
ATOM 5541 C C . GLY B 1 354 ? 17.781 -28.766 -34.312 1 17.88 354 GLY B C 1
ATOM 5542 O O . GLY B 1 354 ? 17.734 -29.078 -35.5 1 17.88 354 GLY B O 1
ATOM 5543 N N . SER B 1 355 ? 17.25 -29.781 -33.594 1 19.98 355 SER B N 1
ATOM 5544 C CA . SER B 1 355 ? 16.906 -30.812 -34.562 1 19.98 355 SER B CA 1
ATOM 5545 C C . SER B 1 355 ? 15.602 -30.484 -35.312 1 19.98 355 SER B C 1
ATOM 5547 O O . SER B 1 355 ? 14.711 -29.859 -34.719 1 19.98 355 SER B O 1
#

Sequence (710 aa):
QTTYTDKGEKHEKGKFLCFDHLTFWVGNAKQAASFYCNKLGFEPVAYQGLETGRRDVVSHVVKQGKILYVFSSALNPGNKEMGEHLIKHGDGVKDVAFTVEDCDYLVQKARERGALVVREPYTMEDTQGQVKLAVLQTYGDTTHTLVERTAYNGLFLPGFKPPLHKDPLLATLPSGKLDFIDHVVGNQGDDEMVPVVEWYQRNLLFHRFWSVDDKQLQTEFSALRSIVVANYEETVKMPINEPATGKRKSQIQEYVEYYGGAGVQHIAMNTSDIITAVSTRKNTYLHQAGPGSSHGVPGGDPETQPPGEDSQASSARQLKGARQALAVDARRVHKEGPQGRKGSITPLRCLNEGSQTTYTDKGEKHEKGKFLCFDHLTFWVGNAKQAASFYCNKLGFEPVAYQGLETGRRDVVSHVVKQGKILYVFSSALNPGNKEMGEHLIKHGDGVKDVAFTVEDCDYLVQKARERGALVVREPYTMEDTQGQVKLAVLQTYGDTTHTLVERTAYNGLFLPGFKPPLHKDPLLATLPSGKLDFIDHVVGNQGDDEMVPVVEWYQRNLLFHRFWSVDDKQLQTEFSALRSIVVANYEETVKMPINEPATGKRKSQIQEYVEYYGGAGVQHIAMNTSDIITAVSTRKNTYLHQAGPGSSHGVPGGDPETQPPGEDSQASSARQLKGARQALAVDARRVHKEGPQGRKGSITPLRCLNEGS

Foldseek 3Di:
DDFDPDLDDDDPDKFWDAWQAWEKEAADQVVVQVCCCQQQVWAWQWWADVVLPHDFKIWTWTDDARYIYIYMYTDDPPPPPSVVLCVQAHIATAETETEMGPPQRLQVQLVVLPWDWPAHWDWDDDPQGIKIWTWTDAFDNHIYIYIYDDRGDDRRGPSIDGDPDDDPVSVVADHLQFHFFQAWEKFFEPPCQVVRLVSCCRRRVWGFGDWDAQVGPDFQAFGKTWTWTATSVRNYIYIYIYGDDGNYDHPSNVSCVNRVGMHTFKIWTFGQCVPCNCVSNVPPFKAKDDDQRPSDQPPDDPPPDPPDDPVVVVVSVVCNPDRIIIMGGSHPDDPPDRPDDDGDRDGDDDPPPPD/DDFDPDLDDDDPDKFWDAWQAWEKEAADQVVVQVCCCQQQVWAWQWWADVVLPHDFKIWTWTDDARYIYIYMYTDDPPPPPSVVLCVQAHIATAETETEMGPPQRLQVQLVVLPWDWPAHWDWDDDPQGIKIWTWTDAFDNHIYIYIYDDRGDDRRGPSIDGDPDDDPVSVVADHLQFHFFQAWEKFFEPPCQVVRLVSCCRRRVWGFGDWDAQVGPDFQAFGKTWTWTATSVRNYIYIYIYGDDGNYDHPSNVSCVNRVGMHTFKIWTFGLCVPCNCVSNVPPFKAKDDDQRPSDPPPDPPPDDPPPPPDVVVVSVVCNPDRIIIMGGSHPDDPPDRPDDDGDRDDDDDPPPPD

InterPro domains:
  IPR004360 Glyoxalase/fosfomycin resistance/dioxygenase domain [PF00903] (19-131)
  IPR004360 Glyoxalase/fosfomycin resistance/dioxygenase domain [PF00903] (181-278)
  IPR005956 4-hydroxyphenylpyruvate dioxygenase [PTHR11959] (6-281)
  IPR029068 Glyoxalase/Bleomycin resistance protein/Dihydroxybiphenyl dioxygenase [G3DSA:3.10.180.10] (1-170)
  IPR029068 Glyoxalase/Bleomycin resistance protein/Dihydroxybiphenyl dioxygenase [G3DSA:3.10.180.10] (176-290)
  IPR029068 Glyoxalase/Bleomycin resistance protein/Dihydroxybiphenyl dioxygenase [SSF54593] (15-284)
  IPR037523 Vicinal oxygen chelate (VOC), core domain [PS51819] (18-149)
  IPR037523 Vicinal oxygen chelate (VOC), core domain [PS51819] (180-329)
  IPR041736 4-hydroxyphenylpyruvate dioxygenase, N-terminal [cd08342] (19-162)

Nearest PDB structures (foldseek):
  8im2-assembly1_A  TM=9.571E-01  e=2.115E-45  Homo sapiens
  1sqi-assembly1_B  TM=9.560E-01  e=9.249E-42  Rattus norvegicus
  1sqi-assembly1_A  TM=9.521E-01  e=2.055E-41  Rattus norvegicus
  1t47-assembly1_B  TM=9.124E-01  e=7.735E-31  Streptomyces avermitilis
  8jbw-assembly1_A-2  TM=7.442E-01  e=3.149E-21  Zymoseptoria tritici

Radius of gyration: 27.82 Å; Cα contacts (8 Å, |Δi|>4): 1630; chains: 2; bounding box: 68×87×66 Å

Organism: Gadus morhua (NCBI:txid8049)

Solvent-accessible surface area (backbone atoms only — not comparable to full-atom values): 37462 Å² total; per-residue (Å²): 121,51,73,49,85,65,52,74,65,71,69,90,60,46,47,76,60,32,72,46,36,37,34,28,42,32,46,42,17,66,45,51,47,49,42,45,27,74,64,53,35,31,39,81,56,29,28,35,20,67,83,61,70,35,77,53,48,33,37,35,28,33,36,35,73,62,31,36,43,33,25,26,17,73,45,41,41,64,42,54,71,65,29,52,47,37,26,30,33,31,26,31,54,39,30,50,24,31,28,33,43,51,53,65,55,47,49,51,52,13,43,76,57,64,42,51,65,76,36,69,76,43,76,44,61,48,99,44,32,39,35,40,35,31,30,34,55,59,61,65,79,25,30,34,32,41,35,23,71,82,57,52,74,58,90,79,54,65,71,51,38,69,53,91,71,80,65,70,66,60,76,74,48,70,79,30,57,44,39,35,70,51,36,42,32,33,37,24,51,78,89,38,31,63,62,51,52,48,47,40,36,64,29,69,33,24,22,58,45,39,34,46,54,40,90,73,53,45,40,83,42,33,13,40,32,37,39,25,34,18,40,80,84,59,51,37,39,36,38,32,26,19,47,32,91,46,85,33,85,19,71,45,46,51,44,28,56,41,34,58,42,33,38,50,48,37,40,24,29,26,28,91,42,53,64,58,37,50,58,74,28,71,38,91,61,58,37,61,33,48,96,67,47,58,70,70,69,81,70,71,71,72,70,75,66,74,83,70,82,62,60,76,60,51,63,55,57,74,49,68,80,55,86,34,22,38,22,41,67,40,58,59,71,74,84,76,58,82,82,73,80,86,62,79,80,75,81,68,81,76,81,74,80,76,122,122,52,72,48,84,66,52,73,66,71,68,90,60,46,48,77,62,33,72,46,37,36,34,27,42,33,47,42,18,68,43,51,46,48,44,43,28,72,63,54,34,32,38,82,57,28,28,32,20,66,83,62,70,35,75,52,46,33,36,36,28,33,35,34,73,64,30,36,42,32,24,26,17,73,43,42,40,64,42,55,71,66,30,52,46,36,27,30,33,31,27,30,53,38,32,50,25,30,27,33,44,52,54,65,56,47,50,52,52,13,44,76,56,64,43,51,67,76,36,67,76,43,76,44,61,47,101,45,33,40,34,40,35,31,28,34,55,59,61,65,78,27,29,34,33,41,36,23,71,83,59,51,74,59,90,79,52,65,70,52,38,69,53,91,71,78,65,70,66,61,77,74,47,71,79,31,57,45,40,35,70,52,34,43,32,35,37,25,49,80,90,37,31,63,63,50,52,50,46,38,35,63,30,68,33,23,22,57,45,38,37,45,55,41,91,72,54,45,40,79,42,33,14,38,32,37,40,25,35,17,40,79,83,59,52,36,38,36,40,31,26,18,47,32,92,45,85,34,85,20,71,44,45,50,45,28,58,41,33,58,42,33,38,52,47,35,39,25,30,26,27,94,40,53,63,58,38,51,58,74,29,70,39,91,62,58,37,63,35,48,94,73,48,59,70,70,68,82,71,70,71,71,70,75,66,74,81,69,84,62,59,75,60,50,64,54,56,74,49,70,79,54,84,34,21,38,22,39,66,39,58,59,72,73,84,77,60,83,81,74,82,88,58,79,80,76,81,74,80,75,82,72,78,76,121